Protein 7DCK (pdb70)

Solvent-accessible surface area: 19218 Å² total; per-residue (Å²): 148,168,149,165,152,127,114,140,14,2,76,69,1,91,0,8,0,1,1,0,34,66,48,90,80,171,65,30,102,54,19,39,0,0,0,0,6,0,64,19,72,56,5,20,0,1,0,0,0,0,20,14,0,46,23,0,20,88,3,4,113,98,32,140,20,51,9,121,146,3,90,0,0,0,0,0,0,38,60,54,7,0,23,18,0,12,13,0,0,5,95,67,12,40,107,0,89,0,17,0,0,43,42,4,35,126,46,22,14,185,20,7,68,92,47,21,100,20,23,52,42,0,76,111,77,62,69,96,18,23,22,3,0,26,0,0,0,13,20,49,158,70,4,1,0,1,0,0,0,4,0,104,104,6,0,0,0,0,0,0,7,1,42,24,18,1,35,106,1,0,29,61,0,39,111,42,35,152,71,76,0,54,2,0,0,0,0,2,81,13,68,190,48,98,69,67,129,0,46,108,10,6,85,46,0,51,151,53,34,3,64,26,0,0,6,1,2,2,0,7,101,92,1,40,68,47,0,90,100,67,6,30,130,98,5,45,107,8,0,0,4,46,66,7,96,10,236,86,170,20,1,103,83,2,88,0,4,0,0,2,0,28,70,59,92,74,174,66,34,89,70,9,39,0,0,0,0,2,0,37,21,80,68,3,8,0,0,0,0,0,0,20,11,0,45,18,0,22,86,1,4,123,105,30,136,23,84,14,132,103,3,90,1,0,0,0,0,0,41,63,52,8,0,21,19,0,13,11,0,0,1,90,49,7,43,90,0,89,0,18,0,0,66,40,5,36,170,58,23,21,182,20,6,68,96,63,21,102,19,22,52,55,1,71,118,69,56,84,86,20,22,60,6,0,38,0,0,0,20,22,48,161,75,5,2,0,1,0,0,0,1,2,126,110,2,0,0,0,0,0,0,6,2,43,26,17,2,26,108,1,0,31,66,0,40,121,45,23,159,34,68,0,53,1,0,0,0,0,3,61,13,57,153,65,98,75,63,93,0,47,95,2,5,92,54,0,47,146,54,35,2,64,25,0,0,5,2,1,1,0,7,107,82,0,24,57,32,0,82,101,81,8,38,145,102,12,40,96,11,0,1,4,43,59,8,91,16

Radius of gyration: 24.33 Å; Cα contacts (8 Å, |Δi|>4): 1211; chains: 2; bounding box: 84×58×58 Å

Sequence (487 aa):
SHHHHHHMASNTVKITISFDNYAYLEGFQTLWGFSCFVETDETTFLFDTGSNGRVLLQNMQQLDIDLKKAEALILSHPHWDHIGGVDSVLEVHPQMHLFVPNSLSKHLIRDLNAQTLGVTVINESPQQLLPSVYSTGVMGDIGEQSIVIDTEKGLVVITGCAHPGIEHIAARSIEMLQKPIYLLMGGFHLMYENTARISEVIETLDELGIQNVCPTHCSGDLAISMFKSHFGDRCLQGGIGRVITIHHMASNTVKITISFDNYAYLEGFQTLWGFSCFVETDETTFLFDTGSNGRVLLQNMQQLDIDLKKAEALILSHPHWDHIGGVDSVLEVHPQMHLFVPNSLSKHLIRDLNAQTLGVTVINESPQQLLPSVYSTGVMGDIGEQSIVIDTEKGLVVITGCAHPGIEHIAARSIEMLQKPIYLLMGGFHLMYENTARISEVIETLDELGIQNVCPTHCSGDLAISMFKSHFGDRCLQGGIGRVITI

B-factor: mean 49.2, std 10.12, range [28.45, 100.7]

Organism: NCBI:txid2496635

Nearest PDB structures (foldseek):
  7dck-assembly1_B  TM=1.004E+00  e=1.342E-54  Epsilonproteobacteria bacterium (ex Lamellibrachia satsuma)
  2p4z-assembly2_B  TM=8.722E-01  e=4.394E-19  Caldanaerobacter subterraneus subsp. tengcongensis MB4
  3h3e-assembly1_A  TM=8.288E-01  e=1.722E-18  Thermotoga maritima
  1wup-assembly3_C  TM=5.667E-01  e=2.179E-05  Serratia marcescens
  5b3r-assembly2_B  TM=5.099E-01  e=1.294E-04  Pseudomonas aeruginosa

Foldseek 3Di:
DDDDDFDQAFAKKKKAWQAAQFAPDPDADHDFATKIWMDTPFFTEIEFQFQAQVSSVVSCVVLVHDLQRHAAYEYFADDNGGNNNVVVSLVVHQAHEYEYEPLDDPVVQVVNQVRHPHYDYFAQPKAADDRQKIWLTFDDPRTGIWIWGGHPQWIAIEGTACRNAQLVSLVSNCVVPVTQAAEYEYHGQCAPPDPVVLVVSLVSNVVSPHQAYEHGRNNHPVSLVVNCVVNPVSYDYDHHRDMDMD/DDLAFDKKKKAWQAAQFAPDPDADHDFATKIWIDTPFFTAIEFQFLAQVSSVVSCVVLVNDLQRHAEYEYWADDNGGCNNVVVSCVVHQAHEYEYEPLDDPVVQVVNQVRYPHYDYFAQDKDADTRQKIWLTFDDPRTTIWIWGGHPQWIAIEGTQCVRAQLVSLVSNCVVPVTAAAEYEYHGQCAPPDPVVLVVSVVSCVVSPHQAYEHGRNNHPNSLVVSCVVNPVSYDHDHHGDMDMD

Structure (mmCIF, N/CA/C/O backbone):
data_7DCK
#
_entry.id   7DCK
#
_cell.length_a   164.288
_cell.length_b   164.288
_cell.length_c   55.645
_cell.angle_alpha   90.000
_cell.angle_beta   90.000
_cell.angle_gamma   120.000
#
_symmetry.space_group_name_H-M   'P 61'
#
loop_
_entity.id
_entity.type
_entity.pdbx_description
1 polymer 'Lactamase_B domain-containing protein'
2 non-polymer 'MANGANESE (II) ION'
3 water water
#
loop_
_atom_site.group_PDB
_atom_site.id
_atom_site.type_symbol
_atom_site.label_atom_id
_atom_site.label_alt_id
_atom_site.label_comp_id
_atom_site.label_asym_id
_atom_site.label_entity_id
_atom_site.label_seq_id
_atom_site.pdbx_PDB_ins_code
_atom_site.Cartn_x
_atom_site.Cartn_y
_atom_site.Cartn_z
_atom_site.occupancy
_atom_site.B_iso_or_equiv
_atom_site.auth_seq_id
_atom_site.auth_comp_id
_atom_site.auth_asym_id
_atom_site.auth_atom_id
_atom_site.pdbx_PDB_model_num
ATOM 1 N N . SER A 1 3 ? -24.06697 -82.27358 29.21889 1.000 57.35320 3 SER A N 1
ATOM 2 C CA . SER A 1 3 ? -23.95238 -82.91784 27.91321 1.000 65.85463 3 SER A CA 1
ATOM 3 C C . SER A 1 3 ? -23.33458 -81.99310 26.85474 1.000 68.14682 3 SER A C 1
ATOM 4 O O . SER A 1 3 ? -23.30144 -82.33390 25.67151 1.000 69.44906 3 SER A O 1
ATOM 7 N N . HIS A 1 4 ? -22.84267 -80.83149 27.28407 1.000 64.62455 4 HIS A N 1
ATOM 8 C CA . HIS A 1 4 ? -22.24999 -79.87630 26.35610 1.000 59.39419 4 HIS A CA 1
ATOM 9 C C . HIS A 1 4 ? -20.85002 -80.31333 25.93968 1.000 55.74003 4 HIS A C 1
ATOM 10 O O . HIS A 1 4 ? -20.06792 -80.80943 26.75407 1.000 64.13063 4 HIS A O 1
ATOM 17 N N . HIS A 1 5 ? -20.52655 -80.10373 24.66749 1.000 50.27390 5 HIS A N 1
ATOM 18 C CA . HIS A 1 5 ? -19.19982 -80.40699 24.15318 1.000 51.10496 5 HIS A CA 1
ATOM 19 C C . HIS A 1 5 ? -18.28048 -79.19568 24.26396 1.000 55.25030 5 HIS A C 1
ATOM 20 O O . HIS A 1 5 ? -18.72627 -78.04398 24.25514 1.000 54.92102 5 HIS A O 1
ATOM 27 N N . HIS A 1 6 ? -16.98100 -79.47280 24.36615 1.000 51.89991 6 HIS A N 1
ATOM 28 C CA . HIS A 1 6 ? -15.95685 -78.43900 24.43180 1.000 50.28000 6 HIS A CA 1
ATOM 29 C C . HIS A 1 6 ? -14.78032 -78.85631 23.56160 1.000 50.62759 6 HIS A C 1
ATOM 30 O O . HIS A 1 6 ? -14.35723 -80.01571 23.59705 1.000 50.45734 6 HIS A O 1
ATOM 37 N N . HIS A 1 7 ? -14.26563 -77.91664 22.77260 1.000 50.12388 7 HIS A N 1
ATOM 38 C CA . HIS A 1 7 ? -13.14920 -78.18267 21.87849 1.000 47.53274 7 HIS A CA 1
ATOM 39 C C . HIS A 1 7 ? -12.14985 -77.04243 21.96555 1.000 44.82199 7 HIS A C 1
ATOM 40 O O . HIS A 1 7 ? -12.53859 -75.87400 22.04315 1.000 41.85095 7 HIS A O 1
ATOM 47 N N . HIS A 1 8 ? -10.86480 -77.38712 21.93982 1.000 47.91536 8 HIS A N 1
ATOM 48 C CA . HIS A 1 8 ? -9.82838 -76.37064 21.83974 1.000 49.36740 8 HIS A CA 1
ATOM 49 C C . HIS A 1 8 ? -9.90323 -75.66349 20.48985 1.000 46.54527 8 HIS A C 1
ATOM 50 O O . HIS A 1 8 ? -10.37637 -76.21914 19.49292 1.000 42.97401 8 HIS A O 1
ATOM 57 N N . HIS A 1 9 ? -9.42914 -74.42213 20.46352 1.000 40.91117 9 HIS A N 1
ATOM 58 C CA . HIS A 1 9 ? -9.28706 -73.71659 19.20080 1.000 44.01711 9 HIS A CA 1
ATOM 59 C C . HIS A 1 9 ? -8.10836 -74.27843 18.41387 1.000 48.46190 9 HIS A C 1
ATOM 60 O O . HIS A 1 9 ? -7.13152 -74.77502 18.98297 1.000 48.54981 9 HIS A O 1
ATOM 67 N N . MET A 1 10 ? -8.21107 -74.20682 17.08624 1.000 41.98102 10 MET A N 1
ATOM 68 C CA . MET A 1 10 ? -7.07461 -74.57348 16.24958 1.000 44.81484 10 MET A CA 1
ATOM 69 C C . MET A 1 10 ? -5.95761 -73.54468 16.38212 1.000 46.84849 10 MET A C 1
ATOM 70 O O . MET A 1 10 ? -4.80556 -73.89124 16.67269 1.000 48.11601 10 MET A O 1
ATOM 75 N N . ALA A 1 11 ? -6.28580 -72.27294 16.18632 1.000 42.44927 11 ALA A N 1
ATOM 76 C CA . ALA A 1 11 ? -5.34283 -71.17744 16.33060 1.000 49.21789 11 ALA A CA 1
ATOM 77 C C . ALA A 1 11 ? -5.68669 -70.35257 17.56517 1.000 50.34950 11 ALA A C 1
ATOM 78 O O . ALA A 1 11 ? -6.85357 -70.23663 17.95314 1.000 52.12912 11 ALA A O 1
ATOM 80 N N . SER A 1 12 ? -4.65348 -69.79129 18.18678 1.000 48.72635 12 SER A N 1
ATOM 81 C CA . SER A 1 12 ? -4.82096 -68.87455 19.30432 1.000 49.00822 12 SER A CA 1
ATOM 82 C C . SER A 1 12 ? -4.96624 -67.45471 18.76857 1.000 49.31699 12 SER A C 1
ATOM 83 O O . SER A 1 12 ? -4.20847 -67.03556 17.88702 1.000 46.74318 12 SER A O 1
ATOM 86 N N . ASN A 1 13 ? -5.94586 -66.71696 19.29554 1.000 51.76689 13 ASN A N 1
ATOM 87 C CA . ASN A 1 13 ? -6.17199 -65.36489 18.79579 1.000 55.29726 13 ASN A CA 1
ATOM 88 C C . ASN A 1 13 ? -5.09435 -64.40643 19.28655 1.000 58.42476 13 ASN A C 1
ATOM 89 O O . ASN A 1 13 ? -4.63454 -63.54417 18.52880 1.000 60.98605 13 ASN A O 1
ATOM 94 N N . THR A 1 14 ? -4.67963 -64.53302 20.54606 1.000 53.99862 14 THR A N 1
ATOM 95 C CA . THR A 1 14 ? -3.60221 -63.71378 21.08341 1.000 63.37024 14 THR A CA 1
ATOM 96 C C . THR A 1 14 ? -2.52977 -64.59837 21.70296 1.000 58.06745 14 THR A C 1
ATOM 97 O O . THR A 1 14 ? -2.83182 -65.56232 22.41311 1.000 54.09549 14 THR A O 1
ATOM 101 N N . VAL A 1 15 ? -1.27526 -64.25794 21.42315 1.000 55.53014 15 VAL A N 1
ATOM 102 C CA . VAL A 1 15 ? -0.11334 -64.92905 21.98761 1.000 49.72814 15 VAL A CA 1
ATOM 103 C C . VAL A 1 15 ? 0.79136 -63.86139 22.58513 1.000 50.80503 15 VAL A C 1
ATOM 104 O O . VAL A 1 15 ? 1.07268 -62.84805 21.93535 1.000 49.94139 15 VAL A O 1
ATOM 108 N N . LYS A 1 16 ? 1.23965 -64.07983 23.81780 1.000 47.03678 16 LYS A N 1
ATOM 109 C CA . LYS A 1 16 ? 2.15875 -63.16618 24.48422 1.000 48.45177 16 LYS A CA 1
ATOM 110 C C . LYS A 1 16 ? 3.42673 -63.92905 24.83879 1.000 47.50616 16 LYS A C 1
ATOM 111 O O . LYS A 1 16 ? 3.36988 -64.93671 25.55277 1.000 44.52005 16 LYS A O 1
ATOM 117 N N . ILE A 1 17 ? 4.56185 -63.44910 24.33454 1.000 45.44812 17 ILE A N 1
ATOM 118 C CA . ILE A 1 17 ? 5.86167 -64.08830 24.51548 1.000 46.81052 17 ILE A CA 1
ATOM 119 C C . ILE A 1 17 ? 6.75558 -63.13362 25.29496 1.000 46.32357 17 ILE A C 1
ATOM 120 O O . ILE A 1 17 ? 6.97221 -61.99116 24.86946 1.000 43.48874 17 ILE A O 1
ATOM 125 N N . THR A 1 18 ? 7.28418 -63.60141 26.42428 1.000 42.76683 18 THR A N 1
ATOM 126 C CA . THR A 1 18 ? 8.17523 -62.80681 27.26265 1.000 44.00969 18 THR A CA 1
ATOM 127 C C . THR A 1 18 ? 9.53937 -63.47962 27.31076 1.000 44.45206 18 THR A C 1
ATOM 128 O O . THR A 1 18 ? 9.65000 -64.63065 27.74916 1.000 41.03551 18 THR A O 1
ATOM 132 N N . ILE A 1 19 ? 10.57012 -62.76544 26.86399 1.000 37.58105 19 ILE A N 1
ATOM 133 C CA . ILE A 1 19 ? 11.93624 -63.27609 26.92293 1.000 42.23463 19 ILE A CA 1
ATOM 134 C C . ILE A 1 19 ? 12.45305 -63.10879 28.34704 1.000 42.17097 19 ILE A C 1
ATOM 135 O O . ILE A 1 19 ? 12.61930 -61.98448 28.82992 1.000 45.92728 19 ILE A O 1
ATOM 140 N N . SER A 1 20 ? 12.71420 -64.22736 29.02047 1.000 42.65552 20 SER A N 1
ATOM 141 C CA . SER A 1 20 ? 13.05508 -64.22327 30.43676 1.000 45.56735 20 SER A CA 1
ATOM 142 C C . SER A 1 20 ? 14.50111 -64.60705 30.71288 1.000 45.02079 20 SER A C 1
ATOM 143 O O . SER A 1 20 ? 14.92539 -64.57225 31.87170 1.000 50.65322 20 SER A O 1
ATOM 146 N N . PHE A 1 21 ? 15.26347 -64.97647 29.68878 1.000 43.24205 21 PHE A N 1
ATOM 147 C CA . PHE A 1 21 ? 16.67612 -65.30900 29.85159 1.000 40.40556 21 PHE A CA 1
ATOM 148 C C . PHE A 1 21 ? 17.32795 -65.13151 28.49202 1.000 43.84578 21 PHE A C 1
ATOM 149 O O . PHE A 1 21 ? 16.88465 -65.73858 27.51387 1.000 43.85130 21 PHE A O 1
ATOM 157 N N . ASP A 1 22 ? 18.36005 -64.29706 28.42449 1.000 42.48202 22 ASP A N 1
ATOM 158 C CA . ASP A 1 22 ? 18.99176 -63.96505 27.15623 1.000 44.04080 22 ASP A CA 1
ATOM 159 C C . ASP A 1 22 ? 20.34610 -63.34024 27.45655 1.000 44.01017 22 ASP A C 1
ATOM 160 O O . ASP A 1 22 ? 20.58753 -62.85562 28.56407 1.000 46.30458 22 ASP A O 1
ATOM 165 N N . ASN A 1 23 ? 21.24008 -63.37486 26.47200 1.000 45.72771 23 ASN A N 1
ATOM 166 C CA . ASN A 1 23 ? 22.50125 -62.65786 26.61209 1.000 48.70902 23 ASN A CA 1
ATOM 167 C C . ASN A 1 23 ? 22.40428 -61.21385 26.13372 1.000 51.97773 23 ASN A C 1
ATOM 168 O O . ASN A 1 23 ? 23.40491 -60.49028 26.17137 1.000 56.23900 23 ASN A O 1
ATOM 173 N N . TYR A 1 24 ? 21.22822 -60.78262 25.69220 1.000 48.17405 24 TYR A N 1
ATOM 174 C CA . TYR A 1 24 ? 20.91821 -59.37632 25.50001 1.000 54.12452 24 TYR A CA 1
ATOM 175 C C . TYR A 1 24 ? 19.87268 -58.95680 26.52301 1.000 51.69052 24 TYR A C 1
ATOM 176 O O . TYR A 1 24 ? 19.05823 -59.76989 26.97242 1.000 46.93710 24 TYR A O 1
ATOM 185 N N . ALA A 1 25 ? 19.90886 -57.68285 26.89477 1.000 45.67355 25 ALA A N 1
ATOM 186 C CA . ALA A 1 25 ? 18.93142 -57.10341 27.80304 1.000 49.17890 25 ALA A CA 1
ATOM 187 C C . ALA A 1 25 ? 18.09729 -56.08169 27.04643 1.000 51.37041 25 ALA A C 1
ATOM 188 O O . ALA A 1 25 ? 18.64231 -55.22426 26.34291 1.000 58.59844 25 ALA A O 1
ATOM 190 N N . TYR A 1 26 ? 16.77878 -56.19264 27.17180 1.000 53.58083 26 TYR A N 1
ATOM 191 C CA . TYR A 1 26 ? 15.86471 -55.19837 26.63095 1.000 54.58202 26 TYR A CA 1
ATOM 192 C C . TYR A 1 26 ? 15.47894 -54.15010 27.66246 1.000 56.38892 26 TYR A C 1
ATOM 193 O O . TYR A 1 26 ? 15.33891 -52.97225 27.32149 1.000 58.60216 26 TYR A O 1
ATOM 202 N N . LEU A 1 27 ? 15.31319 -54.55423 28.91770 1.000 54.17070 27 LEU A N 1
ATOM 203 C CA . LEU A 1 27 ? 15.05151 -53.64646 30.02192 1.000 53.90806 27 LEU A CA 1
ATOM 204 C C . LEU A 1 27 ? 16.28752 -53.53878 30.90930 1.000 57.86468 27 LEU A C 1
ATOM 205 O O . LEU A 1 27 ? 17.17137 -54.39966 30.88934 1.000 53.45595 27 LEU A O 1
ATOM 210 N N . GLU A 1 28 ? 16.34410 -52.45922 31.68600 1.000 65.82876 28 GLU A N 1
ATOM 211 C CA . GLU A 1 28 ? 17.46863 -52.23039 32.58320 1.000 57.61880 28 GLU A CA 1
ATOM 212 C C . GLU A 1 28 ? 17.36568 -53.11404 33.82152 1.000 57.18357 28 GLU A C 1
ATOM 213 O O . GLU A 1 28 ? 16.27422 -53.49364 34.25536 1.000 58.98067 28 GLU A O 1
ATOM 219 N N . GLY A 1 29 ? 18.52176 -53.43757 34.39459 1.000 58.31589 29 GLY A N 1
ATOM 220 C CA . GLY A 1 29 ? 18.55932 -54.09817 35.68297 1.000 52.26884 29 GLY A CA 1
ATOM 221 C C . GLY A 1 29 ? 18.37669 -55.59751 35.66570 1.000 57.11505 29 GLY A C 1
ATOM 222 O O . GLY A 1 29 ? 17.82909 -56.15404 36.62546 1.000 56.78705 29 GLY A O 1
ATOM 223 N N . PHE A 1 30 ? 18.81927 -56.27353 34.60752 1.000 59.51521 30 PHE A N 1
ATOM 224 C CA . PHE A 1 30 ? 18.75585 -57.72442 34.50366 1.000 53.99623 30 PHE A CA 1
ATOM 225 C C . PHE A 1 30 ? 20.13245 -58.25147 34.13686 1.000 56.40961 30 PHE A C 1
ATOM 226 O O . PHE A 1 30 ? 20.84612 -57.63967 33.33608 1.000 57.18872 30 PHE A O 1
ATOM 234 N N . GLN A 1 31 ? 20.49954 -59.39322 34.70849 1.000 55.68719 31 GLN A N 1
ATOM 235 C CA . GLN A 1 31 ? 21.80410 -59.98088 34.43129 1.000 53.08782 31 GLN A CA 1
ATOM 236 C C . GLN A 1 31 ? 21.72622 -60.81233 33.15536 1.000 55.17626 31 GLN A C 1
ATOM 237 O O . GLN A 1 31 ? 21.07624 -61.86427 33.12549 1.000 53.34892 31 GLN A O 1
ATOM 243 N N . THR A 1 32 ? 22.39163 -60.34591 32.10226 1.000 49.85489 32 THR A N 1
ATOM 244 C CA . THR A 1 32 ? 22.53348 -61.14626 30.89634 1.000 48.09758 32 THR A CA 1
ATOM 245 C C . THR A 1 32 ? 23.49049 -62.30795 31.13909 1.000 51.31438 32 THR A C 1
ATOM 246 O O . THR A 1 32 ? 24.49523 -62.17368 31.84257 1.000 56.43409 32 THR A O 1
ATOM 250 N N . LEU A 1 33 ? 23.15858 -63.46001 30.56321 1.000 49.61453 33 LEU A N 1
ATOM 251 C CA . LEU A 1 33 ? 24.00825 -64.64066 30.60440 1.000 44.81366 33 LEU A CA 1
ATOM 252 C C . LEU A 1 33 ? 23.76897 -65.42153 29.32217 1.000 47.63369 33 LEU A C 1
ATOM 253 O O . LEU A 1 33 ? 22.73254 -65.26833 28.67118 1.000 47.47269 33 LEU A O 1
ATOM 258 N N . TRP A 1 34 ? 24.73370 -66.26329 28.95896 1.000 46.10245 34 TRP A N 1
ATOM 259 C CA . TRP A 1 34 ? 24.60161 -67.04338 27.73530 1.000 43.74753 34 TRP A CA 1
ATOM 260 C C . TRP A 1 34 ? 23.50946 -68.09599 27.89408 1.000 45.50125 34 TRP A C 1
ATOM 261 O O . TRP A 1 34 ? 23.63092 -69.00744 28.72085 1.000 42.93282 34 TRP A O 1
ATOM 272 N N . GLY A 1 35 ? 22.46062 -67.98082 27.09065 1.000 37.40518 35 GLY A N 1
ATOM 273 C CA . GLY A 1 35 ? 21.35797 -68.91630 27.12938 1.000 41.90051 35 GLY A CA 1
ATOM 274 C C . GLY A 1 35 ? 20.07392 -68.24329 26.68283 1.000 45.00351 35 GLY A C 1
ATOM 275 O O . GLY A 1 35 ? 20.06282 -67.07903 26.28746 1.000 42.82879 35 GLY A O 1
ATOM 276 N N . PHE A 1 36 ? 18.98193 -69.00440 26.76540 1.000 41.30368 36 PHE A N 1
ATOM 277 C CA . PHE A 1 36 ? 17.69512 -68.53020 26.27752 1.000 39.66984 36 PHE A CA 1
ATOM 278 C C . PHE A 1 36 ? 16.54853 -69.14995 27.06533 1.000 39.29260 36 PHE A C 1
ATOM 279 O O . PHE A 1 36 ? 16.61744 -70.31489 27.46447 1.000 39.23148 36 PHE A O 1
ATOM 287 N N . SER A 1 37 ? 15.48854 -68.36840 27.26974 1.000 40.41612 37 SER A N 1
ATOM 288 C CA . SER A 1 37 ? 14.24666 -68.89861 27.81773 1.000 40.61303 37 SER A CA 1
ATOM 289 C C . SER A 1 37 ? 13.10666 -67.95997 27.45712 1.000 42.49433 37 SER A C 1
ATOM 290 O O . SER A 1 37 ? 13.29248 -66.74310 27.36549 1.000 40.55464 37 SER A O 1
ATOM 293 N N . CYS A 1 38 ? 11.92132 -68.54682 27.28056 1.000 42.59465 38 CYS A N 1
ATOM 294 C CA . CYS A 1 38 ? 10.72305 -67.84878 26.83975 1.000 39.10275 38 CYS A CA 1
ATOM 295 C C . CYS A 1 38 ? 9.54120 -68.28826 27.68586 1.000 39.07165 38 CYS A C 1
ATOM 296 O O . CYS A 1 38 ? 9.35505 -69.48457 27.92729 1.000 41.52299 38 CYS A O 1
ATOM 299 N N . PHE A 1 39 ? 8.73878 -67.32318 28.11942 1.000 38.41743 39 PHE A N 1
ATOM 300 C CA . PHE A 1 39 ? 7.46488 -67.58079 28.78180 1.000 42.23463 39 PHE A CA 1
ATOM 301 C C . PHE A 1 39 ? 6.36120 -67.24755 27.78726 1.000 41.90645 39 PHE A C 1
ATOM 302 O O . PHE A 1 39 ? 6.27705 -66.10935 27.31587 1.000 41.41674 39 PHE A O 1
ATOM 310 N N . VAL A 1 40 ? 5.52862 -68.23304 27.45836 1.000 42.16893 40 VAL A N 1
ATOM 311 C CA . VAL A 1 40 ? 4.54388 -68.09985 26.38737 1.000 41.37484 40 VAL A CA 1
ATOM 312 C C . VAL A 1 40 ? 3.14691 -68.27155 26.96945 1.000 46.13662 40 VAL A C 1
ATOM 313 O O . VAL A 1 40 ? 2.84951 -69.29509 27.59964 1.000 42.51113 40 VAL A O 1
ATOM 317 N N . GLU A 1 41 ? 2.28863 -67.27946 26.74069 1.000 46.01106 41 GLU A N 1
ATOM 318 C CA . GLU A 1 41 ? 0.90505 -67.29665 27.19930 1.000 48.16648 41 GLU A CA 1
ATOM 319 C C . GLU A 1 41 ? -0.00912 -67.25214 25.98524 1.000 42.61093 41 GLU A C 1
ATOM 320 O O . GLU A 1 41 ? 0.02597 -66.28542 25.21794 1.000 46.10880 41 GLU A O 1
ATOM 326 N N . THR A 1 42 ? -0.81942 -68.28973 25.81120 1.000 48.85673 42 THR A N 1
ATOM 327 C CA . THR A 1 42 ? -1.82707 -68.33635 24.76066 1.000 50.94425 42 THR A CA 1
ATOM 328 C C . THR A 1 42 ? -3.21495 -68.24661 25.37996 1.000 52.14465 42 THR A C 1
ATOM 329 O O . THR A 1 42 ? -3.37568 -68.14195 26.59911 1.000 49.99504 42 THR A O 1
ATOM 333 N N . ASP A 1 43 ? -4.22650 -68.30070 24.51168 1.000 55.11657 43 ASP A N 1
ATOM 334 C CA . ASP A 1 43 ? -5.60944 -68.33861 24.97267 1.000 53.79830 43 ASP A CA 1
ATOM 335 C C . ASP A 1 43 ? -5.84441 -69.51313 25.91403 1.000 55.04167 43 ASP A C 1
ATOM 336 O O . ASP A 1 43 ? -6.46992 -69.36658 26.97052 1.000 54.70261 43 ASP A O 1
ATOM 341 N N . GLU A 1 44 ? -5.32519 -70.68706 25.55511 1.000 52.95412 44 GLU A N 1
ATOM 342 C CA . GLU A 1 44 ? -5.67784 -71.92012 26.23784 1.000 50.06621 44 GLU A CA 1
ATOM 343 C C . GLU A 1 44 ? -4.54576 -72.54506 27.03919 1.000 47.36717 44 GLU A C 1
ATOM 344 O O . GLU A 1 44 ? -4.80527 -73.48709 27.79473 1.000 55.01855 44 GLU A O 1
ATOM 350 N N . THR A 1 45 ? -3.30882 -72.06950 26.90912 1.000 46.90560 45 THR A N 1
ATOM 351 C CA . THR A 1 45 ? -2.23175 -72.69240 27.66543 1.000 49.41564 45 THR A CA 1
ATOM 352 C C . THR A 1 45 ? -1.11200 -71.69893 27.94000 1.000 46.59164 45 THR A C 1
ATOM 353 O O . THR A 1 45 ? -1.02033 -70.63144 27.32800 1.000 47.66341 45 THR A O 1
ATOM 357 N N . THR A 1 46 ? -0.25571 -72.08350 28.88065 1.000 47.57821 46 THR A N 1
ATOM 358 C CA . THR A 1 46 ? 0.90727 -71.30823 29.28569 1.000 50.67867 46 THR A CA 1
ATOM 359 C C . THR A 1 46 ? 2.05772 -72.27997 29.48812 1.000 46.94158 46 THR A C 1
ATOM 360 O O . THR A 1 46 ? 1.89710 -73.28757 30.18348 1.000 49.49884 46 THR A O 1
ATOM 364 N N . PHE A 1 47 ? 3.20685 -71.99042 28.88107 1.000 44.91445 47 PHE A N 1
ATOM 365 C CA . PHE A 1 47 ? 4.33612 -72.90414 28.97178 1.000 44.00878 47 PHE A CA 1
ATOM 366 C C . PHE A 1 47 ? 5.64644 -72.13169 28.93741 1.000 41.43952 47 PHE A C 1
ATOM 367 O O . PHE A 1 47 ? 5.69999 -70.96685 28.53020 1.000 41.99537 47 PHE A O 1
ATOM 375 N N . LEU A 1 48 ? 6.70535 -72.81180 29.37488 1.000 41.38590 48 LEU A N 1
ATOM 376 C CA . LEU A 1 48 ? 8.07959 -72.34817 29.24620 1.000 38.81132 48 LEU A CA 1
ATOM 377 C C . LEU A 1 48 ? 8.74206 -73.01242 28.04874 1.000 41.18290 48 LEU A C 1
ATOM 378 O O . LEU A 1 48 ? 8.56895 -74.21304 27.81542 1.000 39.82020 48 LEU A O 1
ATOM 383 N N . PHE A 1 49 ? 9.52367 -72.23604 27.31099 1.000 38.50611 49 PHE A N 1
ATOM 384 C CA . PHE A 1 49 ? 10.37314 -72.76208 26.25213 1.000 37.23048 49 PHE A CA 1
ATOM 385 C C . PHE A 1 49 ? 11.82074 -72.56003 26.68742 1.000 37.15913 49 PHE A C 1
ATOM 386 O O . PHE A 1 49 ? 12.32759 -71.43226 26.67264 1.000 39.01697 49 PHE A O 1
ATOM 394 N N . ASP A 1 50 ? 12.47008 -73.65606 27.08668 1.000 34.78837 50 ASP A N 1
ATOM 395 C CA . ASP A 1 50 ? 13.85060 -73.68113 27.56313 1.000 34.74982 50 ASP A CA 1
ATOM 396 C C . ASP A 1 50 ? 14.00399 -72.93263 28.88269 1.000 43.39877 50 ASP A C 1
ATOM 397 O O . ASP A 1 50 ? 13.08151 -72.24252 29.33294 1.000 41.85443 50 ASP A O 1
ATOM 402 N N . THR A 1 51 ? 15.17180 -73.08360 29.52277 1.000 40.23810 51 THR A N 1
ATOM 403 C CA . THR A 1 51 ? 15.35284 -72.60992 30.88957 1.000 37.50328 51 THR A CA 1
ATOM 404 C C . THR A 1 51 ? 16.67068 -71.86893 31.10271 1.000 40.76341 51 THR A C 1
ATOM 405 O O . THR A 1 51 ? 17.07734 -71.67888 32.25672 1.000 39.62180 51 THR A O 1
ATOM 409 N N . GLY A 1 52 ? 17.35044 -71.44992 30.03398 1.000 36.01746 52 GLY A N 1
ATOM 410 C CA . GLY A 1 52 ? 18.61679 -70.76535 30.19751 1.000 35.12662 52 GLY A CA 1
ATOM 411 C C . GLY A 1 52 ? 19.71586 -71.67219 30.73844 1.000 39.32365 52 GLY A C 1
ATOM 412 O O . GLY A 1 52 ? 19.61763 -72.90253 30.75790 1.000 34.65290 52 GLY A O 1
ATOM 413 N N . SER A 1 53 ? 20.78978 -71.02533 31.18841 1.000 42.56750 53 SER A N 1
ATOM 414 C CA . SER A 1 53 ? 21.94031 -71.73464 31.73173 1.000 41.55285 53 SER A CA 1
ATO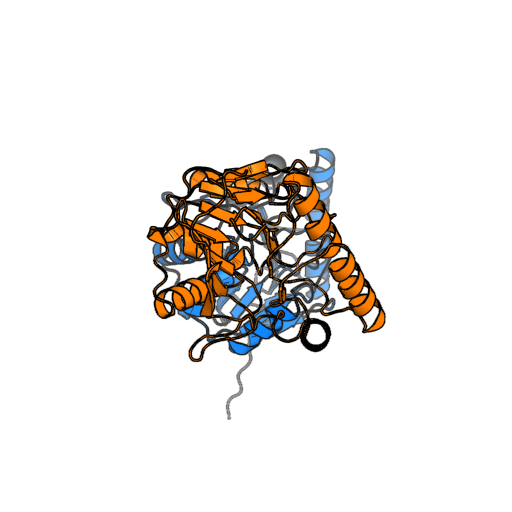M 415 C C . SER A 1 53 ? 22.00439 -71.69265 33.25246 1.000 44.01791 53 SER A C 1
ATOM 416 O O . SER A 1 53 ? 22.76333 -72.46701 33.84896 1.000 42.48609 53 SER A O 1
ATOM 419 N N . ASN A 1 54 ? 21.22076 -70.82525 33.88776 1.000 38.76717 54 ASN A N 1
ATOM 420 C CA . ASN A 1 54 ? 21.30445 -70.58875 35.32519 1.000 40.72351 54 ASN A CA 1
ATOM 421 C C . ASN A 1 54 ? 19.88283 -70.47943 35.86152 1.000 44.76403 54 ASN A C 1
ATOM 422 O O . ASN A 1 54 ? 19.20532 -69.47178 35.62753 1.00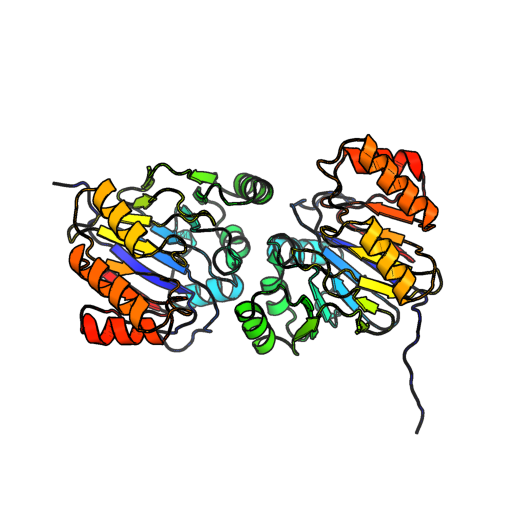0 40.53076 54 ASN A O 1
ATOM 427 N N . GLY A 1 55 ? 19.43408 -71.51206 36.58206 1.000 38.09097 55 GLY A N 1
ATOM 428 C CA . GLY A 1 55 ? 18.06697 -71.52665 37.07800 1.000 38.99201 55 GLY A CA 1
ATOM 429 C C . GLY A 1 55 ? 17.80071 -70.52498 38.18333 1.000 43.01375 55 GLY A C 1
ATOM 430 O O . GLY A 1 55 ? 16.66582 -70.06347 38.34419 1.000 38.27065 55 GLY A O 1
ATOM 431 N N . ARG A 1 56 ? 18.82579 -70.18422 38.96873 1.000 41.40081 56 ARG A N 1
ATOM 432 C CA . ARG A 1 56 ? 18.64671 -69.16137 39.99483 1.000 41.47120 56 ARG A CA 1
ATOM 433 C C . ARG A 1 56 ? 18.40596 -67.79664 39.35969 1.000 39.91229 56 ARG A C 1
ATOM 434 O O . ARG A 1 56 ? 17.47865 -67.07591 39.74585 1.000 43.58465 56 ARG A O 1
ATOM 442 N N . VAL A 1 57 ? 19.22088 -67.43098 38.36746 1.000 39.43230 57 VAL A N 1
ATOM 443 C CA . VAL A 1 57 ? 18.99446 -66.17958 37.64657 1.000 38.70699 57 VAL A CA 1
ATOM 444 C C . VAL A 1 57 ? 17.66114 -66.21897 36.90740 1.000 42.77283 57 VAL A C 1
ATOM 445 O O . VAL A 1 57 ? 16.94636 -65.21076 36.83234 1.000 40.71327 57 VAL A O 1
ATOM 449 N N . LEU A 1 58 ? 17.30407 -67.38190 36.35237 1.000 43.75359 58 LEU A N 1
ATOM 450 C CA . LEU A 1 58 ? 16.03960 -67.50808 35.63119 1.000 44.30359 58 LEU A CA 1
ATOM 451 C C . LEU A 1 58 ? 14.85367 -67.19713 36.53996 1.000 43.83560 58 LEU A C 1
ATOM 452 O O . LEU A 1 58 ? 13.95181 -66.43739 36.16332 1.000 42.03031 58 LEU A O 1
ATOM 457 N N . LEU A 1 59 ? 14.83844 -67.77574 37.74726 1.000 40.81142 59 LEU A N 1
ATOM 458 C CA . LEU A 1 59 ? 13.74539 -67.50395 38.67903 1.000 43.91691 59 LEU A CA 1
ATOM 459 C C . LEU A 1 59 ? 13.72387 -66.03841 39.10296 1.000 48.16374 59 LEU A C 1
ATOM 460 O O . LEU A 1 59 ? 12.64864 -65.43901 39.22933 1.000 45.45544 59 LEU A O 1
ATOM 465 N N . GLN A 1 60 ? 14.90157 -65.44535 39.32917 1.000 47.82475 60 GLN A N 1
ATOM 466 C CA . GLN A 1 60 ? 14.96679 -64.03115 39.68685 1.000 46.14843 60 GLN A CA 1
ATOM 467 C C . GLN A 1 60 ? 14.40978 -63.15693 38.56920 1.000 49.35904 60 GLN A C 1
ATOM 468 O O . GLN A 1 60 ? 13.60159 -62.25426 38.81707 1.000 50.64923 60 GLN A O 1
ATOM 474 N N . ASN A 1 61 ? 14.83391 -63.41258 37.32650 1.000 45.39563 61 ASN A N 1
ATOM 475 C CA . ASN A 1 61 ? 14.29669 -62.67037 36.18874 1.000 45.68158 61 ASN A CA 1
ATOM 476 C C . ASN A 1 61 ? 12.77927 -62.79143 36.10854 1.000 46.90334 61 ASN A C 1
ATOM 477 O O . ASN A 1 61 ? 12.08588 -61.80985 35.81655 1.000 46.35673 61 ASN A O 1
ATOM 482 N N . MET A 1 62 ? 12.24398 -63.98701 36.36541 1.000 43.26892 62 MET A N 1
ATOM 483 C CA . MET A 1 62 ? 10.80401 -64.18412 36.24118 1.000 48.08447 62 MET A CA 1
ATOM 484 C C . MET A 1 62 ? 10.04418 -63.41080 37.31302 1.000 50.40843 62 MET A C 1
ATOM 485 O O . MET A 1 62 ? 8.97108 -62.85994 37.04047 1.000 51.46897 62 MET A O 1
ATOM 490 N N . GLN A 1 63 ? 10.58848 -63.34232 38.53244 1.000 53.61055 63 GLN A N 1
ATOM 491 C CA . GLN A 1 63 ? 9.96699 -62.52383 39.57144 1.000 51.15917 63 GLN A CA 1
ATOM 492 C C . GLN A 1 63 ? 9.94251 -61.05225 39.16927 1.000 51.45084 63 GLN A C 1
ATOM 493 O O . GLN A 1 63 ? 8.88185 -60.41607 39.16738 1.000 56.81366 63 GLN A O 1
ATOM 499 N N . GLN A 1 64 ? 11.10498 -60.49639 38.80814 1.000 47.49801 64 GLN A N 1
ATOM 500 C CA . GLN A 1 64 ? 11.16923 -59.09513 38.40340 1.000 48.44816 64 GLN A CA 1
ATOM 501 C C . GLN A 1 64 ? 10.24752 -58.78206 37.23367 1.000 52.05221 64 GLN A C 1
ATOM 502 O O . GLN A 1 64 ? 9.85057 -57.62442 37.06583 1.000 55.14079 64 GLN A O 1
ATOM 508 N N . LEU A 1 65 ? 9.91392 -59.77371 36.41338 1.000 53.01158 65 LEU A N 1
ATOM 509 C CA . LEU A 1 65 ? 9.05866 -59.56247 35.25434 1.000 50.19078 65 LEU A CA 1
ATOM 510 C C . LEU A 1 65 ? 7.58949 -59.81404 35.54891 1.000 52.20353 65 LEU A C 1
ATOM 511 O O . LEU A 1 65 ? 6.76792 -59.70092 34.63385 1.000 55.87377 65 LEU A O 1
ATOM 516 N N . ASP A 1 66 ? 7.24678 -60.15354 36.79481 1.000 54.18301 66 ASP A N 1
ATOM 517 C CA . ASP A 1 66 ? 5.87499 -60.47926 37.18556 1.000 57.69249 66 ASP A CA 1
ATOM 518 C C . ASP A 1 66 ? 5.34355 -61.65701 36.37749 1.000 58.76273 66 ASP A C 1
ATOM 519 O O . ASP A 1 66 ? 4.17181 -61.70255 35.99695 1.000 60.56902 66 ASP A O 1
ATOM 524 N N . ILE A 1 67 ? 6.22594 -62.60757 36.09916 1.000 56.64903 67 ILE A N 1
ATOM 525 C CA . ILE A 1 67 ? 5.85187 -63.89368 35.53417 1.000 53.99032 67 ILE A CA 1
ATOM 526 C C . ILE A 1 67 ? 5.66783 -64.85921 36.69227 1.000 54.96159 67 ILE A C 1
ATOM 527 O O . ILE A 1 67 ? 6.60902 -65.10012 37.46041 1.000 57.16322 67 ILE A O 1
ATOM 532 N N . ASP A 1 68 ? 4.47056 -65.41979 36.83305 1.000 53.14129 68 ASP A N 1
ATOM 533 C CA . ASP A 1 68 ? 4.26207 -66.46661 37.82625 1.000 61.35638 68 ASP A CA 1
ATOM 534 C C . ASP A 1 68 ? 4.49033 -67.81108 37.15028 1.000 57.21590 68 ASP A C 1
ATOM 535 O O . ASP A 1 68 ? 3.67696 -68.25855 36.33280 1.000 54.91462 68 ASP A O 1
ATOM 540 N N . LEU A 1 69 ? 5.61149 -68.44380 37.49754 1.000 55.77829 69 LEU A N 1
ATOM 541 C CA . LEU A 1 69 ? 5.94919 -69.75891 36.96832 1.000 55.47657 69 LEU A CA 1
ATOM 542 C C . LEU A 1 69 ? 4.83977 -70.77760 37.20114 1.000 53.69277 69 LEU A C 1
ATOM 543 O O . LEU A 1 69 ? 4.62419 -71.66592 36.36764 1.000 49.34003 69 LEU A O 1
ATOM 548 N N . LYS A 1 70 ? 4.11835 -70.66078 38.31841 1.000 56.78379 70 LYS A N 1
ATOM 549 C CA . LYS A 1 70 ? 3.18090 -71.70270 38.71963 1.000 59.15548 70 LYS A CA 1
ATOM 550 C C . LYS A 1 70 ? 1.93078 -71.74994 37.85098 1.000 54.30196 70 LYS A C 1
ATOM 551 O O . LYS A 1 70 ? 1.16051 -72.70980 37.95884 1.000 55.44122 70 LYS A O 1
ATOM 557 N N . LYS A 1 71 ? 1.71724 -70.76320 36.98695 1.000 54.42249 71 LYS A N 1
ATOM 558 C CA . LYS A 1 71 ? 0.63271 -70.82544 36.01848 1.000 54.93285 71 LYS A CA 1
ATOM 559 C C . LYS A 1 71 ? 1.01484 -71.57205 34.74709 1.000 51.93128 71 LYS A C 1
ATOM 560 O O . LYS A 1 71 ? 0.16890 -71.72073 33.86106 1.000 55.23114 71 LYS A O 1
ATOM 566 N N . ALA A 1 72 ? 2.25787 -72.03724 34.63427 1.000 48.60754 72 ALA A N 1
ATOM 567 C CA . ALA A 1 72 ? 2.70624 -72.75740 33.44893 1.000 49.90350 72 ALA A CA 1
ATOM 568 C C . ALA A 1 72 ? 2.27907 -74.21885 33.51908 1.000 50.00370 72 ALA A C 1
ATOM 569 O O . ALA A 1 72 ? 2.49595 -74.89097 34.53294 1.000 49.03810 72 ALA A O 1
ATOM 571 N N . GLU A 1 73 ? 1.67546 -74.70974 32.43527 1.000 45.41033 73 GLU A N 1
ATOM 572 C CA . GLU A 1 73 ? 1.22664 -76.09398 32.36689 1.000 49.82474 73 GLU A CA 1
ATOM 573 C C . GLU A 1 73 ? 2.30124 -77.04345 31.86329 1.000 46.18780 73 GLU A C 1
ATOM 574 O O . GLU A 1 73 ? 2.23161 -78.24424 32.14730 1.000 45.26156 73 GLU A O 1
ATOM 580 N N . ALA A 1 74 ? 3.27695 -76.54559 31.11069 1.000 43.84224 74 ALA A N 1
ATOM 581 C CA . ALA A 1 74 ? 4.22952 -77.42385 30.45624 1.000 43.06773 74 ALA A CA 1
ATOM 582 C C . ALA A 1 74 ? 5.58674 -76.74458 30.37279 1.000 42.59840 74 ALA A C 1
ATOM 583 O O . ALA A 1 74 ? 5.70215 -75.51573 30.43105 1.000 40.15546 74 ALA A O 1
ATOM 585 N N . LEU A 1 75 ? 6.61576 -77.57327 30.23022 1.000 40.23764 75 LEU A N 1
ATOM 586 C CA . LEU A 1 75 ? 7.97733 -77.12113 29.99012 1.000 40.39176 75 LEU A CA 1
ATOM 587 C C . LEU A 1 75 ? 8.48499 -77.80699 28.73145 1.000 34.33711 75 LEU A C 1
ATOM 588 O O . LEU A 1 75 ? 8.43565 -79.03655 28.62613 1.000 38.76475 75 LEU A O 1
ATOM 593 N N . ILE A 1 76 ? 8.95411 -77.01521 27.77501 1.000 34.08173 76 ILE A N 1
ATOM 594 C CA . ILE A 1 76 ? 9.44034 -77.52382 26.49996 1.000 37.45755 76 ILE A CA 1
ATOM 595 C C . ILE A 1 76 ? 10.92514 -77.20630 26.39083 1.000 37.94174 76 ILE A C 1
ATOM 596 O O . ILE A 1 76 ? 11.33572 -76.05644 26.58264 1.000 36.74631 76 ILE A O 1
ATOM 601 N N . LEU A 1 77 ? 11.72451 -78.22907 26.10242 1.000 39.65010 77 LEU A N 1
ATOM 602 C CA . LEU A 1 77 ? 13.16591 -78.10260 25.93992 1.000 36.22550 77 LEU A CA 1
ATOM 603 C C . LEU A 1 77 ? 13.51372 -78.26751 24.46773 1.000 39.52548 77 LEU A C 1
ATOM 604 O O . LEU A 1 77 ? 13.09100 -79.23887 23.83259 1.000 42.26354 77 LEU A O 1
ATOM 609 N N . SER A 1 78 ? 14.29184 -77.32692 23.93040 1.000 37.43334 78 SER A N 1
ATOM 610 C CA . SER A 1 78 ? 14.63144 -77.38541 22.51218 1.000 39.89485 78 SER A CA 1
ATOM 611 C C . SER A 1 78 ? 15.69481 -78.44280 22.23189 1.000 39.68222 78 SER A C 1
ATOM 612 O O . SER A 1 78 ? 15.55804 -79.22664 21.28457 1.000 39.38176 78 SER A O 1
ATOM 615 N N . HIS A 1 79 ? 16.76415 -78.47703 23.03496 1.000 39.52517 79 HIS A N 1
ATOM 616 C CA . HIS A 1 79 ? 17.86359 -79.41366 22.81564 1.000 35.28221 79 HIS A CA 1
ATOM 617 C C . HIS A 1 79 ? 18.72860 -79.50513 24.07430 1.000 37.09423 79 HIS A C 1
ATOM 618 O O . HIS A 1 79 ? 18.53832 -78.70776 25.00209 1.000 36.10527 79 HIS A O 1
ATOM 625 N N . PRO A 1 80 ? 19.67901 -80.47547 24.17095 1.000 39.04585 80 PRO A N 1
ATOM 626 C CA . PRO A 1 80 ? 20.29868 -80.75956 25.47772 1.000 38.61579 80 PRO A CA 1
ATOM 627 C C . PRO A 1 80 ? 21.46795 -79.86741 25.87779 1.000 40.55031 80 PRO A C 1
ATOM 628 O O . PRO A 1 80 ? 22.20395 -80.22683 26.80175 1.000 51.01748 80 PRO A O 1
ATOM 632 N N . HIS A 1 81 ? 21.66238 -78.71911 25.23610 1.000 37.56322 81 HIS A N 1
ATOM 633 C CA . HIS A 1 81 ? 22.83384 -77.90800 25.55025 1.000 41.62407 81 HIS A CA 1
ATOM 634 C C . HIS A 1 81 ? 22.68554 -77.21480 26.90164 1.000 41.01158 81 HIS A C 1
ATOM 635 O O . HIS A 1 81 ? 21.59236 -76.78517 27.28745 1.000 39.39208 81 HIS A O 1
ATOM 642 N N . TRP A 1 82 ? 23.81290 -77.11890 27.61840 1.000 38.18527 82 TRP A N 1
ATOM 643 C CA . TRP A 1 82 ? 23.84118 -76.59843 28.98458 1.000 34.22765 82 TRP A CA 1
ATOM 644 C C . TRP A 1 82 ? 23.10421 -75.27247 29.12845 1.000 35.97379 82 TRP A C 1
ATOM 645 O O . TRP A 1 82 ? 22.48472 -75.01158 30.16521 1.000 34.98600 82 TRP A O 1
ATOM 656 N N . ASP A 1 83 ? 23.16205 -74.41963 28.11437 1.000 38.15906 83 ASP A N 1
ATOM 657 C CA . ASP A 1 83 ? 22.58195 -73.08971 28.21166 1.000 38.60341 83 ASP A CA 1
ATOM 658 C C . ASP A 1 83 ? 21.09655 -73.06233 27.86926 1.000 40.08430 83 ASP A C 1
ATOM 659 O O . ASP A 1 83 ? 20.53486 -71.97660 27.68920 1.000 40.35710 83 ASP A O 1
ATOM 664 N N . HIS A 1 84 ? 20.45302 -74.22712 27.76635 1.000 40.18486 84 HIS A N 1
ATOM 665 C CA . HIS A 1 84 ? 19.00814 -74.30392 27.62071 1.000 40.30187 84 HIS A CA 1
ATOM 666 C C . HIS A 1 84 ? 18.34264 -75.18807 28.65963 1.000 35.76078 84 HIS A C 1
ATOM 667 O O . HIS A 1 84 ? 17.15308 -74.99618 28.93150 1.000 35.95603 84 HIS A O 1
ATOM 674 N N . ILE A 1 85 ? 19.06967 -76.13012 29.25511 1.000 31.20123 85 ILE A N 1
ATOM 675 C CA . ILE A 1 85 ? 18.54895 -76.98496 30.31266 1.000 36.06846 85 ILE A CA 1
ATOM 676 C C . ILE A 1 85 ? 19.15501 -76.63933 31.66692 1.000 38.07839 85 ILE A C 1
ATOM 677 O O . ILE A 1 85 ? 18.89041 -77.33257 32.65573 1.000 37.70770 85 ILE A O 1
ATOM 682 N N . GLY A 1 86 ? 19.95511 -75.57255 31.73994 1.000 33.97087 86 GLY A N 1
ATOM 683 C CA . GLY A 1 86 ? 20.64299 -75.21625 32.96994 1.000 32.88232 86 GLY A CA 1
ATOM 684 C C . GLY A 1 86 ? 19.73112 -74.81008 34.11044 1.000 39.55693 86 GLY A C 1
ATOM 685 O O . GLY A 1 86 ? 20.16492 -74.82368 35.26846 1.000 43.21450 86 GLY A O 1
ATOM 686 N N . GLY A 1 87 ? 18.48563 -74.44839 33.81610 1.000 34.85154 87 GLY A N 1
ATOM 687 C CA . GLY A 1 87 ? 17.53923 -74.04201 34.83207 1.000 36.43780 87 GLY A CA 1
ATOM 688 C C . GLY A 1 87 ? 16.43753 -75.03099 35.14340 1.000 41.09989 87 GLY A C 1
ATOM 689 O O . GLY A 1 87 ? 15.52594 -74.69285 35.90895 1.000 42.31079 87 GLY A O 1
ATOM 690 N N . VAL A 1 88 ? 16.49965 -76.24750 34.59521 1.000 37.06441 88 VAL A N 1
ATOM 691 C CA . VAL A 1 88 ? 15.39304 -77.19134 34.73012 1.000 39.19188 88 VAL A CA 1
ATOM 692 C C . VAL A 1 88 ? 15.16682 -77.55854 36.19170 1.000 41.40735 88 VAL A C 1
ATOM 693 O O . VAL A 1 88 ? 14.02896 -77.55765 36.67574 1.000 41.87715 88 VAL A O 1
ATOM 697 N N . ASP A 1 89 ? 16.24217 -77.87677 36.91896 1.000 36.62444 89 ASP A N 1
ATOM 698 C CA . ASP A 1 89 ? 16.07405 -78.33478 38.29712 1.000 39.81829 89 ASP A CA 1
ATOM 699 C C . ASP A 1 89 ? 15.45971 -77.25000 39.17931 1.000 41.23586 89 ASP A C 1
ATOM 700 O O . ASP A 1 89 ? 14.61191 -77.54288 40.03253 1.000 38.78494 89 ASP A O 1
ATOM 705 N N . SER A 1 90 ? 15.85655 -75.98936 38.97807 1.000 37.03814 90 SER A N 1
ATOM 706 C CA . SER A 1 90 ? 15.27450 -74.90372 39.76351 1.000 36.48122 90 SER A CA 1
ATOM 707 C C . SER A 1 90 ? 13.78999 -74.72460 39.46147 1.000 40.60773 90 SER A C 1
ATOM 708 O O . SER A 1 90 ? 12.99703 -74.44130 40.36734 1.000 45.17186 90 SER A O 1
ATOM 711 N N . VAL A 1 91 ? 13.39360 -74.88317 38.19663 1.000 41.74259 91 VAL A N 1
ATOM 712 C CA . VAL A 1 91 ? 11.99216 -74.69975 37.82920 1.000 38.39050 91 VAL A CA 1
ATOM 713 C C . VAL A 1 91 ? 11.13372 -75.82198 38.40233 1.000 44.61748 91 VAL A C 1
ATOM 714 O O . VAL A 1 91 ? 10.02902 -75.58445 38.90529 1.000 49.50395 91 VAL A O 1
ATOM 718 N N . LEU A 1 92 ? 11.62540 -77.05930 38.34297 1.000 42.92047 92 LEU A N 1
ATOM 719 C CA . LEU A 1 92 ? 10.83429 -78.19451 38.80171 1.000 41.33196 92 LEU A CA 1
ATOM 720 C C . LEU A 1 92 ? 10.74378 -78.25976 40.31876 1.000 43.33703 92 LEU A C 1
ATOM 721 O O . LEU A 1 92 ? 9.79378 -78.84248 40.84939 1.000 42.74335 92 LEU A O 1
ATOM 726 N N . GLU A 1 93 ? 11.70703 -77.67580 41.03319 1.000 45.97630 93 GLU A N 1
ATOM 727 C CA . GLU A 1 93 ? 11.60706 -77.63765 42.48771 1.000 43.40833 93 GLU A CA 1
ATOM 728 C C . GLU A 1 93 ? 10.42971 -76.77702 42.93455 1.000 46.08994 93 GLU A C 1
ATOM 729 O O . GLU A 1 93 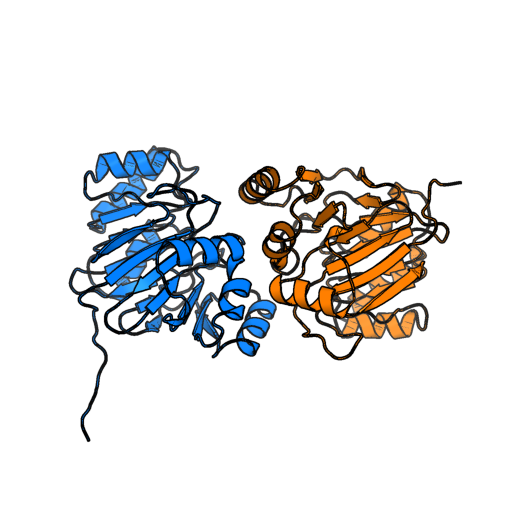? 9.68000 -77.15889 43.83831 1.000 53.29646 93 GLU A O 1
ATOM 735 N N . VAL A 1 94 ? 10.24208 -75.61453 42.30770 1.000 43.97786 94 VAL A N 1
ATOM 736 C CA . VAL A 1 94 ? 9.15237 -74.74044 42.72965 1.000 45.45654 94 VAL A CA 1
ATOM 737 C C . VAL A 1 94 ? 7.83605 -75.11469 42.05295 1.000 48.92497 94 VAL A C 1
ATOM 738 O O . VAL A 1 94 ? 6.76296 -74.88723 42.62273 1.000 53.61045 94 VAL A O 1
ATOM 742 N N . HIS A 1 95 ? 7.87520 -75.69565 40.85366 1.000 46.86506 95 HIS A N 1
ATOM 743 C CA . HIS A 1 95 ? 6.65928 -76.02597 40.10614 1.000 45.43244 95 HIS A CA 1
ATOM 744 C C . HIS A 1 95 ? 6.82404 -77.36437 39.39814 1.000 48.30160 95 HIS A C 1
ATOM 745 O O . HIS A 1 95 ? 6.98925 -77.42505 38.17341 1.000 44.27711 95 HIS A O 1
ATOM 752 N N . PRO A 1 96 ? 6.75810 -78.47435 40.14384 1.000 47.96424 96 PRO A N 1
ATOM 753 C CA . PRO A 1 96 ? 6.89961 -79.79395 39.50516 1.000 46.25927 96 PRO A CA 1
ATOM 754 C C . PRO A 1 96 ? 5.67563 -80.23099 38.71834 1.000 49.97496 96 PRO A C 1
ATOM 755 O O . PRO A 1 96 ? 5.80535 -81.08679 37.83440 1.000 49.09606 96 PRO A O 1
ATOM 759 N N . GLN A 1 97 ? 4.49500 -79.68212 39.00984 1.000 50.34996 97 GLN A N 1
ATOM 760 C CA . GLN A 1 97 ? 3.24447 -80.14395 38.40331 1.000 50.55803 97 GLN A CA 1
ATOM 761 C C . GLN A 1 97 ? 3.12769 -79.58770 36.98309 1.000 49.58095 97 GLN A C 1
ATOM 762 O O . GLN A 1 97 ? 2.28054 -78.75238 36.66034 1.000 53.32033 97 GLN A O 1
ATOM 768 N N . MET A 1 98 ? 4.01718 -80.07704 36.12445 1.000 51.13063 98 MET A N 1
ATOM 769 C CA . MET A 1 98 ? 4.07952 -79.67901 34.72810 1.000 46.47130 98 MET A CA 1
ATOM 770 C C . MET A 1 98 ? 4.30847 -80.91957 33.88396 1.000 48.31906 98 MET A C 1
ATOM 771 O O . MET A 1 98 ? 4.92034 -81.88793 34.34077 1.000 49.75364 98 MET A O 1
ATOM 776 N N . HIS A 1 99 ? 3.81549 -80.88387 32.64920 1.000 45.57764 99 HIS A N 1
ATOM 777 C CA . HIS A 1 99 ? 4.15670 -81.89817 31.66312 1.000 46.72058 99 HIS A CA 1
ATOM 778 C C . HIS A 1 99 ? 5.36293 -81.42985 30.86157 1.000 44.75833 99 HIS A C 1
ATOM 779 O O . HIS A 1 99 ? 5.50770 -80.23885 30.57376 1.000 41.55036 99 HIS A O 1
ATOM 786 N N . LEU A 1 100 ? 6.23712 -82.36674 30.51549 1.000 44.38743 100 LEU A N 1
ATOM 787 C CA . LEU A 1 100 ? 7.47613 -82.04377 29.82402 1.000 44.33954 100 LEU A CA 1
ATOM 788 C C . LEU A 1 100 ? 7.45638 -82.60012 28.40937 1.000 41.04579 100 LEU A C 1
ATOM 789 O O . LEU A 1 100 ? 6.95778 -83.70392 28.17076 1.000 46.01409 100 LEU A O 1
ATOM 794 N N . PHE A 1 101 ? 7.99555 -81.82140 27.47731 1.000 38.33041 101 PHE A N 1
ATOM 795 C CA . PHE A 1 101 ? 8.19252 -82.24035 26.09713 1.000 38.76927 101 PHE A CA 1
ATOM 796 C C . PHE A 1 101 ? 9.66375 -82.04594 25.75754 1.000 37.63117 101 PHE A C 1
ATOM 797 O O . PHE A 1 101 ? 10.15347 -80.91197 25.72416 1.000 39.01349 101 PHE A O 1
ATOM 805 N N . VAL A 1 102 ? 10.36900 -83.14762 25.52715 1.000 37.49393 102 VAL A N 1
ATOM 806 C CA . VAL A 1 102 ? 11.81545 -83.10194 25.32454 1.000 42.27047 102 VAL A CA 1
ATOM 807 C C . VAL A 1 102 ? 12.17719 -83.84325 24.04223 1.000 40.17680 102 VAL A C 1
ATOM 808 O O . VAL A 1 102 ? 11.45733 -84.76503 23.63212 1.000 39.69155 102 VAL A O 1
ATOM 812 N N . PRO A 1 103 ? 13.26291 -83.47335 23.37325 1.000 41.71673 103 PRO A N 1
ATOM 813 C CA . PRO A 1 103 ? 13.70901 -84.23569 22.20556 1.000 38.81451 103 PRO A CA 1
ATOM 814 C C . PRO A 1 103 ? 14.37331 -85.54080 22.62101 1.000 39.55756 103 PRO A C 1
ATOM 815 O O . PRO A 1 103 ? 14.86854 -85.69314 23.73930 1.000 42.44591 103 PRO A O 1
ATOM 819 N N . ASN A 1 104 ? 14.38198 -86.49542 21.68703 1.000 42.20008 104 ASN A N 1
ATOM 820 C CA . ASN A 1 104 ? 14.94866 -87.80243 22.00213 1.000 40.37103 104 ASN A CA 1
ATOM 821 C C . ASN A 1 104 ? 16.47018 -87.78896 22.07782 1.000 39.81190 104 ASN A C 1
ATOM 822 O O . ASN A 1 104 ? 17.06484 -88.82649 22.38648 1.000 40.49627 104 ASN A O 1
ATOM 827 N N . SER A 1 105 ? 17.10821 -86.65180 21.80333 1.000 39.66169 105 SER A N 1
ATOM 828 C CA . SER A 1 105 ? 18.54130 -86.49876 22.00244 1.000 39.32496 105 SER A CA 1
ATOM 829 C C . SER A 1 105 ? 18.91141 -86.31631 23.46821 1.000 42.91401 105 SER A C 1
ATOM 830 O O . SER A 1 105 ? 20.10230 -86.31310 23.79653 1.000 44.91819 105 SER A O 1
ATOM 833 N N . LEU A 1 106 ? 17.92943 -86.15749 24.34901 1.000 41.54697 106 LEU A N 1
ATOM 834 C CA . LEU A 1 106 ? 18.21178 -86.08535 25.77266 1.000 40.04021 106 LEU A CA 1
ATOM 835 C C . LEU A 1 106 ? 18.67147 -87.44105 26.28119 1.000 43.21867 106 LEU A C 1
ATOM 836 O O . LEU A 1 106 ? 18.20090 -88.48792 25.82857 1.000 49.07903 106 LEU A O 1
ATOM 841 N N . SER A 1 107 ? 19.60515 -87.41464 27.22840 1.000 44.14701 107 SER A N 1
ATOM 842 C CA . SER A 1 107 ? 20.03206 -88.64454 27.87783 1.000 38.77844 107 SER A CA 1
ATOM 843 C C . SER A 1 107 ? 18.82665 -89.39463 28.43380 1.000 41.38162 107 SER A C 1
ATOM 844 O O . SER A 1 107 ? 17.93603 -88.80395 29.05213 1.000 41.07768 107 SER A O 1
ATOM 847 N N . LYS A 1 108 ? 18.79172 -90.70784 28.19882 1.000 38.62421 108 LYS A N 1
ATOM 848 C CA . LYS A 1 108 ? 17.72026 -91.51300 28.77602 1.000 43.95386 108 LYS A CA 1
ATOM 849 C C . LYS A 1 108 ? 17.79338 -91.51547 30.29382 1.000 41.69734 108 LYS A C 1
ATOM 850 O O . LYS A 1 108 ? 16.76527 -91.65196 30.96563 1.000 46.31204 108 LYS A O 1
ATOM 856 N N . HIS A 1 109 ? 18.99190 -91.33398 30.84974 1.000 43.26936 109 HIS A N 1
ATOM 857 C CA . HIS A 1 109 ? 19.12399 -91.18178 32.29397 1.000 44.03830 109 HIS A CA 1
ATOM 858 C C . HIS A 1 109 ? 18.44120 -89.90908 32.77625 1.000 43.28486 109 HIS A C 1
ATOM 859 O O . HIS A 1 109 ? 17.79980 -89.90074 33.83463 1.000 41.48353 109 HIS A O 1
ATOM 866 N N . LEU A 1 110 ? 18.57589 -88.81911 32.01425 1.000 39.93898 110 LEU A N 1
ATOM 867 C CA . LEU A 1 110 ? 17.91776 -87.57130 32.38329 1.000 40.21615 110 LEU A CA 1
ATOM 868 C C . LEU A 1 110 ? 16.40672 -87.67239 32.20141 1.000 43.37172 110 LEU A C 1
ATOM 869 O O . LEU A 1 110 ? 15.64114 -87.14742 33.01888 1.000 42.50562 110 LEU A O 1
ATOM 874 N N . ILE A 1 111 ? 15.95910 -88.34259 31.13709 1.000 42.48779 111 ILE A N 1
ATOM 875 C CA . ILE A 1 111 ? 14.52553 -88.52025 30.92267 1.000 44.38756 111 ILE A CA 1
ATOM 876 C C . ILE A 1 111 ? 13.91971 -89.35341 32.04537 1.000 45.48826 111 ILE A C 1
ATOM 877 O O . ILE A 1 111 ? 12.83875 -89.03973 32.55878 1.000 42.94843 111 ILE A O 1
ATOM 882 N N . ARG A 1 112 ? 14.60690 -90.42439 32.44848 1.000 42.92468 112 ARG A N 1
ATOM 883 C CA . ARG A 1 112 ? 14.13748 -91.22517 33.57505 1.000 43.40758 112 ARG A CA 1
ATOM 884 C C . ARG A 1 112 ? 13.96056 -90.36578 34.82456 1.000 48.94158 112 ARG A C 1
ATOM 885 O O . ARG A 1 112 ? 12.94319 -90.46112 35.52218 1.000 51.47716 112 ARG A O 1
ATOM 893 N N . ASP A 1 113 ? 14.93724 -89.49537 35.10392 1.000 47.97285 113 ASP A N 1
ATOM 894 C CA . ASP A 1 113 ? 14.87490 -88.66085 36.29992 1.000 44.70213 113 ASP A CA 1
ATOM 895 C C . ASP A 1 113 ? 13.73736 -87.65240 36.21740 1.000 48.00552 113 ASP A C 1
ATOM 896 O O . ASP A 1 113 ? 13.03319 -87.41957 37.20808 1.000 48.18755 113 ASP A O 1
ATOM 901 N N . LEU A 1 114 ? 13.54263 -87.03888 35.04887 1.000 45.85179 114 LEU A N 1
ATOM 902 C CA . LEU A 1 114 ? 12.48023 -86.04835 34.92258 1.000 47.29197 114 LEU A CA 1
ATOM 903 C C . LEU A 1 114 ? 11.10116 -86.68506 35.04612 1.000 52.24368 114 LEU A C 1
ATOM 904 O O . LEU A 1 114 ? 10.16932 -86.04744 35.55170 1.000 51.18621 114 LEU A O 1
ATOM 909 N N . ASN A 1 115 ? 10.95495 -87.93679 34.60425 1.000 48.85802 115 ASN A N 1
ATOM 910 C CA . ASN A 1 115 ? 9.67621 -88.62764 34.73434 1.000 52.11856 115 ASN A CA 1
ATOM 911 C C . ASN A 1 115 ? 9.27965 -88.77396 36.19647 1.000 55.48693 115 ASN A C 1
ATOM 912 O O . ASN A 1 115 ? 8.12381 -88.53434 36.56564 1.000 53.61840 115 ASN A O 1
ATOM 917 N N . ALA A 1 116 ? 10.23461 -89.15798 37.04812 1.000 57.93934 116 ALA A N 1
ATOM 918 C CA . ALA A 1 116 ? 9.93084 -89.38149 38.45605 1.000 53.65530 116 ALA A CA 1
ATOM 919 C C . ALA A 1 116 ? 9.54736 -88.09868 39.18141 1.000 55.87780 116 ALA A C 1
ATOM 920 O O . ALA A 1 116 ? 8.84875 -88.16447 40.19820 1.000 62.27646 116 ALA A O 1
ATOM 922 N N . GLN A 1 117 ? 9.96981 -86.93607 38.68206 1.000 50.47659 117 GLN A N 1
ATOM 923 C CA . GLN A 1 117 ? 9.75484 -85.67952 39.38910 1.000 54.95137 117 GLN A CA 1
ATOM 924 C C . GLN A 1 117 ? 8.59597 -84.84586 38.85419 1.000 53.06131 117 GLN A C 1
ATOM 925 O O . GLN A 1 117 ? 8.20585 -83.87848 39.51575 1.000 54.53472 117 GLN A O 1
ATOM 931 N N . THR A 1 118 ? 8.04604 -85.16696 37.68849 1.000 49.66971 118 THR A N 1
ATOM 932 C CA . THR A 1 118 ? 7.03340 -84.31746 37.06967 1.000 52.74497 118 THR A CA 1
ATOM 933 C C . THR A 1 118 ? 5.76235 -85.11406 36.79481 1.000 50.69454 118 THR A C 1
ATOM 934 O O . THR A 1 118 ? 5.65713 -86.29862 37.11916 1.000 52.52777 118 THR A O 1
ATOM 938 N N . LEU A 1 119 ? 4.79003 -84.43520 36.17832 1.000 48.02284 119 LEU A N 1
ATOM 939 C CA . LEU A 1 119 ? 3.58193 -85.09120 35.69213 1.000 50.08890 119 LEU A CA 1
ATOM 940 C C . LEU A 1 119 ? 3.85076 -86.03820 34.52840 1.000 53.44373 119 LEU A C 1
ATOM 941 O O . LEU A 1 119 ? 2.92637 -86.73629 34.09788 1.000 55.39880 119 LEU A O 1
ATOM 946 N N . GLY A 1 120 ? 5.07013 -86.07437 34.00170 1.000 53.89544 120 GLY A N 1
ATOM 947 C CA . GLY A 1 120 ? 5.41561 -87.00631 32.94085 1.000 50.31536 120 GLY A CA 1
ATOM 948 C C . GLY A 1 120 ? 6.12106 -86.33653 31.77823 1.000 51.22005 120 GLY A C 1
ATOM 949 O O . GLY A 1 120 ? 5.92417 -85.15153 31.49596 1.000 46.20419 120 GLY A O 1
ATOM 950 N N . VAL A 1 121 ? 6.95240 -87.11165 31.08625 1.000 49.95770 121 VAL A N 1
ATOM 951 C CA . VAL A 1 121 ? 7.76593 -86.62155 29.98107 1.000 44.27787 121 VAL A CA 1
ATOM 952 C C . VAL A 1 121 ? 7.27286 -87.25918 28.69171 1.000 47.95730 121 VAL A C 1
ATOM 953 O O . VAL A 1 121 ? 7.13835 -88.48660 28.60843 1.000 51.40725 121 VAL A O 1
ATOM 957 N N . THR A 1 122 ? 6.99910 -86.42431 27.69464 1.000 42.03300 122 THR A N 1
ATOM 958 C CA . THR A 1 122 ? 6.73133 -86.86603 26.33365 1.000 41.24170 122 THR A CA 1
ATOM 959 C C . THR A 1 122 ? 7.99945 -86.66812 25.51444 1.000 43.45336 122 THR A C 1
ATOM 960 O O . THR A 1 122 ? 8.51771 -85.54796 25.43193 1.000 42.03367 122 THR A O 1
ATOM 964 N N . VAL A 1 123 ? 8.49509 -87.74461 24.91368 1.000 39.74877 123 VAL A N 1
ATOM 965 C CA . VAL A 1 123 ? 9.75405 -87.72168 24.17893 1.000 42.17994 123 VAL A CA 1
ATOM 966 C C . VAL A 1 123 ? 9.43435 -87.58970 22.69480 1.000 43.57936 123 VAL A C 1
ATOM 967 O O . VAL A 1 123 ? 8.84809 -88.49427 22.09021 1.000 45.87879 123 VAL A O 1
ATOM 971 N N . ILE A 1 124 ? 9.82949 -86.45928 22.11108 1.000 37.83572 124 ILE A N 1
ATOM 972 C CA . ILE A 1 124 ? 9.58280 -86.16534 20.70434 1.000 39.86339 124 ILE A CA 1
ATOM 973 C C . ILE A 1 124 ? 10.63719 -86.84952 19.84866 1.000 44.17369 124 ILE A C 1
ATOM 974 O O . ILE A 1 124 ? 11.82904 -86.84072 20.17888 1.000 44.55865 124 ILE A O 1
ATOM 979 N N . ASN A 1 125 ? 10.20540 -87.43609 18.73394 1.000 39.96776 125 ASN A N 1
ATOM 980 C CA . ASN A 1 125 ? 11.09193 -88.07739 17.78316 1.000 42.74099 125 ASN A CA 1
ATOM 981 C C . ASN A 1 125 ? 11.16855 -87.22164 16.51663 1.000 44.25426 125 ASN A C 1
ATOM 982 O O . ASN A 1 125 ? 10.97018 -85.99593 16.58369 1.000 41.42820 125 ASN A O 1
ATOM 987 N N . GLU A 1 126 ? 11.44578 -87.85507 15.37625 1.000 43.58494 126 GLU A N 1
ATOM 988 C CA . GLU A 1 126 ? 11.66747 -87.11031 14.14355 1.000 48.08266 126 GLU A CA 1
ATOM 989 C C . GLU A 1 126 ? 10.37628 -86.55998 13.55021 1.000 44.94975 126 GLU A C 1
ATOM 990 O O . GLU A 1 126 ? 10.42272 -85.57304 12.80832 1.000 43.37701 126 GLU A O 1
ATOM 996 N N . SER A 1 127 ? 9.23577 -87.15499 13.86837 1.000 41.05392 127 SER A N 1
ATOM 997 C CA . SER A 1 127 ? 7.98733 -86.70141 13.27379 1.000 44.52792 127 SER A CA 1
ATOM 998 C C . SER A 1 127 ? 7.49851 -85.43238 13.96767 1.000 48.68412 127 SER A C 1
ATOM 999 O O . SER A 1 127 ? 7.57365 -85.32783 15.19784 1.000 41.24056 127 SER A O 1
ATOM 1002 N N . PRO A 1 128 ? 6.98697 -84.45637 13.20433 1.000 43.59121 128 PRO A N 1
ATOM 1003 C CA . PRO A 1 128 ? 6.25599 -83.35006 13.83087 1.000 38.49174 128 PRO A CA 1
ATOM 1004 C C . PRO A 1 128 ? 5.12539 -83.87732 14.69930 1.000 45.60563 128 PRO A C 1
ATOM 1005 O O . PRO A 1 128 ? 4.67419 -85.01885 14.53543 1.000 41.68889 128 PRO A O 1
ATOM 1009 N N . GLN A 1 129 ? 4.65821 -83.05402 15.63035 1.000 43.14209 129 GLN A N 1
ATOM 1010 C CA . GLN A 1 129 ? 3.78295 -83.55945 16.67291 1.000 39.28932 129 GLN A CA 1
ATOM 1011 C C . GLN A 1 129 ? 3.14322 -82.38045 17.38127 1.000 42.36979 129 GLN A C 1
ATOM 1012 O O . GLN A 1 129 ? 3.82015 -81.39520 17.68381 1.000 45.78352 129 GLN A O 1
ATOM 1018 N N . GLN A 1 130 ? 1.84094 -82.47670 17.62266 1.000 44.12059 130 GLN A N 1
ATOM 1019 C CA . GLN A 1 130 ? 1.16758 -81.49435 18.45304 1.000 43.50593 130 GLN A CA 1
ATOM 1020 C C . GLN A 1 130 ? 1.47711 -81.78688 19.91491 1.000 40.12768 130 GLN A C 1
ATOM 1021 O O . GLN A 1 130 ? 1.56182 -82.94815 20.32597 1.000 44.62092 130 GLN A O 1
ATOM 1027 N N . LEU A 1 131 ? 1.67704 -80.72796 20.68983 1.000 38.16229 131 LEU A N 1
ATOM 1028 C CA . LEU A 1 131 ? 1.97749 -80.83015 22.11076 1.000 39.13227 131 LEU A CA 1
ATOM 1029 C C . LEU A 1 131 ? 0.88215 -80.25012 22.98175 1.000 43.77740 131 LEU A C 1
ATOM 1030 O O . LEU A 1 131 ? 0.55216 -80.82094 24.02619 1.000 40.42821 131 LEU A O 1
ATOM 1035 N N . LEU A 1 132 ? 0.32651 -79.11864 22.57709 1.000 38.59154 132 LEU A N 1
ATOM 1036 C CA . LEU A 1 132 ? -0.65281 -78.38846 23.36440 1.000 40.69692 132 LEU A CA 1
ATOM 1037 C C . LEU A 1 132 ? -1.65170 -77.79615 22.38875 1.000 42.35161 132 LEU A C 1
ATOM 1038 O O . LEU A 1 132 ? -1.46939 -77.89619 21.16816 1.000 40.07485 132 LEU A O 1
ATOM 1043 N N . PRO A 1 133 ? -2.74939 -77.20361 22.88829 1.000 43.65989 133 PRO A N 1
ATOM 1044 C CA . PRO A 1 133 ? -3.62723 -76.44094 21.99083 1.000 40.27866 133 PRO A CA 1
ATOM 1045 C C . PRO A 1 133 ? -2.86508 -75.37575 21.21069 1.000 40.50704 133 PRO A C 1
ATOM 1046 O O . PRO A 1 133 ? -2.22364 -74.49812 21.80086 1.000 41.69935 133 PRO A O 1
ATOM 1050 N N . SER A 1 134 ? -2.91256 -75.47342 19.87956 1.000 37.81181 134 SER A N 1
ATOM 1051 C CA . SER A 1 134 ? -2.28096 -74.56106 18.92645 1.000 44.79619 134 SER A CA 1
ATOM 1052 C C . SER A 1 134 ? -0.75668 -74.58344 18.97390 1.000 44.08671 134 SER A C 1
ATOM 1053 O O . SER A 1 134 ? -0.11703 -73.68877 18.40063 1.000 42.00509 134 SER A O 1
ATOM 1056 N N . VAL A 1 135 ? -0.14512 -75.57240 19.62159 1.000 40.56785 135 VAL A N 1
ATOM 1057 C CA . VAL A 1 135 ? 1.29951 -75.58066 19.82773 1.000 39.92836 135 VAL A CA 1
ATOM 1058 C C . VAL A 1 135 ? 1.85165 -76.90840 19.33512 1.000 38.45888 135 VAL A C 1
ATOM 1059 O O . VAL A 1 135 ? 1.46113 -77.97032 19.83425 1.000 45.23434 135 VAL A O 1
ATOM 1063 N N . TYR A 1 136 ? 2.77116 -76.84633 18.37558 1.000 37.29795 136 TYR A N 1
ATOM 1064 C CA . TYR A 1 136 ? 3.32290 -78.02358 17.72708 1.000 38.88397 136 TYR A CA 1
ATOM 1065 C C . TYR A 1 136 ? 4.83928 -78.00748 17.83925 1.000 40.90299 136 TYR A C 1
ATOM 1066 O O . TYR A 1 136 ? 5.45896 -76.94599 17.95251 1.000 41.10359 136 TYR A O 1
ATOM 1075 N N . SER A 1 137 ? 5.43072 -79.19576 17.79134 1.000 35.97131 137 SER A N 1
ATOM 1076 C CA . SER A 1 137 ? 6.86999 -79.35137 17.64758 1.000 36.78019 137 SER A CA 1
ATOM 1077 C C . SER A 1 137 ? 7.20813 -79.76967 16.22256 1.000 43.21789 137 SER A C 1
ATOM 1078 O O . SER A 1 137 ? 6.51115 -80.59572 15.62245 1.000 41.02224 137 SER A O 1
ATOM 1081 N N . THR A 1 138 ? 8.29397 -79.19904 15.69172 1.000 41.38910 138 THR A N 1
ATOM 1082 C CA . THR A 1 138 ? 8.81269 -79.60831 14.39098 1.000 38.36840 138 THR A CA 1
ATOM 1083 C C . THR A 1 138 ? 9.20208 -81.07952 14.35722 1.000 42.11729 138 THR A C 1
ATOM 1084 O O . THR A 1 138 ? 9.37233 -81.64147 13.27054 1.000 42.78301 138 THR A O 1
ATOM 1088 N N . GLY A 1 139 ? 9.36727 -81.70727 15.51129 1.000 39.58524 139 GLY A N 1
ATOM 1089 C CA . GLY A 1 139 ? 10.11235 -82.93921 15.58704 1.000 38.20599 139 GLY A CA 1
ATOM 1090 C C . GLY A 1 139 ? 11.60365 -82.67525 15.70526 1.000 40.70550 139 GLY A C 1
ATOM 1091 O O . GLY A 1 139 ? 12.10181 -81.57853 15.45107 1.000 37.50661 139 GLY A O 1
ATOM 1092 N N . VAL A 1 140 ? 12.32288 -83.71574 16.10988 1.000 41.32905 140 VAL A N 1
ATOM 1093 C CA . VAL A 1 140 ? 13.76353 -83.62522 16.30896 1.000 43.04002 140 VAL A CA 1
ATOM 1094 C C . VAL A 1 140 ? 14.44647 -83.48561 14.95298 1.000 42.68008 140 VAL A C 1
ATOM 1095 O O . VAL A 1 140 ? 14.25070 -84.31282 14.05623 1.000 45.39327 140 VAL A O 1
ATOM 1099 N N . MET A 1 141 ? 15.25475 -82.43887 14.79709 1.000 41.59358 141 MET A N 1
ATOM 1100 C CA . MET A 1 141 ? 15.96910 -82.18431 13.55466 1.000 41.63255 141 MET A CA 1
ATOM 1101 C C . MET A 1 141 ? 17.46074 -82.00733 13.82649 1.000 49.25778 141 MET A C 1
ATOM 1102 O O . MET A 1 141 ? 17.87797 -81.63172 14.92648 1.000 48.01358 141 MET A O 1
ATOM 1107 N N . GLY A 1 142 ? 18.26378 -82.26584 12.79499 1.000 47.90932 142 GLY A N 1
ATOM 1108 C CA . GLY A 1 142 ? 19.68898 -82.01677 12.84840 1.000 43.58116 142 GLY A CA 1
ATOM 1109 C C . GLY A 1 142 ? 20.46204 -83.13196 13.52913 1.000 40.91143 142 GLY A C 1
ATOM 1110 O O . GLY A 1 142 ? 19.90720 -84.08716 14.07156 1.000 45.12895 142 GLY A O 1
ATOM 1111 N N . ASP A 1 143 ? 21.79030 -82.99433 13.49541 1.000 50.63216 143 ASP A N 1
ATOM 1112 C CA . ASP A 1 143 ? 22.65805 -83.97849 14.13707 1.000 48.13091 143 ASP A CA 1
ATOM 1113 C C . ASP A 1 143 ? 22.56351 -83.89911 15.65561 1.000 52.42984 143 ASP A C 1
ATOM 1114 O O . ASP A 1 143 ? 22.56060 -84.93264 16.33610 1.000 49.26130 143 ASP A O 1
ATOM 1119 N N . ILE A 1 144 ? 22.49281 -82.68342 16.20777 1.000 47.13854 144 ILE A N 1
ATOM 1120 C CA . ILE A 1 144 ? 22.40425 -82.54897 17.65899 1.000 44.11665 144 ILE A CA 1
ATOM 1121 C C . ILE A 1 144 ? 21.03293 -82.99642 18.15861 1.000 44.77197 144 ILE A C 1
ATOM 1122 O O . ILE A 1 144 ? 20.89168 -83.42699 19.31047 1.000 46.05252 144 ILE A O 1
ATOM 1127 N N . GLY A 1 145 ? 20.01242 -82.93326 17.30883 1.000 43.35797 145 GLY A N 1
ATOM 1128 C CA . GLY A 1 145 ? 18.67836 -83.32806 17.71470 1.000 39.63950 145 GLY A CA 1
ATOM 1129 C C . GLY A 1 145 ? 17.91818 -82.21595 18.40771 1.000 41.55988 145 GLY A C 1
ATOM 1130 O O . GLY A 1 145 ? 17.69706 -82.26721 19.62122 1.000 43.47100 145 GLY A O 1
ATOM 1131 N N . GLU A 1 146 ? 17.51332 -81.20218 17.64868 1.000 37.19470 146 GLU A N 1
ATOM 1132 C CA . GLU A 1 146 ? 16.86136 -80.02100 18.19671 1.000 45.91390 146 GLU A CA 1
ATOM 1133 C C . GLU A 1 146 ? 15.44817 -79.90295 17.64339 1.000 42.37855 146 GLU A C 1
ATOM 1134 O O . GLU A 1 146 ? 15.23261 -80.04800 16.43488 1.000 42.27724 146 GLU A O 1
ATOM 1140 N N . GLN A 1 147 ? 14.49366 -79.64422 18.53087 1.000 38.21424 147 GLN A N 1
ATOM 1141 C CA . GLN A 1 147 ? 13.11235 -79.38115 18.15991 1.000 38.26858 147 GLN A CA 1
ATOM 1142 C C . GLN A 1 147 ? 12.81646 -77.89696 18.33294 1.000 40.13924 147 GLN A C 1
ATOM 1143 O O . GLN A 1 147 ? 13.34810 -77.24890 19.24026 1.000 39.35679 147 GLN A O 1
ATOM 1149 N N . SER A 1 148 ? 11.98608 -77.35936 17.44503 1.000 42.43844 148 SER A N 1
ATOM 1150 C CA . SER A 1 148 ? 11.47635 -76.00124 17.55137 1.000 39.52794 148 SER A CA 1
ATOM 1151 C C . SER A 1 148 ? 9.95731 -76.05786 17.63250 1.000 39.89876 148 SER A C 1
ATOM 1152 O O . SER A 1 148 ? 9.33134 -77.02494 17.18964 1.000 39.72690 148 SER A O 1
ATOM 1155 N N . ILE A 1 149 ? 9.35335 -75.02603 18.21553 1.000 39.49486 149 ILE A N 1
ATOM 1156 C CA . ILE A 1 149 ? 7.91039 -75.01054 18.42310 1.000 37.75560 149 ILE A CA 1
ATOM 1157 C C . ILE A 1 149 ? 7.25951 -74.08785 17.40361 1.000 40.42046 149 ILE A C 1
ATOM 1158 O O . ILE A 1 149 ? 7.80791 -73.03814 17.04158 1.000 37.28943 149 ILE A O 1
ATOM 1163 N N . VAL A 1 150 ? 6.08969 -74.50298 16.93035 1.000 40.47926 150 VAL A N 1
ATOM 1164 C CA . VAL A 1 150 ? 5.30584 -73.77207 15.94803 1.000 35.80167 150 VAL A CA 1
ATOM 1165 C C . VAL A 1 150 ? 3.96541 -73.47095 16.59864 1.000 41.34041 150 VAL A C 1
ATOM 1166 O O . VAL A 1 150 ? 3.20202 -74.39350 16.91716 1.000 40.61622 150 VAL A O 1
ATOM 1170 N N . ILE A 1 151 ? 3.68370 -72.19256 16.82198 1.000 38.01113 151 ILE A N 1
ATOM 1171 C CA . ILE A 1 151 ? 2.42394 -71.76953 17.41451 1.000 38.09125 151 ILE A CA 1
ATOM 1172 C C . ILE A 1 151 ? 1.48991 -71.33149 16.29659 1.000 40.27096 151 ILE A C 1
ATOM 1173 O O . ILE A 1 151 ? 1.83656 -70.46489 15.48340 1.000 39.95387 151 ILE A O 1
ATOM 1178 N N . ASP A 1 152 ? 0.30852 -71.93717 16.25542 1.000 45.20963 152 ASP A N 1
ATOM 1179 C CA . ASP A 1 152 ? -0.71248 -71.62967 15.25999 1.000 41.83291 152 ASP A CA 1
ATOM 1180 C C . ASP A 1 152 ? -1.55454 -70.46694 15.77858 1.000 43.72204 152 ASP A C 1
ATOM 1181 O O . ASP A 1 152 ? -2.26286 -70.60434 16.78203 1.000 42.05690 152 ASP A O 1
ATOM 1186 N N . THR A 1 153 ? -1.45695 -69.31434 15.12108 1.000 41.05756 153 THR A N 1
ATOM 1187 C CA . THR A 1 153 ? -2.20811 -68.13267 15.52375 1.000 45.57989 153 THR A CA 1
ATOM 1188 C C . THR A 1 153 ? -3.08810 -67.64331 14.37818 1.000 43.98183 153 THR A C 1
ATOM 1189 O O . THR A 1 153 ? -2.96969 -68.07923 13.22858 1.000 44.20659 153 THR A O 1
ATOM 1193 N N . GLU A 1 154 ? -3.98007 -66.71036 14.71279 1.000 45.47924 154 GLU A N 1
ATOM 1194 C CA . GLU A 1 154 ? -4.87543 -66.13618 13.71743 1.000 50.20201 154 GLU A CA 1
ATOM 1195 C C . GLU A 1 154 ? -4.16904 -65.14666 12.79802 1.000 46.61119 154 GLU A C 1
ATOM 1196 O O . GLU A 1 154 ? -4.77530 -64.69470 11.82116 1.000 51.02589 154 GLU A O 1
ATOM 1202 N N . LYS A 1 155 ? -2.90965 -64.81105 13.07724 1.000 44.98907 155 LYS A N 1
ATOM 1203 C CA . LYS A 1 155 ? -2.09504 -63.98440 12.19534 1.000 43.86662 155 LYS A CA 1
ATOM 1204 C C . LYS A 1 155 ? -1.07796 -64.79475 11.40378 1.000 43.37124 155 LYS A C 1
ATOM 1205 O O . LYS A 1 155 ? -0.26842 -64.21163 10.67619 1.000 45.25985 155 LYS A O 1
ATOM 1211 N N . GLY A 1 156 ? -1.08886 -66.10981 11.53692 1.000 43.36008 156 GLY A N 1
ATOM 1212 C CA . GLY A 1 156 ? -0.07854 -66.96216 10.94664 1.000 38.90433 156 GLY A CA 1
ATOM 1213 C C . GLY A 1 156 ? 0.74115 -67.65840 12.01810 1.000 44.00312 156 GLY A C 1
ATOM 1214 O O . GLY A 1 156 ? 0.43801 -67.60456 13.21367 1.000 43.53623 156 GLY A O 1
ATOM 1215 N N . LEU A 1 157 ? 1.80950 -68.31262 11.56881 1.000 43.82870 157 LEU A N 1
ATOM 1216 C CA . LEU A 1 157 ? 2.63288 -69.11659 12.46154 1.000 40.03601 157 LEU A CA 1
ATOM 1217 C C . LEU A 1 157 ? 3.64161 -68.25936 13.21261 1.000 41.53374 157 LEU A C 1
ATOM 1218 O O . LEU A 1 157 ? 4.20102 -67.29996 12.67121 1.000 41.72926 157 LEU A O 1
ATOM 1223 N N . VAL A 1 158 ? 3.86566 -68.61422 14.47207 1.000 41.13132 158 VAL A N 1
ATOM 1224 C CA . VAL A 1 158 ? 4.93229 -68.04777 15.28256 1.000 40.73649 158 VAL A CA 1
ATOM 1225 C C . VAL A 1 158 ? 5.87117 -69.20055 15.59576 1.000 39.47118 158 VAL A C 1
ATOM 1226 O O . VAL A 1 158 ? 5.47938 -70.16108 16.27088 1.000 40.58433 158 VAL A O 1
ATOM 1230 N N . VAL A 1 159 ? 7.09651 -69.12286 15.08649 1.000 33.99799 159 VAL A N 1
ATOM 1231 C CA . VAL A 1 159 ? 8.08902 -70.18254 15.22517 1.000 34.45747 159 VAL A CA 1
ATOM 1232 C C . VAL A 1 159 ? 9.16623 -69.70147 16.18911 1.000 39.26506 159 VAL A C 1
ATOM 1233 O O . VAL A 1 159 ? 9.79489 -68.65864 15.96096 1.000 37.34243 159 VAL A O 1
ATOM 1237 N N . ILE A 1 160 ? 9.37123 -70.45574 17.26866 1.000 35.19757 160 ILE A N 1
ATOM 1238 C CA . ILE A 1 160 ? 10.36126 -70.13826 18.29220 1.000 36.54278 160 ILE A CA 1
ATOM 1239 C C . ILE A 1 160 ? 11.43911 -71.21065 18.26307 1.000 40.18099 160 ILE A C 1
ATOM 1240 O O . ILE A 1 160 ? 11.13160 -72.40905 18.24235 1.000 38.76305 160 ILE A O 1
ATOM 1245 N N . THR A 1 161 ? 12.69701 -70.78289 18.27671 1.000 38.69111 161 THR A N 1
ATOM 1246 C CA . THR A 1 161 ? 13.81810 -71.70089 18.17631 1.000 40.22137 161 THR A CA 1
ATOM 1247 C C . THR A 1 161 ? 14.85041 -71.38611 19.25069 1.000 35.63401 161 THR A C 1
ATOM 1248 O O . THR A 1 161 ? 15.07746 -70.22075 19.59103 1.000 40.84581 161 THR A O 1
ATOM 1252 N N . GLY A 1 162 ? 15.45474 -72.43826 19.79621 1.000 36.72204 162 GLY A N 1
ATOM 1253 C CA . GLY A 1 162 ? 16.49657 -72.30017 20.79637 1.000 44.48329 162 GLY A CA 1
ATOM 1254 C C . GLY A 1 162 ? 17.79973 -71.76062 20.23118 1.000 42.23067 162 GLY A C 1
ATOM 1255 O O . GLY A 1 162 ? 18.10634 -70.58028 20.40151 1.000 43.12785 162 GLY A O 1
ATOM 1256 N N . CYS A 1 163 ? 18.59703 -72.61205 19.57895 1.000 46.48510 163 CYS A N 1
ATOM 1257 C CA . CYS A 1 163 ? 19.80329 -72.17166 18.88269 1.000 52.96254 163 CYS A CA 1
ATOM 1258 C C . CYS A 1 163 ? 19.75679 -72.46999 17.38676 1.000 51.59480 163 CYS A C 1
ATOM 1259 O O . CYS A 1 163 ? 20.57812 -71.91399 16.66040 1.000 51.37666 163 CYS A O 1
ATOM 1262 N N . ALA A 1 164 ? 18.77838 -73.25439 16.89706 1.000 48.05491 164 ALA A N 1
ATOM 1263 C CA . ALA A 1 164 ? 18.55606 -73.44993 15.45761 1.000 45.88390 164 ALA A CA 1
ATOM 1264 C C . ALA A 1 164 ? 19.76001 -74.11073 14.79298 1.000 49.92956 164 ALA A C 1
ATOM 1265 O O . ALA A 1 164 ? 20.13132 -73.76794 13.66885 1.000 45.13078 164 ALA A O 1
ATOM 1267 N N . HIS A 1 165 ? 20.35656 -75.08201 15.48311 1.000 49.26289 165 HIS A N 1
ATOM 1268 C CA . HIS A 1 165 ? 21.44148 -75.86700 14.89854 1.000 46.03349 165 HIS A CA 1
ATOM 1269 C C . HIS A 1 165 ? 21.10108 -76.48385 13.54354 1.000 47.85499 165 HIS A C 1
ATOM 1270 O O . HIS A 1 165 ? 21.96771 -76.45196 12.65268 1.000 49.32898 165 HIS A O 1
ATOM 1277 N N . PRO A 1 166 ? 19.90950 -77.05161 13.31178 1.000 51.43985 166 PRO A N 1
ATOM 1278 C CA . PRO A 1 166 ? 19.61629 -77.61570 11.98005 1.000 50.27664 166 PRO A CA 1
ATOM 1279 C C . PRO A 1 166 ? 19.61784 -76.59490 10.85089 1.000 45.67323 166 PRO A C 1
ATOM 1280 O O . PRO A 1 166 ? 19.56690 -76.99857 9.68486 1.000 51.27031 166 PRO A O 1
ATOM 1284 N N . GLY A 1 167 ? 19.67809 -75.30129 11.14734 1.000 48.36004 167 GLY A N 1
ATOM 1285 C CA . GLY A 1 167 ? 19.57025 -74.28812 10.11684 1.0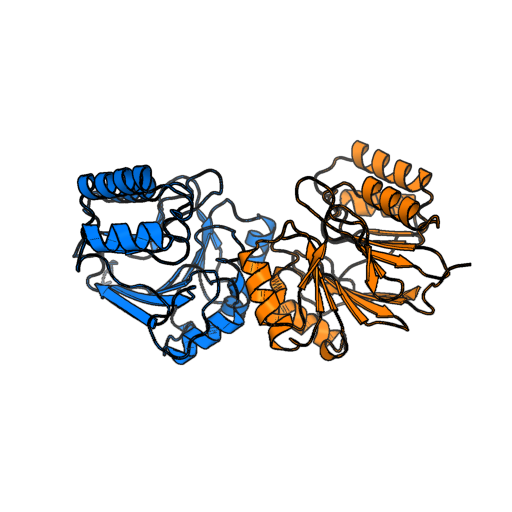00 44.14595 167 GLY A CA 1
ATOM 1286 C C . GLY A 1 167 ? 18.22581 -73.59617 10.17835 1.000 47.97399 167 GLY A C 1
ATOM 1287 O O . GLY A 1 167 ? 17.18432 -74.25300 10.06600 1.000 46.77211 167 GLY A O 1
ATOM 1288 N N . ILE A 1 168 ? 18.23261 -72.27193 10.36275 1.000 41.89217 168 ILE A N 1
ATOM 1289 C CA . ILE A 1 168 ? 16.98129 -71.54350 10.54871 1.000 41.72911 168 ILE A CA 1
ATOM 1290 C C . ILE A 1 168 ? 16.09638 -71.63926 9.30957 1.000 50.31852 168 ILE A C 1
ATOM 1291 O O . ILE A 1 168 ? 14.86480 -71.68815 9.42254 1.000 45.19297 168 ILE A O 1
ATOM 1296 N N . GLU A 1 169 ? 16.69518 -71.68725 8.11365 1.000 50.92354 169 GLU A N 1
ATOM 1297 C CA . GLU A 1 169 ? 15.88982 -71.76303 6.89737 1.000 48.03858 169 GLU A CA 1
ATOM 1298 C C . GLU A 1 169 ? 15.20994 -73.12162 6.75267 1.000 48.14148 169 GLU A C 1
ATOM 1299 O O . GLU A 1 169 ? 14.11047 -73.20514 6.19467 1.000 49.01097 169 GLU A O 1
ATOM 1305 N N . HIS A 1 170 ? 15.82482 -74.18823 7.26616 1.000 46.76491 170 HIS A N 1
ATOM 1306 C CA . HIS A 1 170 ? 15.16426 -75.48810 7.24455 1.000 45.88369 170 HIS A CA 1
ATOM 1307 C C . HIS A 1 170 ? 14.05820 -75.56242 8.28770 1.000 46.28215 170 HIS A C 1
ATOM 1308 O O . HIS A 1 170 ? 13.02526 -76.19868 8.05671 1.000 42.66529 170 HIS A O 1
ATOM 1315 N N . ILE A 1 171 ? 14.25498 -74.92395 9.44209 1.000 45.40253 171 ILE A N 1
ATOM 1316 C CA . ILE A 1 171 ? 13.20978 -74.90122 10.46079 1.000 43.59188 171 ILE A CA 1
ATOM 1317 C C . ILE A 1 171 ? 12.02389 -74.06411 9.99019 1.000 45.76501 171 ILE A C 1
ATOM 1318 O O . ILE A 1 171 ? 10.86219 -74.41870 10.22492 1.000 41.84902 171 ILE A O 1
ATOM 1323 N N . ALA A 1 172 ? 12.29119 -72.95380 9.30190 1.000 42.17727 172 ALA A N 1
ATOM 1324 C CA . ALA A 1 172 ? 11.20392 -72.18306 8.71166 1.000 45.21220 172 ALA A CA 1
ATOM 1325 C C . ALA A 1 172 ? 10.40824 -73.03478 7.72878 1.000 50.04455 172 ALA A C 1
ATOM 1326 O O . ALA A 1 172 ? 9.17727 -73.12029 7.81788 1.000 49.48094 172 ALA A O 1
ATOM 1328 N N . ALA A 1 173 ? 11.10496 -73.69184 6.79407 1.000 47.43958 173 ALA A N 1
ATOM 1329 C CA . ALA A 1 173 ? 10.43028 -74.49846 5.78051 1.000 45.16476 173 ALA A CA 1
ATOM 1330 C C . ALA A 1 173 ? 9.62519 -75.63121 6.41038 1.000 48.00831 173 ALA A C 1
ATOM 1331 O O . ALA A 1 173 ? 8.47576 -75.87218 6.02453 1.000 48.51653 173 ALA A O 1
ATOM 1333 N N . ARG A 1 174 ? 10.20987 -76.33333 7.38514 1.000 45.53375 174 ARG A N 1
ATOM 1334 C CA . ARG A 1 174 ? 9.50012 -77.41402 8.06464 1.000 46.51944 174 ARG A CA 1
ATOM 1335 C C . ARG A 1 174 ? 8.19790 -76.91651 8.68421 1.000 46.15994 174 ARG A C 1
ATOM 1336 O O . ARG A 1 174 ? 7.14823 -77.55637 8.55594 1.000 46.41975 174 ARG A O 1
ATOM 1344 N N . SER A 1 175 ? 8.24976 -75.76711 9.36032 1.000 43.78453 175 SER A N 1
ATOM 1345 C CA . SER A 1 175 ? 7.05139 -75.23065 9.99764 1.000 48.91233 175 SER A CA 1
ATOM 1346 C C . SER A 1 175 ? 5.95809 -74.95264 8.97670 1.000 47.49877 175 SER A C 1
ATOM 1347 O O . SER A 1 175 ? 4.78454 -75.26204 9.21389 1.000 38.31100 175 SER A O 1
ATOM 1350 N N . ILE A 1 176 ? 6.32671 -74.37114 7.83275 1.000 45.84606 176 ILE A N 1
ATOM 1351 C CA . ILE A 1 176 ? 5.33876 -74.03740 6.81328 1.000 46.30659 176 ILE A CA 1
ATOM 1352 C C . ILE A 1 176 ? 4.74952 -75.30312 6.19721 1.000 49.74014 176 ILE A C 1
ATOM 1353 O O . ILE A 1 176 ? 3.53764 -75.38383 5.96638 1.000 45.51700 176 ILE A O 1
ATOM 1358 N N . GLU A 1 177 ? 5.58871 -76.31119 5.92508 1.000 49.87505 177 GLU A N 1
ATOM 1359 C CA . GLU A 1 177 ? 5.07063 -77.60486 5.48395 1.000 48.50734 177 GLU A CA 1
ATOM 1360 C C . GLU A 1 177 ? 4.07299 -78.17143 6.48684 1.000 49.29212 177 GLU A C 1
ATOM 1361 O O . GLU A 1 177 ? 3.04061 -78.72911 6.10080 1.000 53.84752 177 GLU A O 1
ATOM 1367 N N . MET A 1 178 ? 4.36793 -78.03539 7.78187 1.000 48.46397 178 MET A N 1
ATOM 1368 C CA . MET A 1 178 ? 3.56133 -78.68378 8.81374 1.000 47.60137 178 MET A CA 1
ATOM 1369 C C . MET A 1 178 ? 2.11154 -78.21527 8.78198 1.000 45.91182 178 MET A C 1
ATOM 1370 O O . MET A 1 178 ? 1.18573 -79.02926 8.87238 1.000 47.12456 178 MET A O 1
ATOM 1375 N N . LEU A 1 179 ? 1.89160 -76.90187 8.67466 1.000 43.64126 179 LEU A N 1
ATOM 1376 C CA . LEU A 1 179 ? 0.57259 -76.33394 8.91727 1.000 44.85011 179 LEU A CA 1
ATOM 1377 C C . LEU A 1 179 ? 0.01852 -75.49404 7.77166 1.000 49.08387 179 LEU A C 1
ATOM 1378 O O . LEU A 1 179 ? -1.10338 -74.98687 7.89256 1.000 49.35370 179 LEU A O 1
ATOM 1383 N N . GLN A 1 180 ? 0.75929 -75.33598 6.67373 1.000 48.17777 180 GLN A N 1
ATOM 1384 C CA . GLN A 1 180 ? 0.27838 -74.65545 5.46746 1.000 43.25956 180 GLN A CA 1
ATOM 1385 C C . GLN A 1 180 ? -0.26363 -73.26342 5.78282 1.000 50.81388 180 GLN A C 1
ATOM 1386 O O . GLN A 1 180 ? -1.36635 -72.88662 5.37882 1.000 52.39136 180 GLN A O 1
ATOM 1392 N N . LYS A 1 181 ? 0.53153 -72.49750 6.52125 1.000 48.30465 181 LYS A N 1
ATOM 1393 C CA . LYS A 1 181 ? 0.25396 -71.10992 6.84855 1.000 41.95174 181 LYS A CA 1
ATOM 1394 C C . LYS A 1 181 ? 1.55050 -70.32643 6.73230 1.000 47.81621 181 LYS A C 1
ATOM 1395 O O . LYS A 1 181 ? 2.62896 -70.87401 6.98932 1.000 47.53411 181 LYS A O 1
ATOM 1401 N N . PRO A 1 182 ? 1.48323 -69.05336 6.35204 1.000 48.93792 182 PRO A N 1
ATOM 1402 C CA . PRO A 1 182 ? 2.69466 -68.22814 6.35593 1.000 44.95232 182 PRO A CA 1
ATOM 1403 C C . PRO A 1 182 ? 3.18266 -68.01189 7.77997 1.000 45.93345 182 PRO A C 1
ATOM 1404 O O . PRO A 1 182 ? 2.43496 -68.15550 8.75147 1.000 43.79299 182 PRO A O 1
ATOM 1408 N N . ILE A 1 183 ? 4.46319 -67.66885 7.89932 1.000 42.91909 183 ILE A N 1
ATOM 1409 C CA . ILE A 1 183 ? 5.08735 -67.44471 9.19703 1.000 38.15546 183 ILE A CA 1
ATOM 1410 C C . ILE A 1 183 ? 4.97609 -65.96576 9.52478 1.000 39.28480 183 ILE A C 1
ATOM 1411 O O . ILE A 1 183 ? 5.53446 -65.11879 8.81757 1.000 46.16028 183 ILE A O 1
ATOM 1416 N N . TYR A 1 184 ? 4.25587 -65.65790 10.60294 1.000 43.44431 184 TYR A N 1
ATOM 1417 C CA . TYR A 1 184 ? 4.11704 -64.27631 11.04441 1.000 44.88796 184 TYR A CA 1
ATOM 1418 C C . TYR A 1 184 ? 5.36373 -63.79532 11.77602 1.000 41.16444 184 TYR A C 1
ATOM 1419 O O . TYR A 1 184 ? 5.82132 -62.66797 11.55649 1.000 41.54219 184 TYR A O 1
ATOM 1428 N N . LEU A 1 185 ? 5.92275 -64.63318 12.64483 1.000 41.93674 185 LEU A N 1
ATOM 1429 C CA . LEU A 1 185 ? 7.07150 -64.26043 13.45743 1.000 44.21798 185 LEU A CA 1
ATOM 1430 C C . LEU A 1 185 ? 8.00383 -65.45338 13.60566 1.000 46.97430 185 LEU A C 1
ATOM 1431 O O . LEU A 1 185 ? 7.56311 -66.55455 13.94994 1.000 45.26602 185 LEU A O 1
ATOM 1436 N N . LEU A 1 186 ? 9.28774 -65.22549 13.34346 1.000 40.54388 186 LEU A N 1
ATOM 1437 C CA . LEU A 1 186 ? 10.33955 -66.21508 13.52892 1.000 41.31288 186 LEU A CA 1
ATOM 1438 C C . LEU A 1 186 ? 11.33534 -65.62876 14.52037 1.000 42.32298 186 LEU A C 1
ATOM 1439 O O . LEU A 1 186 ? 11.93365 -64.58316 14.25003 1.000 44.61516 186 LEU A O 1
ATOM 1444 N N . MET A 1 187 ? 11.49778 -66.27648 15.67380 1.000 42.64852 187 MET A N 1
ATOM 1445 C CA . MET A 1 187 ? 12.27384 -65.68065 16.75469 1.000 38.70208 187 MET A CA 1
ATOM 1446 C C . MET A 1 187 ? 13.09682 -66.73710 17.47804 1.000 42.38470 187 MET A C 1
ATOM 1447 O O . MET A 1 187 ? 12.81722 -67.93704 17.40555 1.000 38.74523 187 MET A O 1
ATOM 1452 N N . GLY A 1 188 ? 14.11297 -66.25895 18.19795 1.000 40.86982 188 GLY A N 1
ATOM 1453 C CA . GLY A 1 188 ? 15.00891 -67.10691 18.95836 1.000 39.13655 188 GLY A CA 1
ATOM 1454 C C . GLY A 1 188 ? 16.44327 -67.00205 18.48205 1.000 40.13596 188 GLY A C 1
ATOM 1455 O O . GLY A 1 188 ? 16.80560 -66.04166 17.79669 1.000 39.57307 188 GLY A O 1
ATOM 1456 N N . GLY A 1 189 ? 17.27258 -67.97925 18.83648 1.000 36.93327 189 GLY A N 1
ATOM 1457 C CA . GLY A 1 189 ? 18.64497 -67.99147 18.37318 1.000 43.49424 189 GLY A CA 1
ATOM 1458 C C . GLY A 1 189 ? 18.78061 -68.66991 17.02768 1.000 43.08869 189 GLY A C 1
ATOM 1459 O O . GLY A 1 189 ? 18.35252 -69.81659 16.86903 1.000 45.78457 189 GLY A O 1
ATOM 1460 N N . PHE A 1 190 ? 19.37674 -67.98093 16.05505 1.000 45.06742 190 PHE A N 1
ATOM 1461 C CA . PHE A 1 190 ? 19.48417 -68.49200 14.69327 1.000 43.86794 190 PHE A CA 1
ATOM 1462 C C . PHE A 1 190 ? 20.82905 -69.15873 14.39677 1.000 48.55152 190 PHE A C 1
ATOM 1463 O O . PHE A 1 190 ? 21.01001 -69.67356 13.28779 1.000 49.82066 190 PHE A O 1
ATOM 1471 N N . HIS A 1 191 ? 21.76966 -69.15678 15.34588 1.000 48.65926 191 HIS A N 1
ATOM 1472 C CA . HIS A 1 191 ? 23.08645 -69.79436 15.18701 1.000 52.72692 191 HIS A CA 1
ATOM 1473 C C . HIS A 1 191 ? 23.79913 -69.33583 13.91599 1.000 50.62858 191 HIS A C 1
ATOM 1474 O O . HIS A 1 191 ? 24.31149 -70.13992 13.13431 1.000 49.99620 191 HIS A O 1
ATOM 1481 N N . LEU A 1 192 ? 23.83985 -68.02179 13.71371 1.000 46.17942 192 LEU A N 1
ATOM 1482 C CA . LEU A 1 192 ? 24.51442 -67.44078 12.56132 1.000 46.75982 192 LEU A CA 1
ATOM 1483 C C . LEU A 1 192 ? 25.80399 -66.72429 12.95510 1.000 50.70560 192 LEU A C 1
ATOM 1484 O O . LEU A 1 192 ? 26.29301 -65.86995 12.20811 1.000 48.57368 192 LEU A O 1
ATOM 1489 N N . MET A 1 193 ? 26.38776 -67.09852 14.09611 1.000 44.45809 193 MET A N 1
ATOM 1490 C CA . MET A 1 193 ? 27.40914 -66.27055 14.72665 1.000 47.34161 193 MET A CA 1
ATOM 1491 C C . MET A 1 193 ? 28.68857 -66.20586 13.89747 1.000 54.23546 193 MET A C 1
ATOM 1492 O O . MET A 1 193 ? 29.28978 -65.13280 13.75866 1.000 51.30495 193 MET A O 1
ATOM 1497 N N . TYR A 1 194 ? 29.12379 -67.33337 13.33970 1.000 43.39007 194 TYR A N 1
ATOM 1498 C CA . TYR A 1 194 ? 30.39927 -67.40422 12.64036 1.000 47.40727 194 TYR A CA 1
ATOM 1499 C C . TYR A 1 194 ? 30.22123 -67.62730 11.14247 1.000 52.81923 194 TYR A C 1
ATOM 1500 O O . TYR A 1 194 ? 31.08879 -68.20812 10.48572 1.000 54.37799 194 TYR A O 1
ATOM 1509 N N . GLU A 1 195 ? 29.09988 -67.16409 10.59586 1.000 47.32572 195 GLU A N 1
ATOM 1510 C CA . GLU A 1 195 ? 28.86385 -67.17249 9.15978 1.000 48.82083 195 GLU A CA 1
ATOM 1511 C C . GLU A 1 195 ? 29.29016 -65.83867 8.57064 1.000 47.75731 195 GLU A C 1
ATOM 1512 O O . GLU A 1 195 ? 29.05462 -64.78569 9.16798 1.000 48.54953 195 GLU A O 1
ATOM 1518 N N . ASN A 1 196 ? 29.91169 -65.88314 7.39475 1.000 45.99127 196 ASN A N 1
ATOM 1519 C CA . ASN A 1 196 ? 30.27185 -64.63996 6.73449 1.000 48.86546 196 ASN A CA 1
ATOM 1520 C C . ASN A 1 196 ? 29.03032 -63.97394 6.13750 1.000 50.21250 196 ASN A C 1
ATOM 1521 O O . ASN A 1 196 ? 27.96559 -64.58284 5.99602 1.000 50.06236 196 ASN A O 1
ATOM 1526 N N . THR A 1 197 ? 29.18440 -62.69504 5.78304 1.000 48.25996 197 THR A N 1
ATOM 1527 C CA . THR A 1 197 ? 28.05250 -61.91223 5.29683 1.000 50.15638 197 THR A CA 1
ATOM 1528 C C . THR A 1 197 ? 27.43284 -62.51664 4.04415 1.000 53.72907 197 THR A C 1
ATOM 1529 O O . THR A 1 197 ? 26.24948 -62.28932 3.76824 1.000 55.00949 197 THR A O 1
ATOM 1533 N N . ALA A 1 198 ? 28.20860 -63.28041 3.27413 1.000 50.49811 198 ALA A N 1
ATOM 1534 C CA . ALA A 1 198 ? 27.67923 -63.85533 2.04488 1.000 51.31016 198 ALA A CA 1
ATOM 1535 C C . ALA A 1 198 ? 26.60259 -64.88839 2.34492 1.000 55.28625 198 ALA A C 1
ATOM 1536 O O . ALA A 1 198 ? 25.54092 -64.88777 1.70959 1.000 59.37114 198 ALA A O 1
ATOM 1538 N N . ARG A 1 199 ? 26.84735 -65.77976 3.31526 1.000 52.54486 199 ARG A N 1
ATOM 1539 C CA . ARG A 1 199 ? 25.83270 -66.79339 3.57660 1.000 57.09730 199 ARG A CA 1
ATOM 1540 C C . ARG A 1 199 ? 24.69987 -66.27245 4.45354 1.000 55.01460 199 ARG A C 1
ATOM 1541 O O . ARG A 1 199 ? 23.56101 -66.73145 4.31505 1.000 58.66816 199 ARG A O 1
ATOM 1549 N N . ILE A 1 200 ? 24.96252 -65.30901 5.33559 1.000 50.97159 200 ILE A N 1
ATOM 1550 C CA . ILE A 1 200 ? 23.85655 -64.66933 6.04022 1.000 52.97632 200 ILE A CA 1
ATOM 1551 C C . ILE A 1 200 ? 22.88249 -64.06303 5.03473 1.000 57.29430 200 ILE A C 1
ATOM 1552 O O . ILE A 1 200 ? 21.66061 -64.09484 5.22888 1.000 54.16622 200 ILE A O 1
ATOM 1557 N N . SER A 1 201 ? 23.40896 -63.54886 3.91842 1.000 57.16465 201 SER A N 1
ATOM 1558 C CA . SER A 1 201 ? 22.56178 -62.94196 2.89756 1.000 55.63559 201 SER A CA 1
ATOM 1559 C C . SER A 1 201 ? 21.70683 -63.98006 2.17884 1.000 55.51881 201 SER A C 1
ATOM 1560 O O . SER A 1 201 ? 20.53426 -63.71986 1.88593 1.000 56.59394 201 SER A O 1
ATOM 1563 N N . GLU A 1 202 ? 22.26320 -65.15819 1.87572 1.000 52.05360 202 GLU A N 1
ATOM 1564 C CA . GLU A 1 202 ? 21.43361 -66.16968 1.22932 1.000 51.72465 202 GLU A CA 1
ATOM 1565 C C . GLU A 1 202 ? 20.43307 -66.77099 2.20829 1.000 58.11883 202 GLU A C 1
ATOM 1566 O O . GLU A 1 202 ? 19.33685 -67.17139 1.79943 1.000 54.89633 202 GLU A O 1
ATOM 1572 N N . VAL A 1 203 ? 20.77814 -66.83410 3.49675 1.000 53.21548 203 VAL A N 1
ATOM 1573 C CA . VAL A 1 203 ? 19.78760 -67.20496 4.50401 1.000 51.56390 203 VAL A CA 1
ATOM 1574 C C . VAL A 1 203 ? 18.65229 -66.18868 4.51682 1.000 56.58994 203 VAL A C 1
ATOM 1575 O O . VAL A 1 203 ? 17.46699 -66.54958 4.52368 1.000 53.67658 203 VAL A O 1
ATOM 1579 N N . ILE A 1 204 ? 19.00452 -64.89862 4.49730 1.000 54.59077 204 ILE A N 1
ATOM 1580 C CA . ILE A 1 204 ? 18.00375 -63.83850 4.58638 1.000 53.49218 204 ILE A CA 1
ATOM 1581 C C . ILE A 1 204 ? 17.03896 -63.90588 3.41120 1.000 55.31042 204 ILE A C 1
ATOM 1582 O O . ILE A 1 204 ? 15.81999 -63.77723 3.58195 1.000 55.32649 204 ILE A O 1
ATOM 1587 N N . GLU A 1 205 ? 17.55864 -64.11433 2.20226 1.000 54.74199 205 GLU A N 1
ATOM 1588 C CA . GLU A 1 205 ? 16.67179 -64.12149 1.04537 1.000 60.14954 205 GLU A CA 1
ATOM 1589 C C . GLU A 1 205 ? 15.94895 -65.45627 0.87718 1.000 60.13646 205 GLU A C 1
ATOM 1590 O O . GLU A 1 205 ? 14.88720 -65.49785 0.24571 1.000 63.77231 205 GLU A O 1
ATOM 1596 N N . THR A 1 206 ? 16.48090 -66.54772 1.43778 1.000 52.78406 206 THR A N 1
ATOM 1597 C CA . THR A 1 206 ? 15.67046 -67.75448 1.58352 1.000 50.23776 206 THR A CA 1
ATOM 1598 C C . THR A 1 206 ? 14.46862 -67.49713 2.48587 1.000 54.66184 206 THR A C 1
ATOM 1599 O O . THR A 1 206 ? 13.34779 -67.91949 2.17904 1.000 53.14649 206 THR A O 1
ATOM 1603 N N . LEU A 1 207 ? 14.68500 -66.81101 3.61199 1.000 54.78993 207 LEU A N 1
ATOM 1604 C CA . LEU A 1 207 ? 13.57015 -66.45336 4.48196 1.000 53.16501 207 LEU A CA 1
ATOM 1605 C C . LEU A 1 207 ? 12.60895 -65.49418 3.78839 1.000 53.74474 207 LEU A C 1
ATOM 1606 O O . LEU A 1 207 ? 11.40517 -65.51270 4.06811 1.000 51.30541 207 LEU A O 1
ATOM 1611 N N . ASP A 1 208 ? 13.11457 -64.65472 2.88353 1.000 57.03949 208 ASP A N 1
ATOM 1612 C CA . ASP A 1 208 ? 12.23162 -63.78769 2.10831 1.000 58.73870 208 ASP A CA 1
ATOM 1613 C C . ASP A 1 208 ? 11.36276 -64.60175 1.15668 1.000 53.93395 208 ASP A C 1
ATOM 1614 O O . ASP A 1 208 ? 10.14885 -64.38419 1.07039 1.000 52.68288 208 ASP A O 1
ATOM 1619 N N . GLU A 1 209 ? 11.97254 -65.54512 0.43101 1.000 55.32844 209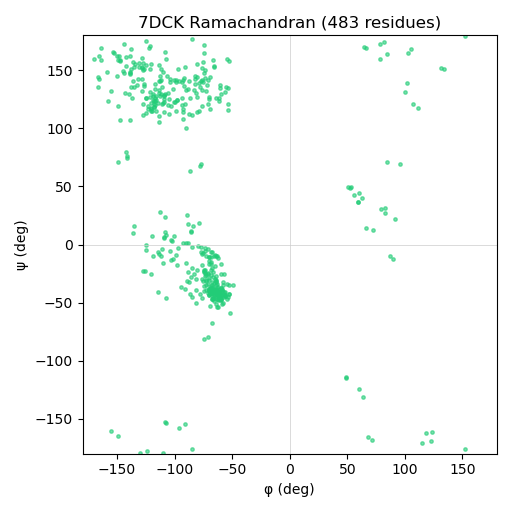 GLU A N 1
ATOM 1620 C CA . GLU A 1 209 ? 11.20976 -66.40957 -0.46543 1.000 55.96218 209 GLU A CA 1
ATOM 1621 C C . GLU A 1 209 ? 10.15823 -67.20648 0.29611 1.000 55.63943 209 GLU A C 1
ATOM 1622 O O . GLU A 1 209 ? 9.04627 -67.41609 -0.20265 1.000 56.73692 209 GLU A O 1
ATOM 1628 N N . LEU A 1 210 ? 10.48681 -67.65376 1.50971 1.000 52.48091 210 LEU A N 1
ATOM 1629 C CA . LEU A 1 210 ? 9.49950 -68.32116 2.34745 1.000 48.82138 210 LEU A CA 1
ATOM 1630 C C . LEU A 1 210 ? 8.43041 -67.36787 2.86634 1.000 49.70440 210 LEU A C 1
ATOM 1631 O O . LEU A 1 210 ? 7.40168 -67.83450 3.36577 1.000 52.48231 210 LEU A O 1
ATOM 1636 N N . GLY A 1 211 ? 8.64458 -66.05843 2.76392 1.000 43.93950 211 GLY A N 1
ATOM 1637 C CA . GLY A 1 211 ? 7.62486 -65.10230 3.14519 1.000 42.87173 211 GLY A CA 1
ATOM 1638 C C . GLY A 1 211 ? 7.54735 -64.77801 4.61894 1.000 48.81085 211 GLY A C 1
ATOM 1639 O O . GLY A 1 211 ? 6.47272 -64.40456 5.10203 1.000 50.03930 211 GLY A O 1
ATOM 1640 N N . ILE A 1 212 ? 8.65663 -64.90787 5.35395 1.000 47.55225 212 ILE A N 1
ATOM 1641 C CA . ILE A 1 212 ? 8.65914 -64.53609 6.76395 1.000 45.41761 212 ILE A CA 1
ATOM 1642 C C . ILE A 1 212 ? 8.30003 -63.06313 6.89384 1.000 50.65994 212 ILE A C 1
ATOM 1643 O O . ILE A 1 212 ? 8.88495 -62.20005 6.22597 1.000 48.32549 212 ILE A O 1
ATOM 1648 N N . GLN A 1 213 ? 7.33328 -62.76535 7.76079 1.000 48.80324 213 GLN A N 1
ATOM 1649 C CA . GLN A 1 213 ? 6.86551 -61.39188 7.89380 1.000 47.77490 213 GLN A CA 1
ATOM 1650 C C . GLN A 1 213 ? 7.61978 -60.61571 8.96745 1.000 48.44387 213 GLN A C 1
ATOM 1651 O O . GLN A 1 213 ? 7.90577 -59.42932 8.78022 1.000 48.12066 213 GLN A O 1
ATOM 1657 N N . ASN A 1 214 ? 7.94859 -61.25318 10.08951 1.000 45.17891 214 ASN A N 1
ATOM 1658 C CA . ASN A 1 214 ? 8.68738 -60.59684 11.15799 1.000 42.80693 214 ASN A CA 1
ATOM 1659 C C . ASN A 1 214 ? 9.72868 -61.54977 11.72538 1.000 47.50308 214 ASN A C 1
ATOM 1660 O O . ASN A 1 214 ? 9.51510 -62.76384 11.78767 1.000 46.73228 214 ASN A O 1
ATOM 1665 N N . VAL A 1 215 ? 10.86085 -60.98607 12.14451 1.000 49.86863 215 VAL A N 1
ATOM 1666 C CA . VAL A 1 215 ? 11.92550 -61.75767 12.77109 1.000 45.77674 215 VAL A CA 1
ATOM 1667 C C . VAL A 1 215 ? 12.31139 -61.10201 14.08624 1.000 50.26308 215 VAL A C 1
ATOM 1668 O O . VAL A 1 215 ? 12.15577 -59.89108 14.27132 1.000 51.20932 215 VAL A O 1
ATOM 1672 N N . CYS A 1 216 ? 12.81013 -61.91939 15.01051 1.000 47.29266 216 CYS A N 1
ATOM 1673 C CA . CYS A 1 216 ? 13.42913 -61.42980 16.24055 1.000 45.90281 216 CYS A CA 1
ATOM 1674 C C . CYS A 1 216 ? 14.61314 -62.33695 16.53388 1.000 42.22780 216 CYS A C 1
ATOM 1675 O O . CYS A 1 216 ? 14.52707 -63.26082 17.35005 1.000 41.19950 216 CYS A O 1
ATOM 1678 N N . PRO A 1 217 ? 15.74233 -62.11985 15.85484 1.000 49.97922 217 PRO A N 1
ATOM 1679 C CA . PRO A 1 217 ? 16.93619 -62.92851 16.14839 1.000 48.79149 217 PRO A CA 1
ATOM 1680 C C . PRO A 1 217 ? 17.59151 -62.45487 17.43833 1.000 47.26970 217 PRO A C 1
ATOM 1681 O O . PRO A 1 217 ? 17.77783 -61.25523 17.65327 1.000 48.14998 217 PRO A O 1
ATOM 1685 N N . THR A 1 218 ? 17.92667 -63.40496 18.30097 1.000 43.48262 218 THR A N 1
ATOM 1686 C CA . THR A 1 218 ? 18.53602 -63.09936 19.58831 1.000 44.34321 218 THR A CA 1
ATOM 1687 C C . THR A 1 218 ? 19.44731 -64.26973 19.96004 1.000 46.44408 218 THR A C 1
ATOM 1688 O O . THR A 1 218 ? 19.79050 -65.09103 19.10192 1.000 41.17420 218 THR A O 1
ATOM 1692 N N . HIS A 1 219 ? 19.86071 -64.33237 21.23366 1.000 47.41274 219 HIS A N 1
ATOM 1693 C CA . HIS A 1 219 ? 20.70792 -65.40641 21.75279 1.000 46.20255 219 HIS A CA 1
ATOM 1694 C C . HIS A 1 219 ? 21.92319 -65.65499 20.85889 1.000 45.96205 219 HIS A C 1
ATOM 1695 O O . HIS A 1 219 ? 22.77674 -64.77018 20.72855 1.000 49.36457 219 HIS A O 1
ATOM 1702 N N . CYS A 1 220 ? 22.01568 -66.82764 20.21635 1.000 48.03789 220 CYS A N 1
ATOM 1703 C CA . CYS A 1 220 ? 23.24971 -67.16429 19.50421 1.000 46.41435 220 CYS A CA 1
ATOM 1704 C C . CYS A 1 220 ? 23.25509 -66.69282 18.05445 1.000 47.01391 220 CYS A C 1
ATOM 1705 O O . CYS A 1 220 ? 23.99110 -67.22695 17.22860 1.000 53.49743 220 CYS A O 1
ATOM 1708 N N . SER A 1 221 ? 22.48795 -65.65357 17.74039 1.000 45.88180 221 SER A N 1
ATOM 1709 C CA . SER A 1 221 ? 22.33093 -65.22253 16.35133 1.000 46.81745 221 SER A CA 1
ATOM 1710 C C . SER A 1 221 ? 23.60098 -64.57940 15.81315 1.000 49.91559 221 SER A C 1
ATOM 1711 O O . SER A 1 221 ? 23.99690 -64.83693 14.66974 1.000 48.16160 221 SER A O 1
ATOM 1714 N N . GLY A 1 222 ? 24.25791 -63.75313 16.62057 1.000 48.10733 222 GLY A N 1
ATOM 1715 C CA . GLY A 1 222 ? 25.45108 -63.07050 16.16664 1.000 46.33158 222 GLY A CA 1
ATOM 1716 C C . GLY A 1 222 ? 25.18831 -61.63460 15.76227 1.000 51.43664 222 GLY A C 1
ATOM 1717 O O . GLY A 1 222 ? 24.25240 -61.35958 15.00507 1.000 50.08924 222 GLY A O 1
ATOM 1718 N N . ASP A 1 223 ? 26.01504 -60.70852 16.25875 1.000 50.46683 223 ASP A N 1
ATOM 1719 C CA . ASP A 1 223 ? 25.77787 -59.28966 16.01328 1.000 47.96472 223 ASP A CA 1
ATOM 1720 C C . ASP A 1 223 ? 25.94503 -58.92914 14.54302 1.000 48.35879 223 ASP A C 1
ATOM 1721 O O . ASP A 1 223 ? 25.31528 -57.97870 14.06446 1.000 48.54924 223 ASP A O 1
ATOM 1726 N N . LEU A 1 224 ? 26.77250 -59.67187 13.80892 1.000 47.20372 224 LEU A N 1
ATOM 1727 C CA . LEU A 1 224 ? 26.87644 -59.43866 12.37358 1.000 48.40418 224 LEU A CA 1
ATOM 1728 C C . LEU A 1 224 ? 25.55414 -59.74869 11.67953 1.000 52.03719 224 LEU A C 1
ATOM 1729 O O . LEU A 1 224 ? 25.01718 -58.91965 10.93386 1.000 53.49072 224 LEU A O 1
ATOM 1734 N N . ALA A 1 225 ? 25.00192 -60.93838 11.93111 1.000 51.50663 225 ALA A N 1
ATOM 1735 C CA . ALA A 1 225 ? 23.72665 -61.30071 11.32257 1.000 47.24466 225 ALA A CA 1
ATOM 1736 C C . ALA A 1 225 ? 22.60167 -60.38469 11.79215 1.000 51.96796 225 ALA A C 1
ATOM 1737 O O . ALA A 1 225 ? 21.76660 -59.95815 10.98555 1.000 48.89671 225 ALA A O 1
ATOM 1739 N N . ILE A 1 226 ? 22.56360 -60.06456 13.08961 1.000 47.52008 226 ILE A N 1
ATOM 1740 C CA . ILE A 1 226 ? 21.47181 -59.24662 13.61336 1.000 47.95327 226 ILE A CA 1
ATOM 1741 C C . ILE A 1 226 ? 21.42837 -57.89603 12.90684 1.000 53.45398 226 ILE A C 1
ATOM 1742 O O . ILE A 1 226 ? 20.35019 -57.37812 12.58562 1.000 54.79906 226 ILE A O 1
ATOM 1747 N N . SER A 1 227 ? 22.59859 -57.31544 12.63239 1.000 51.58472 227 SER A N 1
ATOM 1748 C CA . SER A 1 227 ? 22.64325 -56.01967 11.96053 1.000 57.61001 227 SER A CA 1
ATOM 1749 C C . SER A 1 227 ? 22.17747 -56.13571 10.51310 1.000 53.44734 227 SER A C 1
ATOM 1750 O O . SER A 1 227 ? 21.42074 -55.29144 10.02020 1.000 54.71257 227 SER A O 1
ATOM 1753 N N . MET A 1 228 ? 22.61893 -57.18314 9.81285 1.000 48.48678 228 MET A N 1
ATOM 1754 C CA . MET A 1 228 ? 22.13059 -57.41902 8.45717 1.000 51.85064 228 MET A CA 1
ATOM 1755 C C . MET A 1 228 ? 20.63014 -57.67865 8.45215 1.000 54.42888 228 MET A C 1
ATOM 1756 O O . MET A 1 228 ? 19.92646 -57.25914 7.52686 1.000 51.24322 228 MET A O 1
ATOM 1761 N N . PHE A 1 229 ? 20.12369 -58.37254 9.47874 1.000 54.29582 229 PHE A N 1
ATOM 1762 C CA . PHE A 1 229 ? 18.68914 -58.63205 9.57029 1.000 51.40580 229 PHE A CA 1
ATOM 1763 C C . PHE A 1 229 ? 17.91063 -57.34076 9.78350 1.000 53.96030 229 PHE A C 1
ATOM 1764 O O . PHE A 1 229 ? 16.85262 -57.13738 9.17667 1.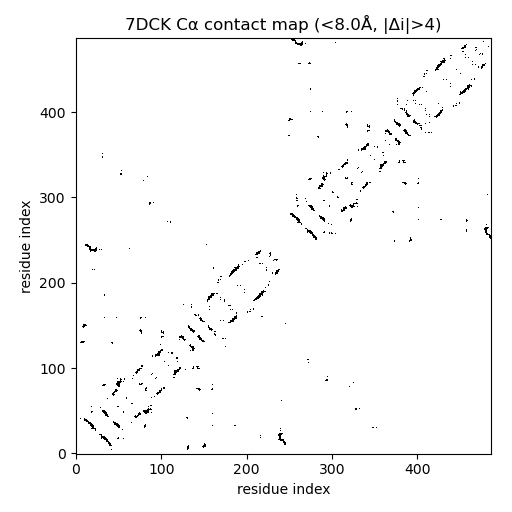000 51.52298 229 PHE A O 1
ATOM 1772 N N . LYS A 1 230 ? 18.42150 -56.45285 10.64257 1.000 51.84179 230 LYS A N 1
ATOM 1773 C CA . LYS A 1 230 ? 17.71366 -55.20891 10.93006 1.000 55.20869 230 LYS A CA 1
ATOM 1774 C C . LYS A 1 230 ? 17.79840 -54.22614 9.76360 1.000 58.70958 230 LYS A C 1
ATOM 1775 O O . LYS A 1 230 ? 16.89487 -53.39860 9.59095 1.000 56.02564 230 LYS A O 1
ATOM 1781 N N . SER A 1 231 ? 18.85238 -54.30872 8.94085 1.000 56.49291 231 SER A N 1
ATOM 1782 C CA . SER A 1 231 ? 18.90821 -53.48664 7.73223 1.000 60.47905 231 SER A CA 1
ATOM 1783 C C . SER A 1 231 ? 17.98389 -54.01196 6.63980 1.000 62.14685 231 SER A C 1
ATOM 1784 O O . SER A 1 231 ? 17.45474 -53.22583 5.84536 1.000 62.87142 231 SER A O 1
ATOM 1787 N N . HIS A 1 232 ? 17.78053 -55.32616 6.58055 1.000 57.16062 232 HIS A N 1
ATOM 1788 C CA . HIS A 1 232 ? 16.93030 -55.89502 5.54194 1.000 58.45649 232 HIS A CA 1
ATOM 1789 C C . HIS A 1 232 ? 15.45038 -55.79498 5.89675 1.000 58.59339 232 HIS A C 1
ATOM 1790 O O . HIS A 1 232 ? 14.62045 -55.51556 5.02530 1.000 58.13885 232 HIS A O 1
ATOM 1797 N N . PHE A 1 233 ? 15.10149 -56.01077 7.16553 1.000 55.02219 233 PHE A N 1
ATOM 1798 C CA . PHE A 1 233 ? 13.70584 -56.07474 7.57796 1.000 54.79037 233 PHE A CA 1
ATOM 1799 C C . PHE A 1 233 ? 13.17607 -54.77644 8.16924 1.000 56.48881 233 PHE A C 1
ATOM 1800 O O . PHE A 1 233 ? 11.95355 -54.60921 8.24618 1.000 55.04817 233 PHE A O 1
ATOM 1808 N N . GLY A 1 234 ? 14.04952 -53.86339 8.58398 1.000 57.21216 234 GLY A N 1
ATOM 1809 C CA . GLY A 1 234 ? 13.57673 -52.60156 9.13103 1.000 52.68607 234 GLY A CA 1
ATOM 1810 C C . GLY A 1 234 ? 12.78474 -52.81717 10.40416 1.000 55.36015 234 GLY A C 1
ATOM 1811 O O . GLY A 1 234 ? 13.21249 -53.53153 11.31715 1.000 58.45846 234 GLY A O 1
ATOM 1812 N N . ASP A 1 235 ? 11.60266 -52.20056 10.47124 1.000 59.11562 235 ASP A N 1
ATOM 1813 C CA . ASP A 1 235 ? 10.75845 -52.35657 11.65024 1.000 60.30140 235 ASP A CA 1
ATOM 1814 C C . ASP A 1 235 ? 10.22723 -53.78007 11.79934 1.000 60.21780 235 ASP A C 1
ATOM 1815 O O . ASP A 1 235 ? 9.83938 -54.16752 12.90713 1.000 60.81654 235 ASP A O 1
ATOM 1820 N N . ARG A 1 236 ? 10.21468 -54.57280 10.72177 1.000 52.98621 236 ARG A N 1
ATOM 1821 C CA . ARG A 1 236 ? 9.82817 -55.97863 10.81889 1.000 53.51056 236 ARG A CA 1
ATOM 1822 C C . ARG A 1 236 ? 10.86981 -56.83750 11.53456 1.000 54.61032 236 ARG A C 1
ATOM 1823 O O . ARG A 1 236 ? 10.62725 -58.03256 11.73827 1.000 53.16588 236 ARG A O 1
ATOM 1831 N N . CYS A 1 237 ? 12.01392 -56.27354 11.91281 1.000 56.21898 237 CYS A N 1
ATOM 1832 C CA . CYS A 1 237 ? 12.98463 -56.94647 12.76663 1.000 52.67345 237 CYS A CA 1
ATOM 1833 C C . CYS A 1 237 ? 12.85797 -56.37307 14.17375 1.000 52.85944 237 CYS A C 1
ATOM 1834 O O . CYS A 1 237 ? 13.04871 -55.16928 14.37665 1.000 54.89459 237 CYS A O 1
ATOM 1837 N N . LEU A 1 238 ? 12.52913 -57.22906 15.13595 1.000 52.85704 238 LEU A N 1
ATOM 1838 C CA . LEU A 1 238 ? 12.23254 -56.80351 16.49633 1.000 52.68155 238 LEU A CA 1
ATOM 1839 C C . LEU A 1 238 ? 13.43891 -57.00066 17.40468 1.000 49.91843 238 LEU A C 1
ATOM 1840 O O . LEU A 1 238 ? 14.16087 -57.99665 17.29626 1.000 52.39918 238 LEU A O 1
ATOM 1845 N N . GLN A 1 239 ? 13.64127 -56.05135 18.31164 1.000 52.50303 239 GLN A N 1
ATOM 1846 C CA . GLN A 1 239 ? 14.71255 -56.16964 19.28805 1.000 54.53725 239 GLN A CA 1
ATOM 1847 C C . GLN A 1 239 ? 14.35928 -57.22981 20.32752 1.000 53.94591 239 GLN A C 1
ATOM 1848 O O . GLN A 1 239 ? 13.24643 -57.24655 20.86237 1.000 52.18180 239 GLN A O 1
ATOM 1854 N N . GLY A 1 240 ? 15.30112 -58.12584 20.60110 1.000 50.81245 240 GLY A N 1
ATOM 1855 C CA . GLY A 1 240 ? 15.12746 -59.15156 21.60726 1.000 46.76919 240 GLY A CA 1
ATOM 1856 C C . GLY A 1 240 ? 15.61923 -58.70072 22.96667 1.000 51.23728 240 GLY A C 1
ATOM 1857 O O . GLY A 1 240 ? 15.65820 -57.50832 23.28306 1.000 51.65563 240 GLY A O 1
ATOM 1858 N N . GLY A 1 241 ? 15.99561 -59.67810 23.78306 1.000 43.77725 241 GLY A N 1
ATOM 1859 C CA . GLY A 1 241 ? 16.58354 -59.40677 25.07575 1.000 45.14179 241 GLY A CA 1
ATOM 1860 C C . GLY A 1 241 ? 15.60063 -59.61606 26.21690 1.000 47.74510 241 GLY A C 1
ATOM 1861 O O . GLY A 1 241 ? 14.38240 -59.69461 26.02945 1.000 43.86855 241 GLY A O 1
ATOM 1862 N N . ILE A 1 242 ? 16.15818 -59.69633 27.43106 1.000 44.62495 242 ILE A N 1
ATOM 1863 C CA . ILE A 1 242 ? 15.35331 -59.94196 28.62261 1.000 45.31257 242 ILE A CA 1
ATOM 1864 C C . ILE A 1 242 ? 14.34179 -58.82329 28.80177 1.000 48.39060 242 ILE A C 1
ATOM 1865 O O . ILE A 1 242 ? 14.66749 -57.63753 28.65628 1.000 48.26463 242 ILE A O 1
ATOM 1870 N N . GLY A 1 243 ? 13.10683 -59.19868 29.14322 1.000 47.27738 243 GLY A N 1
ATOM 1871 C CA . GLY A 1 243 ? 12.04389 -58.24783 29.37171 1.000 45.81947 243 GLY A CA 1
ATOM 1872 C C . GLY A 1 243 ? 11.27567 -57.84900 28.13416 1.000 52.22524 243 GLY A C 1
ATOM 1873 O O . GLY A 1 243 ? 10.24275 -57.17564 28.25551 1.000 52.85435 243 GLY A O 1
ATOM 1874 N N . ARG A 1 244 ? 11.75233 -58.22583 26.95003 1.000 44.78537 244 ARG A N 1
ATOM 1875 C CA . ARG A 1 244 ? 10.99278 -57.99429 25.73085 1.000 48.69225 244 ARG A CA 1
ATOM 1876 C C . ARG A 1 244 ? 9.69011 -58.78586 25.76630 1.000 48.34885 244 ARG A C 1
ATOM 1877 O O . ARG A 1 244 ? 9.69179 -60.00036 25.99369 1.000 42.76800 244 ARG A O 1
ATOM 1885 N N . VAL A 1 245 ? 8.57488 -58.09160 25.55601 1.000 47.28540 245 VAL A N 1
ATOM 1886 C CA . VAL A 1 245 ? 7.25601 -58.70962 25.49443 1.000 43.59352 245 VAL A CA 1
ATOM 1887 C C . VAL A 1 245 ? 6.73819 -58.53223 24.07625 1.000 51.25020 245 VAL A C 1
ATOM 1888 O O . VAL A 1 245 ? 6.62755 -57.39984 23.58913 1.000 51.33394 245 VAL A O 1
ATOM 1892 N N . ILE A 1 246 ? 6.43670 -59.64378 23.41170 1.000 50.55932 246 ILE A N 1
ATOM 1893 C CA . ILE A 1 246 ? 5.89380 -59.63399 22.06022 1.000 48.15979 246 ILE A CA 1
ATOM 1894 C C . ILE A 1 246 ? 4.44741 -60.08996 22.13531 1.000 50.90108 246 ILE A C 1
ATOM 1895 O O . ILE A 1 246 ? 4.16080 -61.19662 22.60597 1.000 53.17416 246 ILE A O 1
ATOM 1900 N N . THR A 1 247 ? 3.53910 -59.23888 21.67365 1.000 55.05557 247 THR A N 1
ATOM 1901 C CA . THR A 1 247 ? 2.11456 -59.53810 21.63791 1.000 53.57500 247 THR A CA 1
ATOM 1902 C C . THR A 1 247 ? 1.69119 -59.81518 20.20031 1.000 53.43699 247 THR A C 1
ATOM 1903 O O . THR A 1 247 ? 2.01289 -59.04249 19.29093 1.000 58.85045 247 THR A O 1
ATOM 1907 N N . ILE A 1 248 ? 0.98464 -60.91888 19.99655 1.000 54.15895 248 ILE A N 1
ATOM 1908 C CA . ILE A 1 248 ? 0.55512 -61.30653 18.65756 1.000 54.34049 248 ILE A CA 1
ATOM 1909 C C . ILE A 1 248 ? -0.90798 -60.92841 18.42296 1.000 58.56203 248 ILE A C 1
ATOM 1910 O O . ILE A 1 248 ? -1.72486 -60.94349 19.35036 1.000 62.46692 248 ILE A O 1
ATOM 1915 N N . HIS B 1 8 ? 58.94343 -89.83409 51.16061 1.000 88.20330 8 HIS B N 1
ATOM 1916 C CA . HIS B 1 8 ? 59.58620 -88.54779 50.91592 1.000 89.98738 8 HIS B CA 1
ATOM 1917 C C . HIS B 1 8 ? 58.75569 -87.68212 49.95414 1.000 87.33299 8 HIS B C 1
ATOM 1918 O O . HIS B 1 8 ? 59.22340 -87.31774 48.87258 1.000 87.21408 8 HIS B O 1
ATOM 1925 N N . HIS B 1 9 ? 57.52706 -87.35467 50.36327 1.000 81.43409 9 HIS B N 1
ATOM 1926 C CA . HIS B 1 9 ? 56.59519 -86.56745 49.56207 1.000 79.00364 9 HIS B CA 1
ATOM 1927 C C . HIS B 1 9 ? 55.91556 -85.52963 50.44875 1.000 79.99175 9 HIS B C 1
ATOM 1928 O O . HIS B 1 9 ? 55.82761 -85.69032 51.66901 1.000 83.68552 9 HIS B O 1
ATOM 1935 N N . MET B 1 10 ? 55.41598 -84.46241 49.81708 1.000 71.65520 10 MET B N 1
ATOM 1936 C CA . MET B 1 10 ? 54.61615 -83.44410 50.50649 1.000 73.75382 10 MET B CA 1
ATOM 1937 C C . MET B 1 10 ? 53.13917 -83.85691 50.53950 1.000 81.13167 10 MET B C 1
ATOM 1938 O O . MET B 1 10 ? 52.25624 -83.19680 49.98858 1.000 73.58051 10 MET B O 1
ATOM 1943 N N . ALA B 1 11 ? 52.87718 -84.97327 51.21741 1.000 82.64378 11 ALA B N 1
ATOM 1944 C CA . ALA B 1 11 ? 51.56719 -85.60467 51.16110 1.000 75.50288 11 ALA B CA 1
ATOM 1945 C C . ALA B 1 11 ? 50.60604 -84.98274 52.17846 1.000 81.21660 11 ALA B C 1
ATOM 1946 O O . ALA B 1 11 ? 50.92235 -84.01398 52.87827 1.000 80.84309 11 ALA B O 1
ATOM 1948 N N . SER B 1 12 ? 49.40682 -85.55537 52.25369 1.000 79.41420 12 SER B N 1
ATOM 1949 C CA . SER B 1 12 ? 48.33631 -85.05644 53.10385 1.000 75.96960 12 SER B CA 1
ATOM 1950 C C . SER B 1 12 ? 48.23874 -85.88626 54.37977 1.000 82.13761 12 SER B C 1
ATOM 1951 O O . SER B 1 12 ? 48.40593 -87.11076 54.35553 1.000 79.83384 12 SER B O 1
ATOM 1954 N N . ASN B 1 13 ? 47.96732 -85.20486 55.49457 1.000 83.74253 13 ASN B N 1
ATOM 1955 C CA . ASN B 1 13 ? 47.84254 -85.83594 56.80424 1.000 83.85516 13 ASN B CA 1
ATOM 1956 C C . ASN B 1 13 ? 46.60882 -86.72863 56.85985 1.000 81.36466 13 ASN B C 1
ATOM 1957 O O . ASN B 1 13 ? 46.71621 -87.95529 56.96175 1.000 83.25013 13 ASN B O 1
ATOM 1962 N N . THR B 1 14 ? 45.43301 -86.11371 56.79811 1.000 78.27606 14 THR B N 1
ATOM 1963 C CA . THR B 1 14 ? 44.16437 -86.82124 56.77526 1.000 70.51480 14 THR B CA 1
ATOM 1964 C C . THR B 1 14 ? 43.36695 -86.34458 55.57218 1.000 63.73270 14 THR B C 1
ATOM 1965 O O . THR B 1 14 ? 43.34238 -85.14772 55.27018 1.000 61.75938 14 THR B O 1
ATOM 1969 N N . VAL B 1 15 ? 42.72775 -87.28190 54.87924 1.000 54.31887 15 VAL B N 1
ATOM 1970 C CA . VAL B 1 15 ? 41.82377 -86.96423 53.78161 1.000 53.37587 15 VAL B CA 1
ATOM 1971 C C . VAL B 1 15 ? 40.48052 -87.61226 54.07334 1.000 48.09125 15 VAL B C 1
ATOM 1972 O O . VAL B 1 15 ? 40.41157 -88.82061 54.31848 1.000 48.82064 15 VAL B O 1
ATOM 1976 N N . LYS B 1 16 ? 39.42000 -86.81082 54.04843 1.000 43.20632 16 LYS B N 1
ATOM 1977 C CA . LYS B 1 16 ? 38.06038 -87.27703 54.28341 1.000 43.29494 16 LYS B CA 1
ATOM 1978 C C . LYS B 1 16 ? 37.23301 -86.96114 53.04372 1.000 45.80576 16 LYS B C 1
ATOM 1979 O O . LYS B 1 16 ? 37.07098 -85.78894 52.68543 1.000 44.59971 16 LYS B O 1
ATOM 1985 N N . ILE B 1 17 ? 36.72659 -87.99901 52.38086 1.000 44.20396 17 ILE B N 1
ATOM 1986 C CA . ILE B 1 17 ? 35.94289 -87.85280 51.15684 1.000 43.05926 17 ILE B CA 1
ATOM 1987 C C . ILE B 1 17 ? 34.50579 -88.25520 51.44809 1.000 38.82445 17 ILE B C 1
ATOM 1988 O O . ILE B 1 17 ? 34.25829 -89.33761 51.99053 1.000 42.16819 17 ILE B O 1
ATOM 1993 N N . THR B 1 18 ? 33.56066 -87.39715 51.07409 1.000 39.07367 18 THR B N 1
ATOM 1994 C CA . THR B 1 18 ? 32.14068 -87.65460 51.28119 1.000 39.09625 18 THR B CA 1
ATOM 1995 C C . THR B 1 18 ? 31.41503 -87.58506 49.94539 1.000 38.52030 18 THR B C 1
ATOM 1996 O O . THR B 1 18 ? 31.38303 -86.52950 49.30472 1.000 39.86995 18 THR B O 1
ATOM 2000 N N . ILE B 1 19 ? 30.83450 -88.70554 49.52567 1.000 39.58124 19 ILE B N 1
ATOM 2001 C CA . ILE B 1 19 ? 29.99398 -88.69990 48.33531 1.000 39.83266 19 ILE B CA 1
ATOM 2002 C C . ILE B 1 19 ? 28.70181 -87.96347 48.66697 1.000 38.71772 19 ILE B C 1
ATOM 2003 O O . ILE B 1 19 ? 27.96770 -88.35270 49.58255 1.000 41.98022 19 ILE B O 1
ATOM 2008 N N . SER B 1 20 ? 28.42183 -86.88699 47.92963 1.000 33.84204 20 SER B N 1
ATOM 2009 C CA . SER B 1 20 ? 27.26914 -86.04213 48.20644 1.000 37.01024 20 SER B CA 1
ATOM 2010 C C . SER B 1 20 ? 26.21540 -86.06951 47.10852 1.000 36.93400 20 SER B C 1
ATOM 2011 O O . SER B 1 20 ? 25.14090 -85.48720 47.29157 1.000 38.93004 20 SER B O 1
ATOM 2014 N N . PHE B 1 21 ? 26.48934 -86.72323 45.98211 1.000 36.93538 21 PHE B N 1
ATOM 2015 C CA . PHE B 1 21 ? 25.51171 -86.87740 44.91150 1.000 35.49524 21 PHE B CA 1
ATOM 2016 C C . PHE B 1 21 ? 25.89714 -88.11893 44.12348 1.000 39.09755 21 PHE B C 1
ATOM 2017 O O . PHE B 1 21 ? 27.06741 -88.28031 43.76281 1.000 38.05507 21 PHE B O 1
ATOM 2025 N N . ASP B 1 22 ? 24.92288 -88.98746 43.86354 1.000 34.78638 22 ASP B N 1
ATOM 2026 C CA . ASP B 1 22 ? 25.19777 -90.28247 43.25483 1.000 38.13459 22 ASP B CA 1
ATOM 2027 C C . ASP B 1 22 ? 23.87136 -90.92259 42.87165 1.000 41.07872 22 ASP B C 1
ATOM 2028 O O . ASP B 1 22 ? 22.81558 -90.55455 43.39493 1.000 37.96886 22 ASP B O 1
ATOM 2033 N N . ASN B 1 23 ? 23.93288 -91.87985 41.94753 1.000 43.27537 23 ASN B N 1
ATOM 2034 C CA . ASN B 1 23 ? 22.75926 -92.68389 41.63280 1.000 42.76913 23 ASN B CA 1
ATOM 2035 C C . ASN B 1 23 ? 22.65895 -93.93366 42.49855 1.000 40.83243 23 ASN B C 1
ATOM 2036 O O . ASN B 1 23 ? 21.71395 -94.70856 42.32898 1.000 46.87682 23 ASN B O 1
ATOM 2041 N N . TYR B 1 24 ? 23.58845 -94.13489 43.42757 1.000 40.87159 24 TYR B N 1
ATOM 2042 C CA . TYR B 1 24 ? 23.43899 -95.10369 44.50325 1.000 39.68401 24 TYR B CA 1
ATOM 2043 C C . TYR B 1 24 ? 23.35310 -94.37393 45.83800 1.000 41.03013 24 TYR B C 1
ATOM 2044 O O . TYR B 1 24 ? 23.85901 -93.25757 45.99290 1.000 43.41944 24 TYR B O 1
ATOM 2053 N N . ALA B 1 25 ? 22.71241 -95.01795 46.80679 1.000 40.70192 25 ALA B N 1
ATOM 2054 C CA . ALA B 1 25 ? 22.52826 -94.45073 48.13503 1.000 41.95974 25 ALA B CA 1
ATOM 2055 C C . ALA B 1 25 ? 23.23051 -95.33520 49.15525 1.000 42.11446 25 ALA B C 1
ATOM 2056 O O . ALA B 1 25 ? 22.89019 -96.51403 49.30012 1.000 45.25917 25 ALA B O 1
ATOM 2058 N N . TYR B 1 26 ? 24.21645 -94.76867 49.85067 1.000 37.06942 26 TYR B N 1
ATOM 2059 C CA . TYR B 1 26 ? 24.84280 -95.46469 50.96568 1.000 43.56802 26 TYR B CA 1
ATOM 2060 C C . TYR B 1 26 ? 24.05285 -95.30378 52.26075 1.000 43.08497 26 TYR B C 1
ATOM 2061 O O . TYR B 1 26 ? 24.13681 -96.17216 53.13770 1.000 42.25889 26 TYR B O 1
ATOM 2070 N N . LEU B 1 27 ? 23.27046 -94.23027 52.38470 1.000 40.79563 27 LEU B N 1
ATOM 2071 C CA . LEU B 1 27 ? 22.51871 -93.92254 53.59181 1.000 38.74071 27 LEU B CA 1
ATOM 2072 C C . LEU B 1 27 ? 21.05037 -93.71299 53.25366 1.000 38.70761 27 LEU B C 1
ATOM 2073 O O . LEU B 1 27 ? 20.70463 -93.28386 52.15106 1.000 44.03432 27 LEU B O 1
ATOM 2078 N N . GLU B 1 28 ? 20.19102 -94.01833 54.22134 1.000 43.97815 28 GLU B N 1
ATOM 2079 C CA . GLU B 1 28 ? 18.77272 -93.71145 54.10242 1.000 44.61759 28 GLU B CA 1
ATOM 2080 C C . GLU B 1 28 ? 18.55294 -92.20337 54.08353 1.000 48.15993 28 GLU B C 1
ATOM 2081 O O . GLU B 1 28 ? 19.32874 -91.43093 54.65738 1.000 48.69174 28 GLU B O 1
ATOM 2087 N N . GLY B 1 29 ? 17.46623 -91.78822 53.44282 1.000 41.89582 29 GLY B N 1
ATOM 2088 C CA . GLY B 1 29 ? 17.03160 -90.40959 53.49181 1.000 38.89950 29 GLY B CA 1
ATOM 2089 C C . GLY B 1 29 ? 17.56181 -89.50750 52.40114 1.000 46.29340 29 GLY B C 1
ATOM 2090 O O . GLY B 1 29 ? 17.57376 -88.28527 52.59198 1.000 45.55265 29 GLY B O 1
ATOM 2091 N N . PHE B 1 30 ? 17.98325 -90.05904 51.26374 1.000 46.21964 30 PHE B N 1
ATOM 2092 C CA . PHE B 1 30 ? 18.57063 -89.26819 50.19321 1.000 41.78338 30 PHE B CA 1
ATOM 2093 C C . PHE B 1 30 ? 17.94942 -89.64869 48.86143 1.000 41.34979 30 PHE B C 1
ATOM 2094 O O . PHE B 1 30 ? 17.75228 -90.83175 48.57514 1.000 41.53913 30 PHE B O 1
ATOM 2102 N N . GLN B 1 31 ? 17.65174 -88.64218 48.04499 1.000 40.50964 31 GLN B N 1
ATOM 2103 C CA . GLN B 1 31 ? 17.10349 -88.88904 46.71809 1.000 42.32962 31 GLN B CA 1
ATOM 2104 C C . GLN B 1 31 ? 18.23870 -89.25341 45.77136 1.000 44.99399 31 GLN B C 1
ATOM 2105 O O . GLN B 1 31 ? 19.11540 -88.43144 45.47762 1.000 43.57140 31 GLN B O 1
ATOM 2111 N N . THR B 1 32 ? 18.22146 -90.49122 45.30305 1.000 44.70905 32 THR B N 1
ATOM 2112 C CA . THR B 1 32 ? 19.17393 -90.92976 44.30140 1.000 42.69841 32 THR B CA 1
ATOM 2113 C C . THR B 1 32 ? 18.84110 -90.28922 42.95457 1.000 42.73566 32 THR B C 1
ATOM 2114 O O . THR B 1 32 ? 17.67266 -90.16763 42.57939 1.000 51.10396 32 THR B O 1
ATOM 2118 N N . LEU B 1 33 ? 19.87268 -89.82965 42.24759 1.000 41.15939 33 LEU B N 1
ATOM 2119 C CA . LEU B 1 33 ? 19.71020 -89.24306 40.92146 1.000 39.25840 33 LEU B CA 1
ATOM 2120 C C . LEU B 1 33 ? 20.97678 -89.50659 40.12304 1.000 41.86390 33 LEU B C 1
ATOM 2121 O O . LEU B 1 33 ? 22.03131 -89.80794 40.68509 1.000 42.04273 33 LEU B O 1
ATOM 2126 N N . TRP B 1 34 ? 20.87347 -89.37759 38.80248 1.000 41.52557 34 TRP B N 1
ATOM 2127 C CA . TRP B 1 34 ? 22.00708 -89.68143 37.93643 1.000 42.72133 34 TRP B CA 1
ATOM 2128 C C . TRP B 1 34 ? 23.02925 -88.55152 37.99388 1.000 43.54977 34 TRP B C 1
ATOM 2129 O O . TRP B 1 34 ? 22.72467 -87.40901 37.62878 1.000 41.18041 34 TRP B O 1
ATOM 2140 N N . GLY B 1 35 ? 24.23451 -88.87128 38.43254 1.000 39.28342 35 GLY B N 1
ATOM 2141 C CA . GLY B 1 35 ? 25.28787 -87.88122 38.53470 1.000 41.62146 35 GLY B CA 1
ATOM 2142 C C . GLY B 1 35 ? 26.27571 -88.25579 39.62086 1.000 43.50252 35 GLY B C 1
ATOM 2143 O O . GLY B 1 35 ? 26.14252 -89.27260 40.30324 1.000 39.78190 35 GLY B O 1
ATOM 2144 N N . PHE B 1 36 ? 27.28538 -87.40121 39.76393 1.000 39.22603 36 PHE B N 1
ATOM 2145 C CA . PHE B 1 36 ? 28.31905 -87.59553 40.76723 1.000 35.19955 36 PHE B CA 1
ATOM 2146 C C . PHE B 1 36 ? 28.74980 -86.25094 41.32706 1.000 37.03478 36 PHE B C 1
ATOM 2147 O O . PHE B 1 36 ? 28.73001 -85.22951 40.63443 1.000 35.82665 36 PHE B O 1
ATOM 2155 N N . SER B 1 37 ? 29.12465 -86.27017 42.60045 1.000 39.44386 37 SER B N 1
ATOM 2156 C CA . SER B 1 37 ? 29.74892 -85.13894 43.26317 1.000 37.95166 37 SER B CA 1
ATOM 2157 C C . SER B 1 37 ? 30.31163 -85.65925 44.57337 1.000 42.11415 37 SER B C 1
ATOM 2158 O O . SER B 1 37 ? 29.71705 -86.54846 45.19278 1.000 40.18164 37 SER B O 1
ATOM 2161 N N . CYS B 1 38 ? 31.46582 -85.13357 44.97938 1.000 38.67060 38 CYS B N 1
ATOM 2162 C CA . CYS B 1 38 ? 31.96701 -85.48186 46.29987 1.000 42.36208 38 CYS B CA 1
ATOM 2163 C C . CYS B 1 38 ? 32.68528 -84.29538 46.93124 1.000 37.74713 38 CYS B C 1
ATOM 2164 O O . CYS B 1 38 ? 33.24716 -83.43532 46.24861 1.000 42.07398 38 CYS B O 1
ATOM 2167 N N . PHE B 1 39 ? 32.61428 -84.25284 48.25436 1.000 39.74581 39 PHE B N 1
ATOM 2168 C CA . PHE B 1 39 ? 33.15185 -83.18379 49.08025 1.000 39.25716 39 PHE B CA 1
ATOM 2169 C C . PHE B 1 39 ? 34.42444 -83.69890 49.73051 1.000 42.66043 39 PHE B C 1
ATOM 2170 O O . PHE B 1 39 ? 34.40868 -84.76212 50.36254 1.000 41.20086 39 PHE B O 1
ATOM 2178 N N . VAL B 1 40 ? 35.52596 -82.97416 49.55111 1.000 41.28111 40 VAL B N 1
ATOM 2179 C CA . VAL B 1 40 ? 36.83605 -83.42862 50.00540 1.000 40.09734 40 VAL B CA 1
ATOM 2180 C C . VAL B 1 40 ? 37.37161 -82.45729 51.04781 1.000 43.92014 40 VAL B C 1
ATOM 2181 O O . VAL B 1 40 ? 37.50360 -81.25216 50.78600 1.000 38.04534 40 VAL B O 1
ATOM 2185 N N . GLU B 1 41 ? 37.69326 -82.99072 52.22194 1.000 43.21613 41 GLU B N 1
ATOM 2186 C CA . GLU B 1 41 ? 38.30487 -82.23861 53.30611 1.000 42.64346 41 GLU B CA 1
ATOM 2187 C C . GLU B 1 41 ? 39.67770 -82.82902 53.58769 1.000 42.89905 41 GLU B C 1
ATOM 2188 O O . GLU B 1 41 ? 39.80636 -84.04076 53.79161 1.000 48.06123 41 GLU B O 1
ATOM 2194 N N . THR B 1 42 ? 40.70059 -81.98798 53.56200 1.000 47.14318 42 THR B N 1
ATOM 2195 C CA . THR B 1 42 ? 42.03700 -82.37299 53.99340 1.000 53.90627 42 THR B CA 1
ATOM 2196 C C . THR B 1 42 ? 42.50352 -81.40461 55.07564 1.000 57.49609 42 THR B C 1
ATOM 2197 O O . THR B 1 42 ? 41.83118 -80.41923 55.39684 1.000 47.99219 42 THR B O 1
ATOM 2201 N N . ASP B 1 43 ? 43.67545 -81.69505 55.64000 1.000 59.49674 43 ASP B N 1
ATOM 2202 C CA . ASP B 1 43 ? 44.26634 -80.80104 56.62367 1.000 58.74599 43 ASP B CA 1
ATOM 2203 C C . ASP B 1 43 ? 44.82376 -79.53050 55.99978 1.000 57.20064 43 ASP B C 1
ATOM 2204 O O . ASP B 1 43 ? 45.26578 -78.64498 56.73654 1.000 67.94658 43 ASP B O 1
ATOM 2209 N N . GLU B 1 44 ? 44.81786 -79.41737 54.67530 1.000 60.69036 44 GLU B N 1
ATOM 2210 C CA . GLU B 1 44 ? 45.31662 -78.23119 53.99383 1.000 59.83175 44 GLU B CA 1
ATOM 2211 C C . GLU B 1 44 ? 44.28183 -77.53077 53.12606 1.000 56.71566 44 GLU B C 1
ATOM 2212 O O . GLU B 1 44 ? 44.41171 -76.32628 52.89987 1.000 59.43263 44 GLU B O 1
ATOM 2218 N N . THR B 1 45 ? 43.25943 -78.23340 52.64153 1.000 55.35946 45 THR B N 1
ATOM 2219 C CA . THR B 1 45 ? 42.28277 -77.60912 51.76097 1.000 54.70261 45 THR B CA 1
ATOM 2220 C C . THR B 1 45 ? 40.94656 -78.33620 51.86118 1.000 51.45196 45 THR B C 1
ATOM 2221 O O . THR B 1 45 ? 40.84884 -79.44460 52.39309 1.000 48.17886 45 THR B O 1
ATOM 2225 N N . THR B 1 46 ? 39.91029 -77.67813 51.34415 1.000 50.41625 46 THR B N 1
ATOM 2226 C CA . THR B 1 46 ? 38.56134 -78.22020 51.25846 1.000 48.62549 46 THR B CA 1
ATOM 2227 C C . THR B 1 46 ? 38.00456 -77.86116 49.89073 1.000 46.28460 46 THR B C 1
ATOM 2228 O O . THR B 1 46 ? 37.99915 -76.68391 49.51852 1.000 45.30946 46 THR B O 1
ATOM 2232 N N . PHE B 1 47 ? 37.53008 -78.85615 49.14432 1.000 41.87726 47 PHE B N 1
ATOM 2233 C CA . PHE B 1 47 ? 37.00491 -78.55389 47.82130 1.000 45.28732 47 PHE B CA 1
ATOM 2234 C C . PHE B 1 47 ? 35.86347 -79.49031 47.45547 1.000 43.49832 47 PHE B C 1
ATOM 2235 O O . PHE B 1 47 ? 35.71737 -80.58651 48.00372 1.000 41.08918 47 PHE B O 1
ATOM 2243 N N . LEU B 1 48 ? 35.05864 -79.02624 46.50539 1.000 42.91608 48 LEU B N 1
ATOM 2244 C CA . LEU B 1 48 ? 33.97242 -79.79313 45.91675 1.000 39.15291 48 LEU B CA 1
ATOM 2245 C C . LEU B 1 48 ? 34.42585 -80.31562 44.55871 1.000 39.39182 48 LEU B C 1
ATOM 2246 O O . LEU B 1 48 ? 35.01219 -79.56854 43.76762 1.000 42.33541 48 LEU B O 1
ATOM 2251 N N . PHE B 1 49 ? 34.17610 -81.59552 44.29662 1.000 37.07150 49 PHE B N 1
ATOM 2252 C CA . PHE B 1 49 ? 34.49528 -82.21352 43.01135 1.000 40.61378 49 PHE B CA 1
ATOM 2253 C C . PHE B 1 49 ? 33.18941 -82.59060 42.31828 1.000 37.32300 49 PHE B C 1
ATOM 2254 O O . PHE B 1 49 ? 32.48339 -83.49784 42.76996 1.000 40.22730 49 PHE B O 1
ATOM 2262 N N . ASP B 1 50 ? 32.87416 -81.88870 41.22632 1.000 37.85389 50 ASP B N 1
ATOM 2263 C CA . ASP B 1 50 ? 31.63153 -82.05412 40.47283 1.000 38.43286 50 ASP B CA 1
ATOM 2264 C C . ASP B 1 50 ? 30.40106 -81.66962 41.29483 1.000 38.80159 50 ASP B C 1
ATOM 2265 O O . ASP B 1 50 ? 30.49199 -81.43013 42.50384 1.000 38.03458 50 ASP B O 1
ATOM 2270 N N . THR B 1 51 ? 29.24020 -81.58523 40.63606 1.000 35.66509 51 THR B N 1
ATOM 2271 C CA . THR B 1 51 ? 28.05881 -80.99893 41.25754 1.000 36.09500 51 THR B CA 1
ATOM 2272 C C . THR B 1 51 ? 26.78203 -81.79715 41.00597 1.000 40.31360 51 THR B C 1
ATOM 2273 O O . THR B 1 51 ? 25.68931 -81.29852 41.31624 1.000 38.63617 51 THR B O 1
ATOM 2277 N N . GLY B 1 52 ? 26.87224 -83.00592 40.45344 1.000 36.48631 52 GLY B N 1
ATOM 2278 C CA . GLY B 1 52 ? 25.67571 -83.76066 40.14540 1.000 33.74501 52 GLY B CA 1
ATOM 2279 C C . GLY B 1 52 ? 24.89727 -83.18257 38.96500 1.000 40.57434 52 GLY B C 1
ATOM 2280 O O . GLY B 1 52 ? 25.35977 -82.30739 38.21963 1.000 35.40741 52 GLY B O 1
ATOM 2281 N N . SER B 1 53 ? 23.67769 -83.70049 38.80540 1.000 36.73218 53 SER B N 1
ATOM 2282 C CA . SER B 1 53 ? 22.77813 -83.23743 37.75735 1.000 38.50676 53 SER B CA 1
ATOM 2283 C C . SER B 1 53 ? 21.74675 -82.23806 38.24995 1.000 36.71897 53 SER B C 1
ATOM 2284 O O . SER B 1 53 ? 21.03515 -81.65807 37.42627 1.000 37.74149 53 SER B O 1
ATOM 2287 N N . ASN B 1 54 ? 21.64364 -82.03228 39.56146 1.000 40.64104 54 ASN B N 1
ATOM 2288 C CA . ASN B 1 54 ? 20.54794 -81.25923 40.14550 1.000 41.30153 54 ASN B CA 1
ATOM 2289 C C . ASN B 1 54 ? 21.08729 -80.54226 41.37735 1.000 40.40428 54 ASN B C 1
ATOM 2290 O O . ASN B 1 54 ? 21.32979 -81.17455 42.41135 1.000 37.91936 54 ASN B O 1
ATOM 2295 N N . GLY B 1 55 ? 21.26702 -79.22453 41.26975 1.000 37.01159 55 GLY B N 1
ATOM 2296 C CA . GLY B 1 55 ? 21.83279 -78.46400 42.37000 1.000 37.94427 55 GLY B CA 1
ATOM 2297 C C . GLY B 1 55 ? 20.91516 -78.31415 43.56465 1.000 41.42224 55 GLY B C 1
ATOM 2298 O O . GLY B 1 55 ? 21.40049 -78.10096 44.68235 1.000 37.69311 55 GLY B O 1
ATOM 2299 N N . ARG B 1 56 ? 19.59946 -78.40413 43.35788 1.000 38.29990 56 ARG B N 1
ATOM 2300 C CA . ARG B 1 56 ? 18.68119 -78.31332 44.48846 1.000 37.01446 56 ARG B CA 1
ATOM 2301 C C . ARG B 1 56 ? 18.77928 -79.55831 45.36183 1.000 37.62937 56 ARG B C 1
ATOM 2302 O O . ARG B 1 56 ? 18.82239 -79.46710 46.59451 1.000 41.05855 56 ARG B O 1
ATOM 2310 N N . VAL B 1 57 ? 18.83121 -80.73417 44.73772 1.000 35.68915 57 VAL B N 1
ATOM 2311 C CA . VAL B 1 57 ? 19.05548 -81.96230 45.49290 1.000 38.85486 57 VAL B CA 1
ATOM 2312 C C . VAL B 1 57 ? 20.45797 -81.96931 46.09361 1.000 40.83506 57 VAL B C 1
ATOM 2313 O O . VAL B 1 57 ? 20.66570 -82.44790 47.21748 1.000 41.47869 57 VAL B O 1
ATOM 2317 N N . LEU B 1 58 ? 21.44032 -81.42562 45.36404 1.000 38.96373 58 LEU B N 1
ATOM 2318 C CA . LEU B 1 58 ? 22.80655 -81.39382 45.87911 1.000 38.31989 58 LEU B CA 1
ATOM 2319 C C . LEU B 1 58 ? 22.90038 -80.57778 47.16343 1.000 39.49508 58 LEU B C 1
ATOM 2320 O O . LEU B 1 58 ? 23.54884 -81.00337 48.12604 1.000 39.50199 58 LEU B O 1
ATOM 2325 N N . LEU B 1 59 ? 22.27907 -79.39236 47.19290 1.000 37.65964 59 LEU B N 1
ATOM 2326 C CA . LEU B 1 59 ? 22.27054 -78.60801 48.42524 1.000 39.88420 59 LEU B CA 1
ATOM 2327 C C . LEU B 1 59 ? 21.52415 -79.34526 49.52409 1.000 43.30319 59 LEU B C 1
ATOM 2328 O O . LEU B 1 59 ? 21.96797 -79.37381 50.67869 1.000 40.60867 59 LEU B O 1
ATOM 2333 N N . GLN B 1 60 ? 20.39673 -79.96275 49.16953 1.000 44.02226 60 GLN B N 1
ATOM 2334 C CA . GLN B 1 60 ? 19.62489 -80.73269 50.13391 1.000 43.45752 60 GLN B CA 1
ATOM 2335 C C . GLN B 1 60 ? 20.46228 -81.86452 50.71341 1.000 45.17472 60 GLN B C 1
ATOM 2336 O O . GLN B 1 60 ? 20.49962 -82.06397 51.93364 1.000 42.24335 60 GLN B O 1
ATOM 2342 N N . ASN B 1 61 ? 21.15446 -82.60841 49.84452 1.000 42.41995 61 ASN B N 1
ATOM 2343 C CA . ASN B 1 61 ? 22.02714 -83.68302 50.30437 1.000 41.56916 61 ASN B CA 1
ATOM 2344 C C . ASN B 1 61 ? 23.05751 -83.16861 51.29840 1.000 43.75836 61 ASN B C 1
ATOM 2345 O O . ASN B 1 61 ? 23.31063 -83.80401 52.32990 1.000 40.66142 61 ASN B O 1
ATOM 2350 N N . MET B 1 62 ? 23.65898 -82.01408 51.00578 1.000 38.81704 62 MET B N 1
ATOM 2351 C CA . MET B 1 62 ? 24.74505 -81.51739 51.84242 1.000 43.46171 62 MET B CA 1
ATOM 2352 C C . MET B 1 62 ? 24.23751 -81.07066 53.20832 1.000 40.25892 62 MET B C 1
ATOM 2353 O O . MET B 1 62 ? 24.91135 -81.28735 54.22234 1.000 39.45965 62 MET B O 1
ATOM 2358 N N . GLN B 1 63 ? 23.05937 -80.44094 53.25698 1.000 39.25314 63 GLN B N 1
ATOM 2359 C CA . GLN B 1 63 ? 22.46272 -80.10380 54.54569 1.000 44.36847 63 GLN B CA 1
ATOM 2360 C C . GLN B 1 63 ? 22.22391 -81.35670 55.37823 1.000 45.57186 63 GLN B C 1
ATOM 2361 O O . GLN B 1 63 ? 22.51621 -81.37886 56.57950 1.000 46.29730 63 GLN B O 1
ATOM 2367 N N . GLN B 1 64 ? 21.71122 -82.41764 54.74847 1.000 44.85010 64 GLN B N 1
ATOM 2368 C CA . GLN B 1 64 ? 21.45049 -83.66824 55.45086 1.000 44.50044 64 GLN B CA 1
ATOM 2369 C C . GLN B 1 64 ? 22.72719 -84.40083 55.84581 1.000 43.62600 64 GLN B C 1
ATOM 2370 O O . GLN B 1 64 ? 22.67128 -85.30033 56.69047 1.000 42.08036 64 GLN B O 1
ATOM 2376 N N . LEU B 1 65 ? 23.86505 -84.05029 55.25004 1.000 37.29068 65 LEU B N 1
ATOM 2377 C CA . LEU B 1 65 ? 25.14687 -84.66031 55.57334 1.000 37.77323 65 LEU B CA 1
ATOM 2378 C C . LEU B 1 65 ? 26.01256 -83.78412 56.47003 1.000 44.28309 65 LEU B C 1
ATOM 2379 O O . LEU B 1 65 ? 27.14942 -84.16351 56.77024 1.000 39.83688 65 LEU B O 1
ATOM 2384 N N . ASP B 1 66 ? 25.50008 -82.62905 56.90437 1.000 40.81036 66 ASP B N 1
ATOM 2385 C CA . ASP B 1 66 ? 26.25728 -81.68084 57.72299 1.000 47.56613 66 ASP B CA 1
ATOM 2386 C C . ASP B 1 66 ? 27.52127 -81.21688 57.00030 1.000 48.47404 66 ASP B C 1
ATOM 2387 O O . ASP B 1 66 ? 28.57150 -81.01740 57.61062 1.000 47.28070 66 ASP B O 1
ATOM 2392 N N . ILE B 1 67 ? 27.42257 -81.05116 55.68582 1.000 48.43997 67 ILE B N 1
ATOM 2393 C CA . ILE B 1 67 ? 28.52953 -80.55007 54.88112 1.000 47.22503 67 ILE B CA 1
ATOM 2394 C C . ILE B 1 67 ? 28.40023 -79.03517 54.80184 1.000 49.99038 67 ILE B C 1
ATOM 2395 O O . ILE B 1 67 ? 27.37784 -78.51465 54.33846 1.000 49.80143 67 ILE B O 1
ATOM 2400 N N . ASP B 1 68 ? 29.42711 -78.32415 55.26205 1.000 46.17574 68 ASP B N 1
ATOM 2401 C CA . ASP B 1 68 ? 29.43114 -76.86257 55.21253 1.000 52.49009 68 ASP B CA 1
ATOM 2402 C C . ASP B 1 68 ? 30.05749 -76.42275 53.89282 1.000 52.09266 68 ASP B C 1
ATOM 2403 O O . ASP B 1 68 ? 31.28413 -76.39511 53.74605 1.000 48.70707 68 ASP B O 1
ATOM 2408 N N . LEU B 1 69 ? 29.20309 -76.06281 52.93309 1.000 49.21947 69 LEU B N 1
ATOM 2409 C CA . LEU B 1 69 ? 29.67816 -75.67233 51.61143 1.000 49.73404 69 LEU B CA 1
ATOM 2410 C C . LEU B 1 69 ? 30.52700 -74.40506 51.66411 1.000 53.09323 69 LEU B C 1
ATOM 2411 O O . LEU B 1 69 ? 31.46487 -74.25408 50.87229 1.000 47.50557 69 LEU B O 1
ATOM 2416 N N . LYS B 1 70 ? 30.23207 -73.49421 52.59696 1.000 53.26445 70 LYS B N 1
ATOM 2417 C CA . LYS B 1 70 ? 30.97899 -72.24180 52.67297 1.000 52.70663 70 LYS B CA 1
ATOM 2418 C C . LYS B 1 70 ? 32.42556 -72.45024 53.11539 1.000 53.87721 70 LYS B C 1
ATOM 2419 O O . LYS B 1 70 ? 33.26066 -71.55971 52.91341 1.000 52.29600 70 LYS B O 1
ATOM 2425 N N . LYS B 1 71 ? 32.74733 -73.61041 53.69017 1.000 48.94781 71 LYS B N 1
ATOM 2426 C CA . LYS B 1 71 ? 34.12589 -73.93934 54.03081 1.000 48.94890 71 LYS B CA 1
ATOM 2427 C C . LYS B 1 71 ? 34.95042 -74.35578 52.81680 1.000 50.92118 71 LYS B C 1
ATOM 2428 O O . LYS B 1 71 ? 36.16639 -74.54082 52.94374 1.000 47.77437 71 LYS B O 1
ATOM 2434 N N . ALA B 1 72 ? 34.32979 -74.49483 51.64748 1.000 49.54830 72 ALA B N 1
ATOM 2435 C CA . ALA B 1 72 ? 35.02951 -74.99177 50.47132 1.000 49.52221 72 ALA B CA 1
ATOM 2436 C C . ALA B 1 72 ? 35.78245 -73.86327 49.77491 1.000 44.46132 72 ALA B C 1
ATOM 2437 O O . ALA B 1 72 ? 35.22659 -72.78677 49.53376 1.000 44.09265 72 ALA B O 1
ATOM 2439 N N . GLU B 1 73 ? 37.04741 -74.11855 49.44012 1.000 42.67856 73 GLU B N 1
ATOM 2440 C CA . GLU B 1 73 ? 37.87527 -73.12092 48.77318 1.000 46.21816 73 GLU B CA 1
ATOM 2441 C C . GLU B 1 73 ? 37.78240 -73.18449 47.25525 1.000 48.88497 73 GLU B C 1
ATOM 2442 O O . GLU B 1 73 ? 37.92027 -72.15060 46.59216 1.000 48.09642 73 GLU B O 1
ATOM 2448 N N . ALA B 1 74 ? 37.55751 -74.36298 46.68118 1.000 44.12633 74 ALA B N 1
ATOM 2449 C CA . ALA B 1 74 ? 37.59493 -74.50367 45.23591 1.000 40.76794 74 ALA B CA 1
ATOM 2450 C C . ALA B 1 74 ? 36.51882 -75.47188 44.76232 1.000 46.34014 74 ALA B C 1
ATOM 2451 O O . ALA B 1 74 ? 36.08229 -76.36045 45.50124 1.000 42.14919 74 ALA B O 1
ATOM 2453 N N . LEU B 1 75 ? 36.09583 -75.27756 43.51398 1.000 41.77155 75 LEU B N 1
ATOM 2454 C CA . LEU B 1 75 ? 35.20040 -76.18455 42.80780 1.000 37.97504 75 LEU B CA 1
ATOM 2455 C C . LEU B 1 75 ? 35.93504 -76.72429 41.58805 1.000 42.07347 75 LEU B C 1
ATOM 2456 O O . LEU B 1 75 ? 36.36977 -75.95034 40.72809 1.000 39.53392 75 LEU B O 1
ATOM 2461 N N . ILE B 1 76 ? 36.08014 -78.04382 41.51880 1.000 41.10553 76 ILE B N 1
ATOM 2462 C CA . ILE B 1 76 ? 36.74181 -78.71447 40.40626 1.000 39.58559 76 ILE B CA 1
ATOM 2463 C C . ILE B 1 76 ? 35.68312 -79.45105 39.59812 1.000 38.30475 76 ILE B C 1
ATOM 2464 O O . ILE B 1 76 ? 34.88094 -80.20398 40.16092 1.000 42.62189 76 ILE B O 1
ATOM 2469 N N . LEU B 1 77 ? 35.67242 -79.22346 38.28645 1.000 38.22726 77 LEU B N 1
ATOM 2470 C CA . LEU B 1 77 ? 34.75596 -79.87982 37.36310 1.000 37.99322 77 LEU B CA 1
ATOM 2471 C C . LEU B 1 77 ? 35.52945 -80.84449 36.47038 1.000 41.43636 77 LEU B C 1
ATOM 2472 O O . LEU B 1 77 ? 36.60067 -80.50423 35.95767 1.000 41.46856 77 LEU B O 1
ATOM 2477 N N . SER B 1 78 ? 34.98633 -82.04884 36.28111 1.000 37.54047 78 SER B N 1
ATOM 2478 C CA . SER B 1 78 ? 35.72006 -83.07838 35.54996 1.000 40.72664 78 SER B CA 1
ATOM 2479 C C . SER B 1 78 ? 35.50203 -83.00510 34.04034 1.000 41.65721 78 SER B C 1
ATOM 2480 O O . SER B 1 78 ? 36.46649 -83.14806 33.27725 1.000 41.15028 78 SER B O 1
ATOM 2483 N N . HIS B 1 79 ? 34.27009 -82.79065 33.58753 1.000 38.26232 79 HIS B N 1
ATOM 2484 C CA . HIS B 1 79 ? 33.97461 -82.70310 32.16184 1.000 42.21688 79 HIS B CA 1
ATOM 2485 C C . HIS B 1 79 ? 32.57344 -82.10436 31.99651 1.000 40.22139 79 HIS B C 1
ATOM 2486 O O . HIS B 1 79 ? 31.79951 -82.07757 32.95466 1.000 44.32989 79 HIS B O 1
ATOM 2493 N N . PRO B 1 80 ? 32.22979 -81.60199 30.78554 1.000 47.53837 80 PRO B N 1
ATOM 2494 C CA . PRO B 1 80 ? 31.04134 -80.73739 30.66098 1.000 43.79107 80 PRO B CA 1
ATOM 2495 C C . PRO B 1 80 ? 29.68586 -81.43824 30.63389 1.000 43.52251 80 PRO B C 1
ATOM 2496 O O . PRO B 1 80 ? 28.70237 -80.82287 30.21219 1.000 47.15054 80 PRO B O 1
ATOM 2500 N N . HIS B 1 81 ? 29.59295 -82.68723 31.08238 1.000 40.99504 81 HIS B N 1
ATOM 2501 C CA . HIS B 1 81 ? 28.33509 -83.41647 30.97186 1.000 40.56794 81 HIS B CA 1
ATOM 2502 C C . HIS B 1 81 ? 27.30840 -82.92087 31.98691 1.000 41.59769 81 HIS B C 1
ATOM 2503 O O . HIS B 1 81 ? 27.65457 -82.51702 33.10286 1.000 36.11404 81 HIS B O 1
ATOM 2510 N N . TRP B 1 82 ? 26.03073 -82.98542 31.58512 1.000 38.11017 82 TRP B N 1
ATOM 2511 C CA . TRP B 1 82 ? 24.92543 -82.46423 32.38958 1.000 33.85233 82 TRP B CA 1
ATOM 2512 C C . TRP B 1 82 ? 24.93159 -83.01528 33.81284 1.000 32.68885 82 TRP B C 1
ATOM 2513 O O . TRP B 1 82 ? 24.55001 -82.31654 34.75706 1.000 30.95422 82 TRP B O 1
ATOM 2524 N N . ASP B 1 83 ? 25.34536 -84.26662 33.99211 1.000 34.99661 83 ASP B N 1
ATOM 2525 C CA . ASP B 1 83 ? 25.24703 -84.89740 35.30162 1.000 38.83973 83 ASP B CA 1
ATOM 2526 C C . ASP B 1 83 ? 26.44946 -84.60225 36.19265 1.000 37.20846 83 ASP B C 1
ATOM 2527 O O . ASP B 1 83 ? 26.57809 -85.20348 37.26298 1.000 35.87578 83 ASP B O 1
ATOM 2532 N N . HIS B 1 84 ? 27.31519 -83.67195 35.79334 1.000 39.10454 84 HIS B N 1
ATOM 2533 C CA . HIS B 1 84 ? 28.41281 -83.24460 36.64485 1.000 38.00766 84 HIS B CA 1
ATOM 2534 C C . HIS B 1 84 ? 28.48895 -81.74098 36.84026 1.000 35.73295 84 HIS B C 1
ATOM 2535 O O . HIS B 1 84 ? 29.05002 -81.30137 37.84916 1.000 39.31343 84 HIS B O 1
ATOM 2542 N N . ILE B 1 85 ? 27.92267 -80.94761 35.93282 1.000 33.38435 85 ILE B N 1
ATOM 2543 C CA . ILE B 1 85 ? 27.84224 -79.50115 36.07698 1.000 35.14952 85 ILE B CA 1
ATOM 2544 C C . ILE B 1 85 ? 26.41562 -79.04289 36.35548 1.000 37.98485 85 ILE B C 1
ATOM 2545 O O . ILE B 1 85 ? 26.15333 -77.83591 36.41249 1.000 39.64084 85 ILE B O 1
ATOM 2550 N N . GLY B 1 86 ? 25.48712 -79.97882 36.55394 1.000 37.22928 86 GLY B N 1
ATOM 2551 C CA . GLY B 1 86 ? 24.08744 -79.63447 36.74552 1.000 35.44451 86 GLY B CA 1
ATOM 2552 C C . GLY B 1 86 ? 23.77070 -78.90553 38.03821 1.000 41.80100 86 GLY B C 1
ATOM 2553 O O . GLY B 1 86 ? 22.62407 -78.47615 38.21643 1.000 45.29378 86 GLY B O 1
ATOM 2554 N N . GLY B 1 87 ? 24.74272 -78.75425 38.93516 1.000 40.38864 87 GLY B N 1
ATOM 2555 C CA . GLY B 1 87 ? 24.49145 -78.07330 40.18792 1.000 37.21821 87 GLY B CA 1
ATOM 2556 C C . GLY B 1 87 ? 25.33310 -76.83429 40.41080 1.000 41.40836 87 GLY B C 1
ATOM 2557 O O . GLY B 1 87 ? 25.29657 -76.24322 41.49438 1.000 41.62400 87 GLY B O 1
ATOM 2558 N N . VAL B 1 88 ? 26.08195 -76.42487 39.38395 1.000 42.55561 88 VAL B N 1
ATOM 2559 C CA . VAL B 1 88 ? 27.03693 -75.32916 39.53240 1.000 32.82187 88 VAL B CA 1
ATOM 2560 C C . VAL B 1 88 ? 26.32574 -74.03799 39.92679 1.000 36.46127 88 VAL B C 1
ATOM 2561 O O . VAL B 1 88 ? 26.77312 -73.31191 40.82150 1.000 40.58220 88 VAL B O 1
ATOM 2565 N N . ASP B 1 89 ? 25.20874 -73.72891 39.26801 1.000 36.21985 89 ASP B N 1
ATOM 2566 C CA . ASP B 1 89 ? 24.53928 -72.45736 39.53147 1.000 36.50610 89 ASP B CA 1
ATOM 2567 C C . ASP B 1 89 ? 24.03716 -72.37595 40.97000 1.000 42.20866 89 ASP B C 1
ATOM 2568 O O . ASP B 1 89 ? 24.18142 -71.33513 41.62284 1.000 40.88709 89 ASP B O 1
ATOM 2573 N N . SER B 1 90 ? 23.44813 -73.46455 41.48358 1.000 37.18339 90 SER B N 1
ATOM 2574 C CA . SER B 1 90 ? 22.98260 -73.47030 42.86992 1.000 39.14123 90 SER B CA 1
ATOM 2575 C C . SER B 1 90 ? 24.14147 -73.33778 43.85052 1.000 37.99863 90 SER B C 1
ATOM 2576 O O . SER B 1 90 ? 24.02036 -72.66970 44.88224 1.000 40.42889 90 SER B O 1
ATOM 2579 N N . VAL B 1 91 ? 25.26471 -73.98864 43.55729 1.000 36.82527 91 VAL B N 1
ATOM 2580 C CA . VAL B 1 91 ? 26.41767 -73.93675 44.44777 1.000 37.04802 91 VAL B CA 1
ATOM 2581 C C . VAL B 1 91 ? 26.99624 -72.52610 44.49082 1.000 42.76909 91 VAL B C 1
ATOM 2582 O O . VAL B 1 91 ? 27.29285 -71.99226 45.56525 1.000 43.33677 91 VAL B O 1
ATOM 2586 N N . LEU B 1 92 ? 27.16037 -71.89837 43.32308 1.000 38.91736 92 LEU B N 1
ATOM 2587 C CA . LEU B 1 92 ? 27.80086 -70.58965 43.26890 1.000 41.31574 92 LEU B CA 1
ATOM 2588 C C . LEU B 1 92 ? 26.89245 -69.47473 43.76451 1.000 46.37189 92 LEU B C 1
ATOM 2589 O O . LEU B 1 92 ? 27.39545 -68.41973 44.16940 1.000 44.77187 92 LEU B O 1
ATOM 2594 N N . GLU B 1 93 ? 25.57213 -69.66969 43.73556 1.000 41.79195 93 GLU B N 1
ATOM 2595 C CA . GLU B 1 93 ? 24.69316 -68.67031 44.33017 1.000 45.03874 93 GLU B CA 1
ATOM 2596 C C . GLU B 1 93 ? 24.93977 -68.55654 45.82864 1.000 44.82924 93 GLU B C 1
ATOM 2597 O O . GLU B 1 93 ? 25.02451 -67.44825 46.36954 1.000 48.06231 93 GLU B O 1
ATOM 2603 N N . VAL B 1 94 ? 25.07475 -69.69238 46.51518 1.000 44.95324 94 VAL B N 1
ATOM 2604 C CA . VAL B 1 94 ? 25.23970 -69.65624 47.96414 1.000 47.88875 94 VAL B CA 1
ATOM 2605 C C . VAL B 1 94 ? 26.69134 -69.45464 48.38512 1.000 46.34213 94 VAL B C 1
ATOM 2606 O O . VAL B 1 94 ? 26.94061 -69.01539 49.51440 1.000 49.91114 94 VAL B O 1
ATOM 2610 N N . HIS B 1 95 ? 27.65945 -69.74596 47.51221 1.000 45.74928 95 HIS B N 1
ATOM 2611 C CA . HIS B 1 95 ? 29.07983 -69.67047 47.86602 1.000 45.49600 95 HIS B CA 1
ATOM 2612 C C . HIS B 1 95 ? 29.88676 -69.29137 46.62875 1.000 45.11620 95 HIS B C 1
ATOM 2613 O O . HIS B 1 95 ? 30.62218 -70.11010 46.06725 1.000 45.16828 95 HIS B O 1
ATOM 2620 N N . PRO B 1 96 ? 29.77442 -68.03713 46.17645 1.000 47.47482 96 PRO B N 1
ATOM 2621 C CA . PRO B 1 96 ? 30.51570 -67.62811 44.96995 1.000 45.55949 96 PRO B CA 1
ATOM 2622 C C . PRO B 1 96 ? 32.00273 -67.44829 45.20061 1.000 46.15688 96 PRO B C 1
ATOM 2623 O O . PRO B 1 96 ? 32.77602 -67.51600 44.23747 1.000 48.10251 96 PRO B O 1
ATOM 2627 N N . GLN B 1 97 ? 32.43004 -67.23000 46.44296 1.000 48.11662 97 GLN B N 1
ATOM 2628 C CA . GLN B 1 97 ? 33.83182 -66.95395 46.75699 1.000 47.84130 97 GLN B CA 1
ATOM 2629 C C . GLN B 1 97 ? 34.63106 -68.25803 46.71198 1.000 45.31456 97 GLN B C 1
ATOM 2630 O O . GLN B 1 97 ? 35.10090 -68.78568 47.72178 1.000 44.64969 97 GLN B O 1
ATOM 2636 N N . MET B 1 98 ? 34.78216 -68.77657 45.49497 1.000 48.56168 98 MET B N 1
ATOM 2637 C CA . MET B 1 98 ? 35.55201 -69.98443 45.24306 1.000 44.99838 98 MET B CA 1
ATOM 2638 C C . MET B 1 98 ? 36.36939 -69.78714 43.97727 1.000 49.05524 98 MET B C 1
ATOM 2639 O O . MET B 1 98 ? 35.94355 -69.08757 43.05275 1.000 50.67141 98 MET B O 1
ATOM 2644 N N . HIS B 1 99 ? 37.55059 -70.40338 43.94570 1.000 43.41072 99 HIS B N 1
ATOM 2645 C CA . HIS B 1 99 ? 38.30652 -70.55494 42.70975 1.000 48.02880 99 HIS B CA 1
ATOM 2646 C C . HIS B 1 99 ? 37.85226 -71.82724 42.00452 1.000 49.13876 99 HIS B C 1
ATOM 2647 O O . HIS B 1 99 ? 37.59454 -72.84651 42.64883 1.000 47.43359 99 HIS B O 1
ATOM 2654 N N . LEU B 1 100 ? 37.74370 -71.76641 40.68159 1.000 44.01589 100 LEU B N 1
ATOM 2655 C CA . LEU B 1 100 ? 37.25810 -72.89812 39.90732 1.000 42.38979 100 LEU B CA 1
ATOM 2656 C C . LEU B 1 100 ? 38.36902 -73.47549 39.03946 1.000 43.24906 100 LEU B C 1
ATOM 2657 O O . LEU B 1 100 ? 39.23718 -72.75121 38.54386 1.000 43.12989 100 LEU B O 1
ATOM 2662 N N . PHE B 1 101 ? 38.33381 -74.79623 38.87078 1.000 37.18290 101 PHE B N 1
ATOM 2663 C CA . PHE B 1 101 ? 39.28546 -75.52205 38.03667 1.000 38.58472 101 PHE B CA 1
ATOM 2664 C C . PHE B 1 101 ? 38.48495 -76.37628 37.06236 1.000 41.71341 101 PHE B C 1
ATOM 2665 O O . PHE B 1 101 ? 37.82856 -77.33746 37.47485 1.000 39.88831 101 PHE B O 1
ATOM 2673 N N . VAL B 1 102 ? 38.53372 -76.02957 35.77814 1.000 38.87190 102 VAL B N 1
ATOM 2674 C CA . VAL B 1 102 ? 37.67773 -76.66307 34.77648 1.000 40.55307 102 VAL B CA 1
ATOM 2675 C C . VAL B 1 102 ? 38.53364 -77.08978 33.58845 1.000 45.21473 102 VAL B C 1
ATOM 2676 O O . VAL B 1 102 ? 39.62717 -76.55031 33.36166 1.000 41.97882 102 VAL B O 1
ATOM 2680 N N . PRO B 1 103 ? 38.06482 -78.07181 32.82020 1.000 46.89476 103 PRO B N 1
ATOM 2681 C CA . PRO B 1 103 ? 38.78687 -78.47254 31.60683 1.000 44.72811 103 PRO B CA 1
ATOM 2682 C C . PRO B 1 103 ? 38.49489 -77.54285 30.44016 1.000 44.20665 103 PRO B C 1
ATOM 2683 O O . PRO B 1 103 ? 37.45230 -76.88484 30.37883 1.000 42.02983 103 PRO B O 1
ATOM 2687 N N . ASN B 1 104 ? 39.44167 -77.49738 29.49546 1.000 42.58326 104 ASN B N 1
ATOM 2688 C CA . ASN B 1 104 ? 39.25058 -76.65287 28.31849 1.000 47.39369 104 ASN B CA 1
ATOM 2689 C C . ASN B 1 104 ? 38.14292 -77.16338 27.40583 1.000 45.79957 104 ASN B C 1
ATOM 2690 O O . ASN B 1 104 ? 37.72606 -76.43583 26.49746 1.000 46.13676 104 ASN B O 1
ATOM 2695 N N . SER B 1 105 ? 37.64874 -78.38096 27.63866 1.000 42.37367 105 SER B N 1
ATOM 2696 C CA . SER B 1 105 ? 36.46293 -78.88021 26.95611 1.000 37.16174 105 SER B CA 1
ATOM 2697 C C . SER B 1 105 ? 35.21192 -78.07973 27.28963 1.000 41.72835 105 SER B C 1
ATOM 2698 O O . SER B 1 105 ? 34.18165 -78.27647 26.63864 1.000 44.44581 105 SER B O 1
ATOM 2701 N N . LEU B 1 106 ? 35.27325 -77.19435 28.27869 1.000 43.14083 106 LEU B N 1
ATOM 2702 C CA . LEU B 1 106 ? 34.10811 -76.43233 28.69754 1.000 38.73140 106 LEU B CA 1
ATOM 2703 C C . LEU B 1 106 ? 33.87438 -75.25593 27.76014 1.000 39.69376 106 LEU B C 1
ATOM 2704 O O . LEU B 1 106 ? 34.82314 -74.64131 27.26466 1.000 47.01863 106 LEU B O 1
ATOM 2709 N N . SER B 1 107 ? 32.60117 -74.94923 27.51794 1.000 36.69787 107 SER B N 1
ATOM 2710 C CA . SER B 1 107 ? 32.23956 -73.82244 26.66681 1.000 38.83991 107 SER B CA 1
ATOM 2711 C C . SER B 1 107 ? 32.87617 -72.52849 27.15624 1.000 44.05289 107 SER B C 1
ATOM 2712 O O . SER B 1 107 ? 32.86625 -72.22257 28.35295 1.000 41.94507 107 SER B O 1
ATOM 2715 N N . LYS B 1 108 ? 33.41394 -71.75647 26.20860 1.000 44.86818 108 LYS B N 1
ATOM 2716 C CA . LYS B 1 108 ? 33.99205 -70.45840 26.54667 1.000 42.92589 108 LYS B CA 1
ATOM 2717 C C . LYS B 1 108 ? 32.93083 -69.50934 27.08294 1.000 41.75235 108 LYS B C 1
ATOM 2718 O O . LYS B 1 108 ? 33.21235 -68.68433 27.96008 1.000 41.13097 108 LYS B O 1
ATOM 2724 N N . HIS B 1 109 ? 31.70383 -69.60773 26.55987 1.000 42.78680 109 HIS B N 1
ATOM 2725 C CA . HIS B 1 109 ? 30.59897 -68.82141 27.09922 1.000 43.78188 109 HIS B CA 1
ATOM 2726 C C . HIS B 1 109 ? 30.38294 -69.12031 28.57719 1.000 47.64120 109 HIS B C 1
ATOM 2727 O O . HIS B 1 109 ? 30.16653 -68.20423 29.38185 1.000 48.54288 109 HIS B O 1
ATOM 2734 N N . LEU B 1 110 ? 30.43103 -70.40175 28.95097 1.000 41.80145 110 LEU B N 1
ATOM 2735 C CA . LEU B 1 110 ? 30.25171 -70.76932 30.35057 1.000 44.24645 110 LEU B CA 1
ATOM 2736 C C . LEU B 1 110 ? 31.45059 -70.33641 31.18627 1.000 42.21043 110 LEU B C 1
ATOM 2737 O O . LEU B 1 110 ? 31.28399 -69.79138 32.28470 1.000 42.77604 110 LEU B O 1
ATOM 2742 N N . ILE B 1 111 ? 32.66570 -70.55705 30.67426 1.000 42.51079 111 ILE B N 1
ATOM 2743 C CA . ILE B 1 111 ? 33.86855 -70.14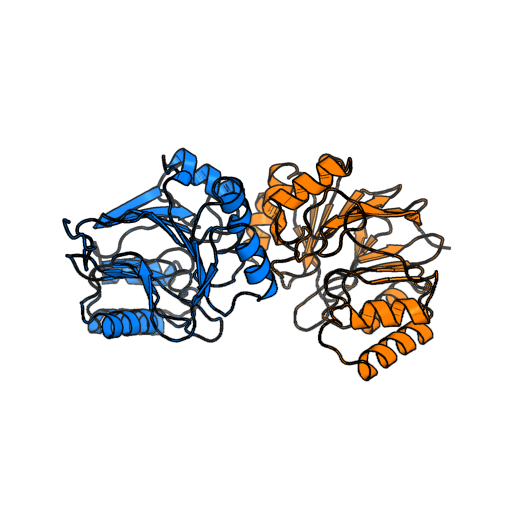281 31.39242 1.000 41.93816 111 ILE B CA 1
ATOM 2744 C C . ILE B 1 111 ? 33.85561 -68.63793 31.62938 1.000 41.62246 111 ILE B C 1
ATOM 2745 O O . ILE B 1 111 ? 34.27328 -68.15736 32.68968 1.000 44.00041 111 ILE B O 1
ATOM 2750 N N . ARG B 1 112 ? 33.35454 -67.87179 30.65954 1.000 42.67559 112 ARG B N 1
ATOM 2751 C CA . ARG B 1 112 ? 33.25578 -66.42827 30.84457 1.000 48.88412 112 ARG B CA 1
ATOM 2752 C C . ARG B 1 112 ? 32.26245 -66.08176 31.94724 1.000 51.22730 112 ARG B C 1
ATOM 2753 O O . ARG B 1 112 ? 32.56583 -65.27649 32.83544 1.000 50.57680 112 ARG B O 1
ATOM 2761 N N . ASP B 1 113 ? 31.06771 -66.68212 31.90528 1.000 46.52995 113 ASP B N 1
ATOM 2762 C CA . ASP B 1 113 ? 30.07080 -66.42995 32.94230 1.000 45.49789 113 ASP B CA 1
ATOM 2763 C C . ASP B 1 113 ? 30.59507 -66.81142 34.32241 1.000 47.00006 113 ASP B C 1
ATOM 2764 O O . ASP B 1 113 ? 30.32170 -66.12040 35.31037 1.000 47.98545 113 ASP B O 1
ATOM 2769 N N . LEU B 1 114 ? 31.35569 -67.90702 34.41016 1.000 47.25887 114 LEU B N 1
ATOM 2770 C CA . LEU B 1 114 ? 31.87321 -68.34567 35.70276 1.000 43.64788 114 LEU B CA 1
ATOM 2771 C C . LEU B 1 114 ? 32.93574 -67.38948 36.22888 1.000 50.59501 114 LEU B C 1
ATOM 2772 O O . LEU B 1 114 ? 33.00750 -67.14001 37.43863 1.000 51.83357 114 LEU B O 1
ATOM 2777 N N . ASN B 1 115 ? 33.77726 -66.85538 35.33666 1.000 49.18150 115 ASN B N 1
ATOM 2778 C CA . ASN B 1 115 ? 34.80792 -65.91153 35.75816 1.000 49.66125 115 ASN B CA 1
ATOM 2779 C C . ASN B 1 115 ? 34.18799 -64.66887 36.37819 1.000 48.42844 115 ASN B C 1
ATOM 2780 O O . ASN B 1 115 ? 34.67927 -64.15952 37.39199 1.000 52.05699 115 ASN B O 1
ATOM 2785 N N . ALA B 1 116 ? 33.09841 -64.17577 35.78859 1.000 45.24838 116 ALA B N 1
ATOM 2786 C CA . ALA B 1 116 ? 32.41847 -62.99264 36.29364 1.000 47.80962 116 ALA B CA 1
ATOM 2787 C C . ALA B 1 116 ? 31.70508 -63.23802 37.61360 1.000 49.09779 116 ALA B C 1
ATOM 2788 O O . ALA B 1 116 ? 31.26643 -62.27295 38.24551 1.000 54.90465 116 ALA B O 1
ATOM 2790 N N . GLN B 1 117 ? 31.57731 -64.49031 38.04682 1.000 50.79080 117 GLN B N 1
ATOM 2791 C CA . GLN B 1 117 ? 30.81726 -64.80763 39.24367 1.000 50.92194 117 GLN B CA 1
ATOM 2792 C C . GLN B 1 117 ? 31.67701 -65.26453 40.41505 1.000 49.06843 117 GLN B C 1
ATOM 2793 O O . GLN B 1 117 ? 31.18864 -65.27102 41.54955 1.000 49.64451 117 GLN B O 1
ATOM 2799 N N . THR B 1 118 ? 32.93483 -65.63733 40.18586 1.000 46.99733 118 THR B N 1
ATOM 2800 C CA . THR B 1 118 ? 33.74061 -66.28710 41.21206 1.000 50.36343 118 THR B CA 1
ATOM 2801 C C . THR B 1 118 ? 35.09368 -65.59415 41.34502 1.000 47.49557 118 THR B C 1
ATOM 2802 O O . THR B 1 118 ? 35.39727 -64.62047 40.64978 1.000 53.51768 118 THR B O 1
ATOM 2806 N N . LEU B 1 119 ? 35.91613 -66.11929 42.25638 1.000 44.87180 119 LEU B N 1
ATOM 2807 C CA . LEU B 1 119 ? 37.28605 -65.64790 42.41462 1.000 49.28303 119 LEU B CA 1
ATOM 2808 C C . LEU B 1 119 ? 38.14930 -65.91536 41.18906 1.000 48.71701 119 LEU B C 1
ATOM 2809 O O . LEU B 1 119 ? 39.28428 -65.43177 41.14075 1.000 56.19867 119 LEU B O 1
ATOM 2814 N N . GLY B 1 120 ? 37.66132 -66.67336 40.21430 1.000 48.77613 120 GLY B N 1
ATOM 2815 C CA . GLY B 1 120 ? 38.39789 -66.88275 38.97916 1.000 49.29477 120 GLY B CA 1
ATOM 2816 C C . GLY B 1 120 ? 38.43242 -68.33163 38.53424 1.000 50.42468 120 GLY B C 1
ATOM 2817 O O . GLY B 1 120 ? 38.38126 -69.26062 39.34450 1.000 45.80902 120 GLY B O 1
ATOM 2818 N N . VAL B 1 121 ? 38.53106 -68.52731 37.22260 1.000 49.02884 121 VAL B N 1
ATOM 2819 C CA . VAL B 1 121 ? 38.49539 -69.84799 36.60980 1.000 46.56025 121 VAL B CA 1
ATOM 2820 C C . VAL B 1 121 ? 39.87852 -70.14843 36.05509 1.000 44.83819 121 VAL B C 1
ATOM 2821 O O . VAL B 1 121 ? 40.39000 -69.40708 35.20892 1.000 53.67875 121 VAL B O 1
ATOM 2825 N N . THR B 1 122 ? 40.48254 -71.22971 36.53092 1.000 44.54071 122 THR B N 1
ATOM 2826 C CA . THR B 1 122 ? 41.67309 -71.79178 35.91143 1.000 46.20611 122 THR B CA 1
ATOM 2827 C C . THR B 1 122 ? 41.24612 -72.87873 34.93378 1.000 48.55552 122 THR B C 1
ATOM 2828 O O . THR B 1 122 ? 40.51528 -73.80215 35.30878 1.000 44.17055 122 THR B O 1
ATOM 2832 N N . VAL B 1 123 ? 41.69972 -72.76979 33.68795 1.000 49.87221 123 VAL B N 1
ATOM 2833 C CA . VAL B 1 123 ? 41.38805 -73.74595 32.64935 1.000 42.11647 123 VAL B CA 1
ATOM 2834 C C . VAL B 1 123 ? 42.55775 -74.71358 32.53343 1.000 44.26473 123 VAL B C 1
ATOM 2835 O O . VAL B 1 123 ? 43.70053 -74.29456 32.31556 1.000 56.44876 123 VAL B O 1
ATOM 2839 N N . ILE B 1 124 ? 42.27901 -76.00239 32.66995 1.000 42.67453 124 ILE B N 1
ATOM 2840 C CA . ILE B 1 124 ? 43.29624 -77.04064 32.54975 1.000 42.32114 124 ILE B CA 1
ATOM 2841 C C . ILE B 1 124 ? 43.33695 -77.53566 31.11038 1.000 49.46661 124 ILE B C 1
ATOM 2842 O O . ILE B 1 124 ? 42.29736 -77.66075 30.45002 1.000 49.30054 124 ILE B O 1
ATOM 2847 N N . ASN B 1 125 ? 44.54277 -77.81164 30.61616 1.000 45.04228 125 ASN B N 1
ATOM 2848 C CA . ASN B 1 125 ? 44.78074 -78.32962 29.28125 1.000 47.63796 125 ASN B CA 1
ATOM 2849 C C . ASN B 1 125 ? 45.18260 -79.80016 29.38948 1.000 49.97169 125 ASN B C 1
ATOM 2850 O O . ASN B 1 125 ? 44.82022 -80.46991 30.37184 1.000 51.90790 125 ASN B O 1
ATOM 2855 N N . GLU B 1 126 ? 45.94548 -80.28726 28.41009 1.000 49.78816 126 GLU B N 1
ATOM 2856 C CA . GLU B 1 126 ? 46.40637 -81.66841 28.40446 1.000 50.55456 126 GLU B CA 1
ATOM 2857 C C . GLU B 1 126 ? 47.54877 -81.91268 29.38056 1.000 52.58132 126 GLU B C 1
ATOM 2858 O O . GLU B 1 126 ? 47.81758 -83.07159 29.72006 1.000 48.92450 126 GLU B O 1
ATOM 2864 N N . SER B 1 127 ? 48.22433 -80.85912 29.83227 1.000 52.46787 127 SER B N 1
ATOM 2865 C CA . SER B 1 127 ? 49.33969 -81.02121 30.75994 1.000 51.84665 127 SER B CA 1
ATOM 2866 C C . SER B 1 127 ? 48.81506 -81.20567 32.17995 1.000 46.04302 127 SER B C 1
ATOM 2867 O O . SER B 1 127 ? 48.02693 -80.37885 32.65346 1.000 46.23819 127 SER B O 1
ATOM 2870 N N . PRO B 1 128 ? 49.22493 -82.26868 32.88673 1.000 42.28232 128 PRO B N 1
ATOM 2871 C CA . PRO B 1 128 ? 48.93099 -82.35717 34.32524 1.000 42.92297 128 PRO B CA 1
ATOM 2872 C C . PRO B 1 128 ? 49.39011 -81.11493 35.07048 1.000 47.18033 128 PRO B C 1
ATOM 2873 O O . PRO B 1 128 ? 50.27419 -80.39903 34.59223 1.000 48.90518 128 PRO B O 1
ATOM 2877 N N . GLN B 1 129 ? 48.80640 -80.84816 36.23689 1.000 42.90469 129 GLN B N 1
ATOM 2878 C CA . GLN B 1 129 ? 49.12378 -79.63731 36.97977 1.000 42.84013 129 GLN B CA 1
ATOM 2879 C C . GLN B 1 129 ? 48.59409 -79.77574 38.39955 1.000 51.59212 129 GLN B C 1
ATOM 2880 O O . GLN B 1 129 ? 47.51775 -80.34286 38.61072 1.000 46.37002 129 GLN B O 1
ATOM 2886 N N . GLN B 1 130 ? 49.35289 -79.26449 39.36625 1.000 51.64759 130 GLN B N 1
ATOM 2887 C CA . GLN B 1 130 ? 48.85056 -79.17669 40.72638 1.000 49.03812 130 GLN B CA 1
ATOM 2888 C C . GLN B 1 130 ? 47.84728 -78.03649 40.82095 1.000 49.43855 130 GLN B C 1
ATOM 2889 O O . GLN B 1 130 ? 48.03306 -76.96956 40.22473 1.000 49.73342 130 GLN B O 1
ATOM 2895 N N . LEU B 1 131 ? 46.77000 -78.27748 41.56171 1.000 45.27565 131 LEU B N 1
ATOM 2896 C CA . LEU B 1 131 ? 45.70576 -77.30466 41.75495 1.000 42.92964 131 LEU B CA 1
ATOM 2897 C C . LEU B 1 131 ? 45.71004 -76.71314 43.15548 1.000 42.73840 131 LEU B C 1
ATOM 2898 O O . LEU B 1 131 ? 45.58284 -75.49724 43.31743 1.000 42.31203 131 LEU B O 1
ATOM 2903 N N . LEU B 1 132 ? 45.84232 -77.55893 44.17562 1.000 41.26291 132 LEU B N 1
ATOM 2904 C CA . LEU B 1 132 ? 45.80426 -77.19587 45.58521 1.000 44.03482 132 LEU B CA 1
ATOM 2905 C C . LEU B 1 132 ? 46.90590 -77.98235 46.28649 1.000 45.76158 132 LEU B C 1
ATOM 2906 O O . LEU B 1 132 ? 47.49398 -78.87922 45.66957 1.000 47.21127 132 LEU B O 1
ATOM 2911 N N . PRO B 1 133 ? 47.24770 -77.66950 47.54755 1.000 41.58979 133 PRO B N 1
ATOM 2912 C CA . PRO B 1 133 ? 48.23368 -78.49622 48.25916 1.000 46.84067 133 PRO B CA 1
ATOM 2913 C C . PRO B 1 133 ? 47.87128 -79.97418 48.25330 1.000 49.36804 133 PRO B C 1
ATOM 2914 O O . PRO B 1 133 ? 46.84191 -80.37184 48.80568 1.000 51.83946 133 PRO B O 1
ATOM 2918 N N . SER B 1 134 ? 48.71186 -80.78315 47.60362 1.000 47.57231 134 SER B N 1
ATOM 2919 C CA . SER B 1 134 ? 48.61248 -82.24189 47.46854 1.000 52.03592 134 SER B CA 1
ATOM 2920 C C . SER B 1 134 ? 47.49372 -82.68241 46.53295 1.000 46.25846 134 SER B C 1
ATOM 2921 O O . SER B 1 134 ? 47.17169 -83.87307 46.50876 1.000 47.43793 134 SER B O 1
ATOM 2924 N N . VAL B 1 135 ? 46.90544 -81.78079 45.75000 1.000 43.86394 135 VAL B N 1
ATOM 2925 C CA . VAL B 1 135 ? 45.77954 -82.10699 44.88018 1.000 44.07389 135 VAL B CA 1
ATOM 2926 C C . VAL B 1 135 ? 46.14864 -81.73018 43.45250 1.000 41.69093 135 VAL B C 1
ATOM 2927 O O . VAL B 1 135 ? 46.38800 -80.55152 43.16001 1.000 43.60983 135 VAL B O 1
ATOM 2931 N N . TYR B 1 136 ? 46.17188 -82.72172 42.56444 1.000 40.37400 136 TYR B N 1
ATOM 2932 C CA . TYR B 1 136 ? 46.62677 -82.54797 41.19361 1.000 44.08549 136 TYR B CA 1
ATOM 2933 C C . TYR B 1 136 ? 45.52507 -82.91282 40.21054 1.000 40.17205 136 TYR B C 1
ATOM 2934 O O . TYR B 1 136 ? 44.67320 -83.75883 40.48957 1.000 47.89496 136 TYR B O 1
ATOM 2943 N N . SER B 1 137 ? 45.55791 -82.26987 39.05212 1.000 43.24529 137 SER B N 1
ATOM 2944 C CA . SER B 1 137 ? 44.75853 -82.69244 37.91568 1.000 45.45263 137 SER B CA 1
ATOM 2945 C C . SER B 1 137 ? 45.59631 -83.56074 36.99134 1.000 47.71988 137 SER B C 1
ATOM 2946 O O . SER B 1 137 ? 46.77944 -83.28645 36.76549 1.000 46.09086 137 SER B O 1
ATOM 2949 N N . THR B 1 138 ? 44.97105 -84.61111 36.45590 1.000 45.46025 138 THR B N 1
ATOM 2950 C CA . THR B 1 138 ? 45.60500 -85.43778 35.43742 1.000 43.38077 138 THR B CA 1
ATOM 2951 C C . THR B 1 138 ? 45.84173 -84.68737 34.13676 1.000 43.26232 138 THR B C 1
ATOM 2952 O O . THR B 1 138 ? 46.53065 -85.21108 33.25480 1.000 41.79776 138 THR B O 1
ATOM 2956 N N . GLY B 1 139 ? 45.29421 -83.49017 33.99617 1.000 42.59163 139 GLY B N 1
ATOM 2957 C CA . GLY B 1 139 ? 45.17228 -82.87266 32.69962 1.000 41.80758 139 GLY B CA 1
ATOM 2958 C C . GLY B 1 139 ? 44.00949 -83.45502 31.91526 1.000 43.28967 139 GLY B C 1
ATOM 2959 O O . GLY B 1 139 ? 43.51870 -84.55362 32.17826 1.000 41.49751 139 GLY B O 1
ATOM 2960 N N . VAL B 1 140 ? 43.56474 -82.68843 30.92586 1.000 39.82557 140 VAL B N 1
ATOM 2961 C CA . VAL B 1 140 ? 42.41957 -83.08707 30.12136 1.000 43.77131 140 VAL B CA 1
ATOM 2962 C C . VAL B 1 140 ? 42.80236 -84.26468 29.23450 1.000 48.07234 140 VAL B C 1
ATOM 2963 O O . VAL B 1 140 ? 43.80250 -84.21370 28.50639 1.000 51.38439 140 VAL B O 1
ATOM 2967 N N . MET B 1 141 ? 42.01135 -85.33832 29.29707 1.000 42.20200 141 MET B N 1
ATOM 2968 C CA . MET B 1 141 ? 42.27607 -86.54847 28.53041 1.000 45.49386 141 MET B CA 1
ATOM 2969 C C . MET B 1 141 ? 41.03488 -86.97238 27.75301 1.000 48.49181 141 MET B C 1
ATOM 2970 O O . MET B 1 141 ? 39.90769 -86.58171 28.07016 1.000 48.60830 141 MET B O 1
ATOM 2975 N N . GLY B 1 142 ? 41.26128 -87.79024 26.72531 1.000 53.08048 142 GLY B N 1
ATOM 2976 C CA . GLY B 1 142 ? 40.18846 -88.32546 25.91362 1.000 45.75358 142 GLY B CA 1
ATOM 2977 C C . GLY B 1 142 ? 39.65261 -87.32537 24.90290 1.000 49.96742 142 GLY B C 1
ATOM 2978 O O . GLY B 1 142 ? 39.99567 -86.14287 24.89410 1.000 48.97201 142 GLY B O 1
ATOM 2979 N N . ASP B 1 143 ? 38.77747 -87.82539 24.02633 1.000 53.79640 143 ASP B N 1
ATOM 2980 C CA . ASP B 1 143 ? 38.14858 -86.95407 23.03856 1.000 50.67406 143 ASP B CA 1
ATOM 2981 C C . ASP B 1 143 ? 37.11053 -86.04320 23.68048 1.000 52.00285 143 ASP B C 1
ATOM 2982 O O . ASP B 1 143 ? 36.93236 -84.89805 23.24963 1.000 53.47113 143 ASP B O 1
ATOM 2987 N N . ILE B 1 144 ? 36.39763 -86.53768 24.69539 1.000 51.19940 144 ILE B N 1
ATOM 2988 C CA . ILE B 1 144 ? 35.41220 -85.70052 25.37487 1.000 52.45378 144 ILE B CA 1
ATOM 2989 C C . ILE B 1 144 ? 36.10716 -84.56859 26.12131 1.000 47.17222 144 ILE B C 1
ATOM 2990 O O . ILE B 1 144 ? 35.62251 -83.43130 26.15009 1.000 48.53759 144 ILE B O 1
ATOM 2995 N N . GLY B 1 145 ? 37.25928 -84.85107 26.71436 1.000 46.79324 145 GLY B N 1
ATOM 2996 C CA . GLY B 1 145 ? 37.99608 -83.82336 27.41465 1.000 48.56549 145 GLY B CA 1
ATOM 2997 C C . GLY B 1 145 ? 37.72420 -83.81551 28.90302 1.000 47.07831 145 GLY B C 1
ATOM 2998 O O . GLY B 1 145 ? 37.09465 -82.88949 29.42230 1.000 45.12293 145 GLY B O 1
ATOM 2999 N N . GLU B 1 146 ? 38.19908 -84.84197 29.60052 1.000 41.55044 146 GLU B N 1
ATOM 3000 C CA . GLU B 1 146 ? 37.90725 -85.03985 31.01111 1.000 41.94023 146 GLU B CA 1
ATOM 3001 C C . GLU B 1 146 ? 39.19079 -84.97649 31.82946 1.000 41.76688 146 GLU B C 1
ATOM 3002 O O . GLU B 1 146 ? 40.22149 -85.51852 31.42496 1.000 44.50285 146 GLU B O 1
ATOM 3008 N N . GLN B 1 147 ? 39.13013 -84.30599 32.97436 1.000 39.85198 147 GLN B N 1
ATOM 3009 C CA . GLN B 1 147 ? 40.22011 -84.30866 33.93713 1.000 38.19405 147 GLN B CA 1
ATOM 3010 C C . GLN B 1 147 ? 39.77860 -85.06584 35.18074 1.000 39.09717 147 GLN B C 1
ATOM 3011 O O . GLN B 1 147 ? 38.61453 -84.98349 35.58433 1.000 39.92671 147 GLN B O 1
ATOM 3017 N N . SER B 1 148 ? 40.70037 -85.83082 35.75917 1.000 38.41321 148 SER B N 1
ATOM 3018 C CA . SER B 1 148 ? 40.53311 -86.43879 37.07029 1.000 41.58885 148 SER B CA 1
ATOM 3019 C C . SER B 1 148 ? 41.43310 -85.72244 38.06676 1.000 43.39167 148 SER B C 1
ATOM 3020 O O . SER B 1 148 ? 42.33179 -84.96638 37.68799 1.000 44.83469 148 SER B O 1
ATOM 3023 N N . ILE B 1 149 ? 41.19156 -85.95247 39.35182 1.000 40.25961 149 ILE B N 1
ATOM 3024 C CA . ILE B 1 149 ? 42.01362 -85.35086 40.39231 1.000 46.27916 149 ILE B CA 1
ATOM 3025 C C . ILE B 1 149 ? 42.77495 -86.44605 41.12194 1.000 42.65136 149 ILE B C 1
ATOM 3026 O O . ILE B 1 149 ? 42.25384 -87.54372 41.35194 1.000 41.24797 149 ILE B O 1
ATOM 3031 N N . VAL B 1 150 ? 44.02494 -86.14671 41.45503 1.000 41.26009 150 VAL B N 1
ATOM 3032 C CA . VAL B 1 150 ? 44.91252 -87.04925 42.17591 1.000 40.80049 150 VAL B CA 1
ATOM 3033 C C . VAL B 1 150 ? 45.22533 -86.39402 43.50986 1.000 40.03125 150 VAL B C 1
ATOM 3034 O O . VAL B 1 150 ? 45.68662 -85.24681 43.54697 1.000 41.35990 150 VAL B O 1
ATOM 3038 N N . ILE B 1 151 ? 44.96445 -87.10487 44.60046 1.000 41.62125 151 ILE B N 1
ATOM 3039 C CA . ILE B 1 151 ? 45.28340 -86.62705 45.94061 1.000 45.91678 151 ILE B CA 1
ATOM 3040 C C . ILE B 1 151 ? 46.44309 -87.45178 46.47466 1.000 47.40773 151 ILE B C 1
ATOM 3041 O O . ILE B 1 151 ? 46.37380 -88.68749 46.50993 1.000 47.78819 151 ILE B O 1
ATOM 3046 N N . ASP B 1 152 ? 47.50638 -86.76703 46.88795 1.000 55.27813 152 ASP B N 1
ATOM 3047 C CA . ASP B 1 152 ? 48.72490 -87.41279 47.36511 1.000 56.82994 152 ASP B CA 1
ATOM 3048 C C . ASP B 1 152 ? 48.63932 -87.56106 48.88020 1.000 54.10583 152 ASP B C 1
ATOM 3049 O O . ASP B 1 152 ? 48.63026 -86.56458 49.60772 1.000 56.15518 152 ASP B O 1
ATOM 3054 N N . THR B 1 153 ? 48.56740 -88.79848 49.35818 1.000 54.89907 153 THR B N 1
ATOM 3055 C CA . THR B 1 153 ? 48.49805 -89.06462 50.78713 1.000 58.87246 153 THR B CA 1
ATOM 3056 C C . THR B 1 153 ? 49.66357 -89.94542 51.21041 1.000 59.89083 153 THR B C 1
ATOM 3057 O O . THR B 1 153 ? 50.41030 -90.47604 50.38336 1.000 57.13759 153 THR B O 1
ATOM 3061 N N . GLU B 1 154 ? 49.79745 -90.09193 52.53165 1.000 66.10674 154 GLU B N 1
ATOM 3062 C CA . GLU B 1 154 ? 50.84390 -90.93577 53.09800 1.000 64.85727 154 GLU B CA 1
ATOM 3063 C C . GLU B 1 154 ? 50.69883 -92.38099 52.63983 1.000 62.38412 154 GLU B C 1
ATOM 3064 O O . GLU B 1 154 ? 51.69397 -93.04675 52.32960 1.000 63.26829 154 GLU B O 1
ATOM 3070 N N . LYS B 1 155 ? 49.46717 -92.88250 52.58879 1.000 58.22466 155 LYS B N 1
ATOM 3071 C CA . LYS B 1 155 ? 49.21179 -94.25744 52.18416 1.000 56.08411 155 LYS B CA 1
ATOM 3072 C C . LYS B 1 155 ? 49.30860 -94.46578 50.67904 1.000 54.23310 155 LYS B C 1
ATOM 3073 O O . LYS B 1 155 ? 49.15130 -95.60226 50.22069 1.000 52.93392 155 LYS B O 1
ATOM 3079 N N . GLY B 1 156 ? 49.56204 -93.41637 49.90655 1.000 53.00558 156 GLY B N 1
ATOM 3080 C CA . GLY B 1 156 ? 49.60417 -93.49455 48.45994 1.000 46.43701 156 GLY B CA 1
ATOM 3081 C C . GLY B 1 156 ? 48.62025 -92.52988 47.82762 1.000 55.40806 156 GLY B C 1
ATOM 3082 O O . GLY B 1 156 ? 48.03631 -91.66404 48.48928 1.000 48.05460 156 GLY B O 1
ATOM 3083 N N . LEU B 1 157 ? 48.43030 -92.69540 46.51840 1.000 49.27234 157 LEU B N 1
ATOM 3084 C CA . LEU B 1 157 ? 47.58662 -91.79069 45.74820 1.000 46.67715 157 LEU B CA 1
ATOM 3085 C C . LEU B 1 157 ? 46.11382 -92.15867 45.88039 1.000 45.23239 157 LEU B C 1
ATOM 3086 O O . LEU B 1 157 ? 45.75538 -93.33449 45.98013 1.000 45.84708 157 LEU B O 1
ATOM 3091 N N . VAL B 1 158 ? 45.25999 -91.14061 45.87974 1.000 42.79706 158 VAL B N 1
ATOM 3092 C CA . VAL B 1 158 ? 43.81213 -91.31282 45.83899 1.000 42.69704 158 VAL B CA 1
ATOM 3093 C C . VAL B 1 158 ? 43.31886 -90.62125 44.57576 1.000 43.17428 158 VAL B C 1
ATOM 3094 O O . VAL B 1 158 ? 43.42780 -89.39404 44.44758 1.000 43.18611 158 VAL B O 1
ATOM 3098 N N . VAL B 1 159 ? 42.78289 -91.40129 43.64202 1.000 38.99296 159 VAL B N 1
ATOM 3099 C CA . VAL B 1 159 ? 42.36766 -90.90903 42.33367 1.000 42.33384 159 VAL B CA 1
ATOM 3100 C C . VAL B 1 159 ? 40.84609 -90.91915 42.26927 1.000 38.85672 159 VAL B C 1
ATOM 3101 O O . VAL B 1 159 ? 40.21673 -91.94732 42.54081 1.000 40.39805 159 VAL B O 1
ATOM 3105 N N . ILE B 1 160 ? 40.25807 -89.78069 41.90286 1.000 38.75298 160 ILE B N 1
ATOM 3106 C CA . ILE B 1 160 ? 38.81148 -89.62693 41.78735 1.000 42.67256 160 ILE B CA 1
ATOM 3107 C C . ILE B 1 160 ? 38.47394 -89.21181 40.36141 1.000 42.19260 160 ILE B C 1
ATOM 3108 O O . ILE B 1 160 ? 39.06214 -88.26006 39.83390 1.000 40.39568 160 ILE B O 1
ATOM 3113 N N . THR B 1 161 ? 37.50069 -89.90083 39.75486 1.000 43.81505 161 THR B N 1
ATOM 3114 C CA . THR B 1 161 ? 37.07744 -89.63639 38.38565 1.000 43.73425 161 THR B CA 1
ATOM 3115 C C . THR B 1 161 ? 35.56914 -89.42925 38.31904 1.000 42.41968 161 THR B C 1
ATOM 3116 O O . THR B 1 161 ? 34.80894 -89.99492 39.11054 1.000 44.54315 161 THR B O 1
ATOM 3120 N N . GLY B 1 162 ? 35.14636 -88.61492 37.34969 1.000 46.50804 162 GLY B N 1
ATOM 3121 C CA . GLY B 1 162 ? 33.73821 -88.33959 37.10779 1.000 46.25594 162 GLY B CA 1
ATOM 3122 C C . GLY B 1 162 ? 32.99828 -89.48632 36.44083 1.000 49.26296 162 GLY B C 1
ATOM 3123 O O . GLY B 1 162 ? 32.30104 -90.25006 37.11330 1.000 46.10146 162 GLY B O 1
ATOM 3124 N N . CYS B 1 163 ? 33.11361 -89.61755 35.11816 1.000 45.57781 163 CYS B N 1
ATOM 3125 C CA . CYS B 1 163 ? 32.64570 -90.81878 34.44168 1.000 53.03666 163 CYS B CA 1
ATOM 3126 C C . CYS B 1 163 ? 33.80708 -91.59998 33.84365 1.000 49.62603 163 CYS B C 1
ATOM 3127 O O . CYS B 1 163 ? 33.61133 -92.75142 33.46171 1.000 53.41374 163 CYS B O 1
ATOM 3130 N N . ALA B 1 164 ? 35.02539 -91.03885 33.84887 1.000 49.66900 164 ALA B N 1
ATOM 3131 C CA . ALA B 1 164 ? 36.23491 -91.73179 33.38742 1.000 49.29766 164 ALA B CA 1
ATOM 3132 C C . ALA B 1 164 ? 36.11252 -92.13906 31.92115 1.000 52.91252 164 ALA B C 1
ATOM 3133 O O . ALA B 1 164 ? 36.46238 -93.25706 31.53514 1.000 49.68878 164 ALA B O 1
ATOM 3135 N N . HIS B 1 165 ? 35.62211 -91.21587 31.09561 1.000 46.80700 165 HIS B N 1
ATOM 3136 C CA . HIS B 1 165 ? 35.52386 -91.45961 29.65749 1.000 49.19593 165 HIS B CA 1
ATOM 3137 C C . HIS B 1 165 ? 36.83557 -91.90074 29.01368 1.000 49.47936 165 HIS B C 1
ATOM 3138 O O . HIS B 1 165 ? 36.80880 -92.85786 28.22426 1.000 50.27045 165 HIS B O 1
ATOM 3145 N N . PRO B 1 166 ? 37.99378 -91.28385 29.29001 1.000 54.20721 166 PRO B N 1
ATOM 3146 C CA . PRO B 1 166 ? 39.23484 -91.72807 28.62506 1.000 51.21516 166 PRO B CA 1
ATOM 3147 C C . PRO B 1 166 ? 39.63539 -93.16616 28.92970 1.000 51.18765 166 PRO B C 1
ATOM 3148 O O . PRO B 1 166 ? 40.53206 -93.68710 28.25589 1.000 54.58884 166 PRO B O 1
ATOM 3152 N N . GLY B 1 167 ? 39.01609 -93.81750 29.91052 1.000 46.15296 167 GLY B N 1
ATOM 3153 C CA . GLY B 1 167 ? 39.40124 -95.16522 30.27762 1.000 49.25575 167 GLY B CA 1
ATOM 3154 C C . GLY B 1 167 ? 40.04664 -95.21029 31.64524 1.000 53.07676 167 GLY B C 1
ATOM 3155 O O . GLY B 1 167 ? 41.10891 -94.61561 31.85747 1.000 54.36488 167 GLY B O 1
ATOM 3156 N N . ILE B 1 168 ? 39.41304 -95.92355 32.57930 1.000 48.13016 168 ILE B N 1
ATOM 3157 C CA . ILE B 1 168 ? 39.85058 -95.90375 33.97300 1.000 49.68775 168 ILE B CA 1
ATOM 3158 C C . ILE B 1 168 ? 41.30515 -96.34760 34.11001 1.000 55.61103 168 ILE B C 1
ATOM 3159 O O . ILE B 1 168 ? 42.03131 -95.86165 34.98900 1.000 55.19386 168 ILE B O 1
ATOM 3164 N N . GLU B 1 169 ? 41.76396 -97.25289 33.24287 1.000 50.72476 169 GLU B N 1
ATOM 3165 C CA . GLU B 1 169 ? 43.13657 -97.73649 33.34436 1.000 55.46935 169 GLU B CA 1
ATOM 3166 C C . GLU B 1 169 ? 44.14109 -96.71846 32.81564 1.000 53.41740 169 GLU B C 1
ATOM 3167 O O . GLU B 1 169 ? 45.27858 -96.66990 33.29882 1.000 50.72285 169 GLU B O 1
ATOM 3173 N N . HIS B 1 170 ? 43.74195 -95.89159 31.84556 1.000 49.50077 170 HIS B N 1
ATOM 3174 C CA . HIS B 1 170 ? 44.62439 -94.82694 31.37893 1.000 52.97962 170 HIS B CA 1
ATOM 3175 C C . HIS B 1 170 ? 44.74104 -93.70784 32.40345 1.000 53.25929 170 HIS B C 1
ATOM 3176 O O . HIS B 1 170 ? 45.78297 -93.04994 32.48366 1.000 47.36562 170 HIS B O 1
ATOM 3183 N N . ILE B 1 171 ? 43.68334 -93.47207 33.18125 1.000 53.27750 171 ILE B N 1
ATOM 3184 C CA . ILE B 1 171 ? 43.73736 -92.47094 34.23906 1.000 47.31890 171 ILE B CA 1
ATOM 3185 C C . ILE B 1 171 ? 44.59368 -92.96968 35.39521 1.000 52.24804 171 ILE B C 1
ATOM 3186 O O . ILE B 1 171 ? 45.35947 -92.20450 35.99681 1.000 46.15733 171 ILE B O 1
ATOM 3191 N N . ALA B 1 172 ? 44.48577 -94.26078 35.71959 1.000 50.78833 172 ALA B N 1
ATOM 3192 C CA . ALA B 1 172 ? 45.34528 -94.83709 36.74740 1.000 46.96760 172 ALA B CA 1
ATOM 3193 C C . ALA B 1 172 ? 46.81334 -94.69157 36.36923 1.000 51.61510 172 ALA B C 1
ATOM 3194 O O . ALA B 1 172 ? 47.63310 -94.23921 37.17637 1.000 51.62242 172 ALA B O 1
ATOM 3196 N N . ALA B 1 173 ? 47.15680 -95.04625 35.12783 1.000 53.19908 173 ALA B N 1
ATOM 3197 C CA . ALA B 1 173 ? 48.55142 -95.00768 34.70032 1.000 51.37410 173 ALA B CA 1
ATOM 3198 C C . ALA B 1 173 ? 49.07288 -93.57770 34.61382 1.000 52.05930 173 ALA B C 1
ATOM 3199 O O . ALA B 1 173 ? 50.24649 -93.32535 34.90679 1.000 50.72665 173 ALA B O 1
ATOM 3201 N N . ARG B 1 174 ? 48.22423 -92.63165 34.19955 1.000 49.82241 174 ARG B N 1
ATOM 3202 C CA . ARG B 1 174 ? 48.64350 -91.23255 34.14815 1.000 49.04493 174 ARG B CA 1
ATOM 3203 C C . ARG B 1 174 ? 48.99314 -90.71534 35.53714 1.000 50.87595 174 ARG B C 1
ATOM 3204 O O . ARG B 1 174 ? 49.99254 -90.01019 35.71107 1.000 50.35035 174 ARG B O 1
ATOM 3212 N N . SER B 1 175 ? 48.19747 -91.08544 36.54385 1.000 51.13958 175 SER B N 1
ATOM 3213 C CA . SER B 1 175 ? 48.44651 -90.62121 37.90609 1.000 51.18854 175 SER B CA 1
ATOM 3214 C C . SER B 1 175 ? 49.73817 -91.20015 38.46834 1.000 51.66595 175 SER B C 1
ATOM 3215 O O . SER B 1 175 ? 50.50064 -90.49413 39.13769 1.000 51.71804 175 SER B O 1
ATOM 3218 N N . ILE B 1 176 ? 49.99742 -92.48391 38.21300 1.000 48.34286 176 ILE B N 1
ATOM 3219 C CA . ILE B 1 176 ? 51.21546 -93.11277 38.71042 1.000 51.15023 176 ILE B CA 1
ATOM 3220 C C . ILE B 1 176 ? 52.44621 -92.50279 38.04799 1.000 52.79190 176 ILE B C 1
ATOM 3221 O O . ILE B 1 176 ? 53.49832 -92.37199 38.68504 1.000 52.77041 176 ILE B O 1
ATOM 3226 N N . GLU B 1 177 ? 52.33270 -92.09202 36.77945 1.000 47.71241 177 GLU B N 1
ATOM 3227 C CA . GLU B 1 177 ? 53.44216 -91.41415 36.11373 1.000 52.93512 177 GLU B CA 1
ATOM 3228 C C . GLU B 1 177 ? 53.71495 -90.05060 36.73742 1.000 56.97362 177 GLU B C 1
ATOM 3229 O O . GLU B 1 177 ? 54.87548 -89.65077 36.88812 1.000 62.94673 177 GLU B O 1
ATOM 3235 N N . MET B 1 178 ? 52.65534 -89.31889 37.09279 1.000 54.13638 178 MET B N 1
ATOM 3236 C CA . MET B 1 178 ? 52.81622 -87.94605 37.55986 1.000 50.97242 178 MET B CA 1
ATOM 3237 C C . MET B 1 178 ? 53.62387 -87.87909 38.84808 1.000 50.60367 178 MET B C 1
ATOM 3238 O O . MET B 1 178 ? 54.45037 -86.97821 39.02105 1.000 56.08272 178 MET B O 1
ATOM 3243 N N . LEU B 1 179 ? 53.39209 -88.81311 39.77086 1.000 49.42256 179 LEU B N 1
ATOM 3244 C CA . LEU B 1 179 ? 53.92091 -88.69143 41.12019 1.000 53.45653 179 LEU B CA 1
ATOM 3245 C C . LEU B 1 179 ? 54.75791 -89.88050 41.56359 1.000 55.87357 179 LEU B C 1
ATOM 3246 O O . LEU B 1 179 ? 55.31998 -89.83921 42.66421 1.000 59.63364 179 LEU B O 1
ATOM 3251 N N . GLN B 1 180 ? 54.85383 -90.93063 40.74766 1.000 58.11401 180 GLN B N 1
ATOM 3252 C CA . GLN B 1 180 ? 55.76253 -92.04834 41.00123 1.000 60.09152 180 GLN B C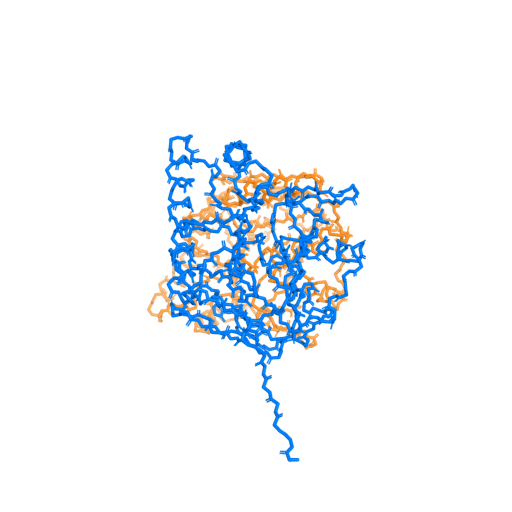A 1
ATOM 3253 C C . GLN B 1 180 ? 55.52047 -92.66246 42.37992 1.000 60.69540 180 GLN B C 1
ATOM 3254 O O . GLN B 1 180 ? 56.45342 -92.96727 43.12591 1.000 63.39629 180 GLN B O 1
ATOM 3260 N N . LYS B 1 181 ? 54.24883 -92.82481 42.71863 1.000 53.80260 181 LYS B N 1
ATOM 3261 C CA . LYS B 1 181 ? 53.75850 -93.51112 43.90260 1.000 55.94616 181 LYS B CA 1
ATOM 3262 C C . LYS B 1 181 ? 52.63061 -94.42781 43.46337 1.000 51.53575 181 LYS B C 1
ATOM 3263 O O . LYS B 1 181 ? 51.99373 -94.18199 42.43391 1.000 54.98432 181 LYS B O 1
ATOM 3269 N N . PRO B 1 182 ? 52.35280 -95.49178 44.21335 1.000 47.97443 182 PRO B N 1
ATOM 3270 C CA . PRO B 1 182 ? 51.22980 -96.36527 43.85628 1.000 48.84861 182 PRO B CA 1
ATOM 3271 C C . PRO B 1 182 ? 49.90042 -95.70498 44.20064 1.000 51.90247 182 PRO B C 1
ATOM 3272 O O . PRO B 1 182 ? 49.83815 -94.65326 44.84471 1.000 47.57878 182 PRO B O 1
ATOM 3276 N N . ILE B 1 183 ? 48.81821 -96.34155 43.75598 1.000 53.58174 183 ILE B N 1
ATOM 3277 C CA . ILE B 1 183 ? 47.46546 -95.84270 43.98521 1.000 49.89532 183 ILE B CA 1
ATOM 3278 C C . ILE B 1 183 ? 46.85659 -96.61055 45.14975 1.000 50.80614 183 ILE B C 1
ATOM 3279 O O . ILE B 1 183 ? 46.75476 -97.84312 45.11103 1.000 52.00711 183 ILE B O 1
ATOM 3284 N N . TYR B 1 184 ? 46.44703 -95.87688 46.18463 1.000 49.69911 184 TYR B N 1
ATOM 3285 C CA . TYR B 1 184 ? 45.82045 -96.49100 47.34731 1.000 48.49992 184 TYR B CA 1
ATOM 3286 C C . TYR B 1 184 ? 44.31486 -96.63740 47.17369 1.000 50.41112 184 TYR B C 1
ATOM 3287 O O . TYR B 1 184 ? 43.72985 -97.59496 47.69093 1.000 52.20878 184 TYR B O 1
ATOM 3296 N N . LEU B 1 185 ? 43.67594 -95.71169 46.45804 1.000 48.35616 185 LEU B N 1
ATOM 3297 C CA . LEU B 1 185 ? 42.22953 -95.75015 46.26083 1.000 47.88511 185 LEU B CA 1
ATOM 3298 C C . LEU B 1 185 ? 41.88982 -95.13051 44.91382 1.000 46.71549 185 LEU B C 1
ATOM 3299 O O . LEU B 1 185 ? 42.17841 -93.95350 44.67864 1.000 44.34954 185 LEU B O 1
ATOM 3304 N N . LEU B 1 186 ? 41.27321 -95.92008 44.04020 1.000 46.43102 186 LEU B N 1
ATOM 3305 C CA . LEU B 1 186 ? 40.74824 -95.45500 42.76230 1.000 41.95165 186 LEU B CA 1
ATOM 3306 C C . LEU B 1 186 ? 39.22744 -95.46609 42.85721 1.000 44.58024 186 LEU B C 1
ATOM 3307 O O . LEU B 1 186 ? 38.62236 -96.53548 42.98731 1.000 47.34783 186 LEU B O 1
ATOM 3312 N N . MET B 1 187 ? 38.60891 -94.28715 42.80120 1.000 39.65713 187 MET B N 1
ATOM 3313 C CA . MET B 1 187 ? 37.18045 -94.18774 43.06401 1.000 41.67109 187 MET B CA 1
ATOM 3314 C C . MET B 1 187 ? 36.51332 -93.23815 42.07862 1.000 44.18248 187 MET B C 1
ATOM 3315 O O . MET B 1 187 ? 37.16446 -92.41578 41.42871 1.000 42.52329 187 MET B O 1
ATOM 3320 N N . GLY B 1 188 ? 35.18950 -93.35869 41.99108 1.000 39.31364 188 GLY B N 1
ATOM 3321 C CA . GLY B 1 188 ? 34.39543 -92.53653 41.09967 1.000 41.06502 188 GLY B CA 1
ATOM 3322 C C . GLY B 1 188 ? 33.56845 -93.35413 40.12812 1.000 44.43387 188 GLY B C 1
ATOM 3323 O O . GLY B 1 188 ? 33.31847 -94.54303 40.35655 1.000 42.82261 188 GLY B O 1
ATOM 3324 N N . GLY B 1 189 ? 33.12485 -92.72148 39.04069 1.000 43.29950 189 GLY B N 1
ATOM 3325 C CA . GLY B 1 189 ? 32.44454 -93.43035 37.97289 1.000 43.66653 189 GLY B CA 1
ATOM 3326 C C . GLY B 1 189 ? 33.44588 -93.91958 36.94520 1.000 44.65960 189 GLY B C 1
ATOM 3327 O O . GLY B 1 189 ? 34.32260 -93.16783 36.51302 1.000 44.75925 189 GLY B O 1
ATOM 3328 N N . PHE B 1 190 ? 33.31618 -95.18590 36.55894 1.000 45.39862 190 PHE B N 1
ATOM 3329 C CA . PHE B 1 190 ? 34.26096 -95.80816 35.64037 1.000 47.44114 190 PHE B CA 1
ATOM 3330 C C . PHE B 1 190 ? 33.71633 -95.94866 34.22320 1.000 50.75013 190 PHE B C 1
ATOM 3331 O O . PHE B 1 190 ? 34.46622 -96.35407 33.32967 1.000 56.55386 190 PHE B O 1
ATOM 3339 N N . HIS B 1 191 ? 32.44201 -95.61775 33.99925 1.000 50.56174 191 HIS B N 1
ATOM 3340 C CA . HIS B 1 191 ? 31.79409 -95.72239 32.68637 1.000 56.06223 191 HIS B CA 1
ATOM 3341 C C . HIS B 1 191 ? 32.00475 -97.09798 32.05977 1.000 56.56220 191 HIS B C 1
ATOM 3342 O O . HIS B 1 191 ? 32.40925 -97.22649 30.90271 1.000 58.85023 191 HIS B O 1
ATOM 3349 N N . LEU B 1 192 ? 31.72736 -98.13869 32.84176 1.000 59.35380 192 LEU B N 1
ATOM 3350 C CA . LEU B 1 192 ? 31.76782 -99.51147 32.35632 1.000 55.38743 192 LEU B CA 1
ATOM 3351 C C . LEU B 1 192 ? 30.37712 -100.11743 32.22395 1.000 56.95860 192 LEU B C 1
ATOM 3352 O O . LEU B 1 192 ? 30.25584 -101.32564 32.00105 1.000 62.19873 192 LEU B O 1
ATOM 3357 N N . MET B 1 193 ? 29.32668 -99.30133 32.33749 1.000 55.08847 193 MET B N 1
ATOM 3358 C CA . MET B 1 193 ? 27.96515 -99.81778 32.40961 1.000 60.08115 193 MET B CA 1
ATOM 3359 C C . MET B 1 193 ? 27.49621 -100.44537 31.10390 1.000 60.44687 193 MET B C 1
ATOM 3360 O O . MET B 1 193 ? 26.56639 -101.25759 31.12537 1.000 61.84154 193 MET B O 1
ATOM 3365 N N . TYR B 1 194 ? 28.10656 -100.09341 29.97542 1.000 60.98971 194 TYR B N 1
ATOM 3366 C CA . TYR B 1 194 ? 27.72304 -100.64516 28.68362 1.000 68.29387 194 TYR B CA 1
ATOM 3367 C C . TYR B 1 194 ? 28.66154 -101.74947 28.21139 1.000 66.95584 194 TYR B C 1
ATOM 3368 O O . TYR B 1 194 ? 28.53127 -102.21097 27.07371 1.000 70.07920 194 TYR B O 1
ATOM 3377 N N . GLU B 1 195 ? 29.59248 -102.18722 29.05473 1.000 62.10578 195 GLU B N 1
ATOM 3378 C CA . GLU B 1 195 ? 30.59363 -103.17415 28.67878 1.000 62.75376 195 GLU B CA 1
ATOM 3379 C C . GLU B 1 195 ? 30.16749 -104.57077 29.11372 1.000 65.07475 195 GLU B C 1
ATOM 3380 O O . GLU B 1 195 ? 29.45358 -104.74394 30.10562 1.000 64.10714 195 GLU B O 1
ATOM 3386 N N . ASN B 1 196 ? 30.62242 -105.56962 28.35836 1.000 67.45511 196 ASN B N 1
ATOM 3387 C CA . ASN B 1 196 ? 30.33080 -106.96369 28.64956 1.000 67.99234 196 ASN B CA 1
ATOM 3388 C C . ASN B 1 196 ? 31.32861 -107.50757 29.67275 1.000 66.64252 196 ASN B C 1
ATOM 3389 O O . ASN B 1 196 ? 32.27000 -106.82441 30.08522 1.000 65.69327 196 ASN B O 1
ATOM 3394 N N . THR B 1 197 ? 31.12081 -108.76494 30.08065 1.000 66.60869 197 THR B N 1
ATOM 3395 C CA . THR B 1 197 ? 31.96503 -109.36842 31.10916 1.000 63.91655 197 THR B CA 1
ATOM 3396 C C . THR B 1 197 ? 33.42332 -109.41908 30.67977 1.000 71.00808 197 THR B C 1
ATOM 3397 O O . THR B 1 197 ? 34.31698 -109.05855 31.45618 1.000 72.25189 197 THR B O 1
ATOM 3401 N N . ALA B 1 198 ? 33.68212 -109.87978 29.45330 1.000 73.36901 198 ALA B N 1
ATOM 3402 C CA . ALA B 1 198 ? 35.05355 -110.02242 28.97603 1.000 70.76406 198 ALA B CA 1
ATOM 3403 C C . ALA B 1 198 ? 35.83350 -108.73096 29.17183 1.000 71.80373 198 ALA B C 1
ATOM 3404 O O . ALA B 1 198 ? 36.83814 -108.70087 29.89084 1.000 76.02331 198 ALA B O 1
ATOM 3406 N N . ARG B 1 199 ? 35.34835 -107.64103 28.57050 1.000 72.86433 199 ARG B N 1
ATOM 3407 C CA . ARG B 1 199 ? 36.03677 -106.35429 28.63682 1.000 70.02438 199 ARG B CA 1
ATOM 3408 C C . ARG B 1 199 ? 36.34291 -105.93608 30.07251 1.000 71.42148 199 ARG B C 1
ATOM 3409 O O . ARG B 1 199 ? 37.44368 -105.45160 30.36601 1.000 66.83409 199 ARG B O 1
ATOM 3417 N N . ILE B 1 200 ? 35.38424 -106.11892 30.98366 1.000 63.99782 200 ILE B N 1
ATOM 3418 C CA . ILE B 1 200 ? 35.58146 -105.66669 32.35903 1.000 69.56937 200 ILE B CA 1
ATOM 3419 C C . ILE B 1 200 ? 36.70039 -106.45424 33.03149 1.000 71.16596 200 ILE B C 1
ATOM 3420 O O . ILE B 1 200 ? 37.51169 -105.89269 33.77983 1.000 71.16756 200 ILE B O 1
ATOM 3425 N N . SER B 1 201 ? 36.77156 -107.76367 32.76786 1.000 72.03585 201 SER B N 1
ATOM 3426 C CA . SER B 1 201 ? 37.84505 -108.57502 33.33690 1.000 68.40016 201 SER B CA 1
ATOM 3427 C C . SER B 1 201 ? 39.21038 -108.13904 32.82332 1.000 68.53702 201 SER B C 1
ATOM 3428 O O . SER B 1 201 ? 40.20775 -108.25182 33.54458 1.000 72.84802 201 SER B O 1
ATOM 3431 N N . GLU B 1 202 ? 39.27884 -107.63229 31.59086 1.000 64.39597 202 GLU B N 1
ATOM 3432 C CA . GLU B 1 202 ? 40.53335 -107.07067 31.10088 1.000 65.41316 202 GLU B CA 1
ATOM 3433 C C . GLU B 1 202 ? 40.91106 -105.82222 31.88393 1.000 69.22639 202 GLU B C 1
ATOM 3434 O O . GLU B 1 202 ? 42.06459 -105.66039 32.29767 1.000 70.32235 202 GLU B O 1
ATOM 3440 N N . VAL B 1 203 ? 39.94784 -104.92098 32.08944 1.000 67.87953 203 VAL B N 1
ATOM 3441 C CA . VAL B 1 203 ? 40.20570 -103.71653 32.87363 1.000 63.14194 203 VAL B CA 1
ATOM 3442 C C . VAL B 1 203 ? 40.67286 -104.08975 34.27366 1.000 65.59695 203 VAL B C 1
ATOM 3443 O O . VAL B 1 203 ? 41.70397 -103.60169 34.75363 1.000 57.52881 203 VAL B O 1
ATOM 3447 N N . ILE B 1 204 ? 39.92301 -104.97362 34.94257 1.000 64.53762 204 ILE B N 1
ATOM 3448 C CA . ILE B 1 204 ? 40.26517 -105.37446 36.30665 1.000 65.46095 204 ILE B CA 1
ATOM 3449 C C . ILE B 1 204 ? 41.69845 -105.88300 36.36750 1.000 70.08810 204 ILE B C 1
ATOM 3450 O O . ILE B 1 204 ? 42.48188 -105.48999 37.24086 1.000 68.80396 204 ILE B O 1
ATOM 3455 N N . GLU B 1 205 ? 42.07187 -106.74900 35.42311 1.000 69.75246 205 GLU B N 1
ATOM 3456 C CA . GLU B 1 205 ? 43.40386 -107.33741 35.48378 1.000 70.84038 205 GLU B CA 1
ATOM 3457 C C . GLU B 1 205 ? 44.49237 -106.33383 35.12285 1.000 68.40560 205 GLU B C 1
ATOM 3458 O O . GLU B 1 205 ? 45.62635 -106.47603 35.58611 1.000 70.17863 205 GLU B O 1
ATOM 3464 N N . THR B 1 206 ? 44.18133 -105.31298 34.31864 1.000 63.22241 206 THR B N 1
ATOM 3465 C CA . THR B 1 206 ? 45.14421 -104.22842 34.12694 1.000 61.29701 206 THR B CA 1
ATOM 3466 C C . THR B 1 206 ? 45.27642 -103.38226 35.38984 1.000 66.03252 206 THR B C 1
ATOM 3467 O O . THR B 1 206 ? 46.37883 -102.93804 35.73869 1.000 63.87420 206 THR B O 1
ATOM 3471 N N . LEU B 1 207 ? 44.16160 -103.14462 36.08709 1.000 61.70962 207 LEU B N 1
ATOM 3472 C CA . LEU B 1 207 ? 44.23476 -102.45999 37.37053 1.000 60.05666 207 LEU B CA 1
ATOM 3473 C C . LEU B 1 207 ? 44.99331 -103.29183 38.39413 1.000 67.69386 207 LEU B C 1
ATOM 3474 O O . LEU B 1 207 ? 45.62768 -102.73207 39.29447 1.000 66.04701 207 LEU B O 1
ATOM 3479 N N . ASP B 1 208 ? 44.94209 -104.62378 38.27356 1.000 71.49566 208 ASP B N 1
ATOM 3480 C CA . ASP B 1 208 ? 45.74466 -105.47737 39.14348 1.000 65.60886 208 ASP B CA 1
ATOM 3481 C C . ASP B 1 208 ? 47.22542 -105.39008 38.80036 1.000 66.08627 208 ASP B C 1
ATOM 3482 O O . ASP B 1 208 ? 48.07332 -105.47624 39.69602 1.000 63.54722 208 ASP B O 1
ATOM 3487 N N . GLU B 1 209 ? 47.55688 -105.22313 37.51752 1.000 66.45344 209 GLU B N 1
ATOM 3488 C CA . GLU B 1 209 ? 48.95694 -105.07150 37.13771 1.000 64.34296 209 GLU B CA 1
ATOM 3489 C C . GLU B 1 209 ? 49.52880 -103.76150 37.65899 1.000 66.24148 209 GLU B C 1
ATOM 3490 O O . GLU B 1 209 ? 50.67072 -103.72160 38.13073 1.000 70.31770 209 GLU B O 1
ATOM 3496 N N . LEU B 1 210 ? 48.74819 -102.68121 37.59069 1.000 68.35120 210 LEU B N 1
ATOM 3497 C CA . LEU B 1 210 ? 49.19835 -101.39091 38.09498 1.000 60.30884 210 LEU B CA 1
ATOM 3498 C C . LEU B 1 210 ? 49.29883 -101.35665 39.61384 1.000 57.53108 210 LEU B C 1
ATOM 3499 O O . LEU B 1 210 ? 49.85987 -100.39989 40.15840 1.000 59.20428 210 LEU B O 1
ATOM 3504 N N . GLY B 1 211 ? 48.77982 -102.36733 40.30505 1.000 54.84817 211 GLY B N 1
ATOM 3505 C CA . GLY B 1 211 ? 48.86722 -102.40193 41.75031 1.000 58.54444 211 GLY B CA 1
ATOM 3506 C C . GLY B 1 211 ? 47.86347 -101.53656 42.47587 1.000 58.58513 211 GLY B C 1
ATOM 3507 O O . GLY B 1 211 ? 48.16366 -101.04143 43.56732 1.000 60.26234 211 GLY B O 1
ATOM 3508 N N . ILE B 1 212 ? 46.67573 -101.33454 41.89973 1.000 56.33326 212 ILE B N 1
ATOM 3509 C CA . ILE B 1 212 ? 45.62864 -100.58109 42.58385 1.000 56.14180 212 ILE B CA 1
ATOM 3510 C C . ILE B 1 212 ? 45.26665 -101.31107 43.86810 1.000 51.46170 212 ILE B C 1
ATOM 3511 O O . ILE B 1 212 ? 44.89477 -102.48986 43.84428 1.000 59.58410 212 ILE B O 1
ATOM 3516 N N . GLN B 1 213 ? 45.36694 -100.61449 44.99951 1.000 53.91793 213 GLN B N 1
ATOM 3517 C CA . GLN B 1 213 ? 45.17067 -101.28200 46.28327 1.000 54.97962 213 GLN B CA 1
ATOM 3518 C C . GLN B 1 213 ? 43.69395 -101.36581 46.66138 1.000 59.43694 213 GLN B C 1
ATOM 3519 O O . GLN B 1 213 ? 43.21846 -102.42252 47.09136 1.000 59.07820 213 GLN B O 1
ATOM 3525 N N . ASN B 1 214 ? 42.94954 -100.27130 46.50850 1.000 52.02749 214 ASN B N 1
ATOM 3526 C CA . ASN B 1 214 ? 41.52139 -100.28254 46.79047 1.000 50.83018 214 ASN B CA 1
ATOM 3527 C C . ASN B 1 214 ? 40.77548 -99.56692 45.67428 1.000 54.03185 214 ASN B C 1
ATOM 3528 O O . ASN B 1 214 ? 41.32205 -98.68704 45.00171 1.000 51.53726 214 ASN B O 1
ATOM 3533 N N . VAL B 1 215 ? 39.51531 -99.95397 45.48578 1.000 49.66609 215 VAL B N 1
ATOM 3534 C CA . VAL B 1 215 ? 38.64401 -99.32103 44.50685 1.000 47.60706 215 VAL B CA 1
ATOM 3535 C C . VAL B 1 215 ? 37.31842 -98.98654 45.17199 1.000 48.93263 215 VAL B C 1
ATOM 3536 O O . VAL B 1 215 ? 36.90430 -99.62908 46.14138 1.000 52.34875 215 VAL B O 1
ATOM 3540 N N . CYS B 1 216 ? 36.65436 -97.96470 44.64465 1.000 46.02091 216 CYS B N 1
ATOM 3541 C CA . CYS B 1 216 ? 35.28741 -97.62265 45.03658 1.000 48.89604 216 CYS B CA 1
ATOM 3542 C C . CYS B 1 216 ? 34.53725 -97.20198 43.78553 1.000 49.10115 216 CYS B C 1
ATOM 3543 O O . CYS B 1 216 ? 34.31201 -96.00921 43.54412 1.000 44.31954 216 CYS B O 1
ATOM 3546 N N . PRO B 1 217 ? 34.14342 -98.16428 42.94798 1.000 49.10833 217 PRO B N 1
ATOM 3547 C CA . PRO B 1 217 ? 33.42172 -97.81662 41.71658 1.000 45.55355 217 PRO B CA 1
ATOM 3548 C C . PRO B 1 217 ? 31.96606 -97.49899 42.02937 1.000 41.25508 217 PRO B C 1
ATOM 3549 O O . PRO B 1 217 ? 31.31233 -98.20995 42.79598 1.000 46.83313 217 PRO B O 1
ATOM 3553 N N . THR B 1 218 ? 31.46363 -96.42529 41.43421 1.000 40.06139 218 THR B N 1
ATOM 3554 C CA . THR B 1 218 ? 30.09180 -95.99079 41.66854 1.000 42.22810 218 THR B CA 1
ATOM 3555 C C . THR B 1 218 ? 29.64399 -95.18708 40.44564 1.000 44.97304 218 THR B C 1
ATOM 3556 O O . THR B 1 218 ? 30.23129 -95.31340 39.36606 1.000 44.08067 218 THR B O 1
ATOM 3560 N N . HIS B 1 219 ? 28.59096 -94.37619 40.60378 1.000 43.89147 219 HIS B N 1
ATOM 3561 C CA . HIS B 1 219 ? 28.00768 -93.58272 39.51799 1.000 47.49271 219 HIS B CA 1
ATOM 3562 C C . HIS B 1 219 ? 27.76633 -94.42620 38.26659 1.000 47.28293 219 HIS B C 1
ATOM 3563 O O . HIS B 1 219 ? 26.94551 -95.34815 38.29103 1.000 42.30672 219 HIS B O 1
ATOM 3570 N N . CYS B 1 220 ? 28.47168 -94.12745 37.17340 1.000 47.90441 220 CYS B N 1
ATOM 3571 C CA . CYS B 1 220 ? 28.20032 -94.73537 35.87864 1.000 49.55129 220 CYS B CA 1
ATOM 3572 C C . CYS B 1 220 ? 28.96690 -96.02588 35.66908 1.000 49.31912 220 CYS B C 1
ATOM 3573 O O . CYS B 1 220 ? 29.07608 -96.49708 34.53061 1.000 47.95087 220 CYS B O 1
ATOM 3576 N N . SER B 1 221 ? 29.47355 -96.61814 36.75001 1.000 44.64577 221 SER B N 1
ATOM 3577 C CA . SER B 1 221 ? 30.33845 -97.78717 36.63496 1.000 47.67029 221 SER B CA 1
ATOM 3578 C C . SER B 1 221 ? 29.59771 -99.01093 36.10634 1.000 49.52990 221 SER B C 1
ATOM 3579 O O . SER B 1 221 ? 30.18697 -99.82546 35.38604 1.000 49.44180 221 SER B O 1
ATOM 3582 N N . GLY B 1 222 ? 28.32655 -99.17177 36.46217 1.000 52.21854 222 GLY B N 1
ATOM 3583 C CA . GLY B 1 222 ? 27.55952 -100.31789 36.00968 1.000 51.63222 222 GLY B CA 1
ATOM 3584 C C . GLY B 1 222 ? 27.39807 -101.40728 37.05051 1.000 52.27260 222 GLY B C 1
ATOM 3585 O O . GLY B 1 222 ? 28.34787 -101.72585 37.77068 1.000 52.66129 222 GLY B O 1
ATOM 3586 N N . ASP B 1 223 ? 26.19837 -101.99267 37.13408 1.000 56.20518 223 ASP B N 1
ATOM 3587 C CA . ASP B 1 223 ? 25.94735 -103.03353 38.12802 1.000 54.56318 223 ASP B CA 1
ATOM 3588 C C . ASP B 1 223 ? 26.82428 -104.25594 37.89167 1.000 51.81493 223 ASP B C 1
ATOM 3589 O O . ASP B 1 223 ? 27.31712 -104.86827 38.84658 1.000 50.85426 223 ASP B O 1
ATOM 3594 N N . LEU B 1 224 ? 27.02678 -104.63040 36.62858 1.000 49.93789 224 LEU B N 1
ATOM 3595 C CA . LEU B 1 224 ? 27.86816 -105.78296 36.32621 1.000 53.99264 224 LEU B CA 1
ATOM 3596 C C . LEU B 1 224 ? 29.30321 -105.54306 36.78009 1.000 56.64356 224 LEU B C 1
ATOM 3597 O O . LEU B 1 224 ? 29.87841 -106.34660 37.52517 1.000 55.23790 224 LEU B O 1
ATOM 3602 N N . ALA B 1 225 ? 29.89696 -104.42992 36.33421 1.000 59.28720 225 ALA B N 1
ATOM 3603 C CA . ALA B 1 225 ? 31.27618 -104.11608 36.69348 1.000 52.28906 225 ALA B CA 1
ATOM 3604 C C . ALA B 1 225 ? 31.45768 -104.04518 38.20486 1.000 53.56321 225 ALA B C 1
ATOM 3605 O O . ALA B 1 225 ? 32.44005 -104.56695 38.74308 1.000 58.01870 225 ALA B O 1
ATOM 3607 N N . ILE B 1 226 ? 30.51014 -103.42150 38.91018 1.000 52.69141 226 ILE B N 1
ATOM 3608 C CA . ILE B 1 226 ? 30.63273 -103.28437 40.36093 1.000 51.69049 226 ILE B CA 1
ATOM 3609 C C . ILE B 1 226 ? 30.65233 -104.65578 41.02944 1.000 54.76114 226 ILE B C 1
ATOM 3610 O O . ILE B 1 226 ? 31.45050 -104.90869 41.94065 1.000 52.50850 226 ILE B O 1
ATOM 3615 N N . SER B 1 227 ? 29.78108 -105.56555 40.58179 1.000 54.81062 227 SER B N 1
ATOM 3616 C CA . SER B 1 227 ? 29.76687 -106.91312 41.14715 1.000 55.72423 227 SER B CA 1
ATOM 3617 C C . SER B 1 227 ? 31.09229 -107.62931 40.89700 1.000 56.30777 227 SER B C 1
ATOM 3618 O O . SER B 1 227 ? 31.67070 -108.22556 41.81359 1.000 55.90031 227 SER B O 1
ATOM 3621 N N . MET B 1 228 ? 31.59651 -107.56889 39.65993 1.000 54.70754 228 MET B N 1
ATOM 3622 C CA . MET B 1 228 ? 32.86955 -108.21550 39.34681 1.000 58.26691 228 MET B CA 1
ATOM 3623 C C . MET B 1 228 ? 34.01786 -107.59828 40.13847 1.000 60.21383 228 MET B C 1
ATOM 3624 O O . MET B 1 228 ? 34.90759 -108.31330 40.61529 1.000 60.70523 228 MET B O 1
ATOM 3629 N N . PHE B 1 229 ? 34.02505 -106.26874 40.27356 1.000 59.75108 229 PHE B N 1
ATOM 3630 C CA . PHE B 1 229 ? 35.01623 -105.61650 41.12295 1.000 56.18130 229 PHE B CA 1
ATOM 3631 C C . PHE B 1 229 ? 34.92062 -106.11850 42.55892 1.000 56.84025 229 PHE B C 1
ATOM 3632 O O . PHE B 1 229 ? 35.94313 -106.32523 43.22189 1.000 58.58430 229 PHE B O 1
ATOM 3640 N N . LYS B 1 230 ? 33.69654 -106.32236 43.05482 1.000 56.46958 230 LYS B N 1
ATOM 3641 C CA . LYS B 1 230 ? 33.51520 -106.77324 44.43090 1.000 55.75328 230 LYS B CA 1
ATOM 3642 C C . LYS B 1 230 ? 34.05144 -108.18444 44.63226 1.000 59.39500 230 LYS B C 1
ATOM 3643 O O . LYS B 1 230 ? 34.75569 -108.45390 45.61209 1.000 63.50345 230 LYS B O 1
ATOM 3649 N N . SER B 1 231 ? 33.72097 -109.10568 43.72417 1.000 58.71736 231 SER B N 1
ATOM 3650 C CA . SER B 1 231 ? 34.18816 -110.47771 43.89133 1.000 61.02310 231 SER B CA 1
ATOM 3651 C C . SER B 1 231 ? 35.69800 -110.58014 43.71448 1.000 59.19827 231 SER B C 1
ATOM 3652 O O . SER B 1 231 ? 36.32636 -111.47761 44.28478 1.000 66.81228 231 SER B O 1
ATOM 3655 N N . HIS B 1 232 ? 36.29969 -109.66930 42.94904 1.000 59.97992 232 HIS B N 1
ATOM 3656 C CA . HIS B 1 232 ? 37.74172 -109.72117 42.73203 1.000 60.60630 232 HIS B CA 1
ATOM 3657 C C . HIS B 1 232 ? 38.51176 -109.10576 43.89694 1.000 64.89968 232 HIS B C 1
ATOM 3658 O O . HIS B 1 232 ? 39.44836 -109.71798 44.42103 1.000 65.23619 232 HIS B O 1
ATOM 3665 N N . PHE B 1 233 ? 38.13815 -107.89370 44.31208 1.000 62.17365 233 PHE B N 1
ATOM 3666 C CA . PHE B 1 233 ? 38.85783 -107.17731 45.35737 1.000 58.22793 233 PHE B CA 1
ATOM 3667 C C . PHE B 1 233 ? 38.33068 -107.45866 46.75713 1.000 58.68879 233 PHE B C 1
ATOM 3668 O O . PHE B 1 233 ? 39.02303 -107.14488 47.73107 1.000 60.25749 233 PHE B O 1
ATOM 3676 N N . GLY B 1 234 ? 37.13214 -108.01964 46.88149 1.000 57.86489 234 GLY B N 1
ATOM 3677 C CA . GLY B 1 234 ? 36.59710 -108.35141 48.19345 1.000 51.82464 234 GLY B CA 1
ATOM 3678 C C . GLY B 1 234 ? 36.45954 -107.12227 49.07276 1.000 58.64056 234 GLY B C 1
ATOM 3679 O O . GLY B 1 234 ? 35.81265 -106.13428 48.70503 1.000 58.17740 234 GLY B O 1
ATOM 3680 N N . ASP B 1 235 ? 37.08224 -107.17688 50.25428 1.000 55.32534 235 ASP B N 1
ATOM 3681 C CA . ASP B 1 235 ? 37.04528 -106.07456 51.20822 1.000 54.76687 235 ASP B CA 1
ATOM 3682 C C . ASP B 1 235 ? 37.81119 -104.84844 50.73104 1.000 58.55494 235 ASP B C 1
ATOM 3683 O O . ASP B 1 235 ? 37.64363 -103.77051 51.31245 1.000 57.00723 235 ASP B O 1
ATOM 3688 N N . ARG B 1 236 ? 38.65014 -104.98115 49.70675 1.000 57.89359 236 ARG B N 1
ATOM 3689 C CA . ARG B 1 236 ? 39.31524 -103.82251 49.12715 1.000 57.27709 236 ARG B CA 1
ATOM 3690 C C . ARG B 1 236 ? 38.41391 -103.04829 48.16832 1.000 58.08244 236 ARG B C 1
ATOM 3691 O O . ARG B 1 236 ? 38.84216 -102.02123 47.62889 1.000 56.72912 236 ARG B O 1
ATOM 3699 N N . CYS B 1 237 ? 37.18011 -103.50662 47.95823 1.000 52.26545 237 CYS B N 1
ATOM 3700 C CA . CYS B 1 237 ? 36.19795 -102.82057 47.12578 1.000 53.89770 237 CYS B CA 1
ATOM 3701 C C . CYS B 1 237 ? 35.17385 -102.16213 48.04623 1.000 56.99151 237 CYS B C 1
ATOM 3702 O O . CYS B 1 237 ? 34.39935 -102.85184 48.71770 1.000 57.64479 237 CYS B O 1
ATOM 3705 N N . LEU B 1 238 ? 35.16489 -100.83036 48.07099 1.000 52.76822 238 LEU B N 1
ATOM 3706 C CA . LEU B 1 238 ? 34.37797 -100.08012 49.04163 1.000 51.21477 238 LEU B CA 1
ATOM 3707 C C . LEU B 1 238 ? 32.99804 -99.74978 48.48856 1.000 49.51833 238 LEU B C 1
ATOM 3708 O O . LEU B 1 238 ? 32.86355 -99.33442 47.33214 1.000 47.76476 238 LEU B O 1
ATOM 3713 N N . GLN B 1 239 ? 31.98144 -99.92675 49.32883 1.000 45.52626 239 GLN B N 1
ATOM 3714 C CA . GLN B 1 239 ? 30.62875 -99.49761 49.00577 1.000 45.62944 239 GLN B CA 1
ATOM 3715 C C . GLN B 1 239 ? 30.58759 -97.98402 48.81006 1.000 47.44706 239 GLN B C 1
ATOM 3716 O O . GLN B 1 239 ? 31.02801 -97.22534 49.67910 1.000 48.32526 239 GLN B O 1
ATOM 3722 N N . GLY B 1 240 ? 30.06461 -97.54653 47.66746 1.000 44.48892 240 GLY B N 1
ATOM 3723 C CA . GLY B 1 240 ? 29.88073 -96.13817 47.37791 1.000 39.55592 240 GLY B CA 1
ATOM 3724 C C . GLY B 1 240 ? 28.47721 -95.66258 47.69831 1.000 38.85833 240 GLY B C 1
ATOM 3725 O O . GLY B 1 240 ? 27.75400 -96.26182 48.49730 1.000 42.54268 240 GLY B O 1
ATOM 3726 N N . GLY B 1 241 ? 28.09076 -94.56247 47.06286 1.000 38.60892 241 GLY B N 1
ATOM 3727 C CA . GLY B 1 241 ? 26.75346 -94.02342 47.19858 1.000 36.95969 241 GLY B CA 1
ATOM 3728 C C . GLY B 1 241 ? 26.70600 -92.77651 48.06957 1.000 37.64375 241 GLY B C 1
ATOM 3729 O O . GLY B 1 241 ? 27.65580 -92.42056 48.77166 1.000 39.04343 241 GLY B O 1
ATOM 3730 N N . ILE B 1 242 ? 25.55144 -92.10647 48.01486 1.000 38.26529 242 ILE B N 1
ATOM 3731 C CA . ILE B 1 242 ? 25.35413 -90.87071 48.76536 1.000 40.20794 242 ILE B CA 1
ATOM 3732 C C . ILE B 1 242 ? 25.60742 -91.11046 50.24348 1.000 41.91327 242 ILE B C 1
ATOM 3733 O O . ILE B 1 242 ? 25.08536 -92.06145 50.83457 1.000 40.49336 242 ILE B O 1
ATOM 3738 N N . GLY B 1 243 ? 26.40270 -90.23412 50.85101 1.000 42.59660 243 GLY B N 1
ATOM 3739 C CA . GLY B 1 243 ? 26.66170 -90.29947 52.26798 1.000 37.72737 243 GLY B CA 1
ATOM 3740 C C . GLY B 1 243 ? 27.84996 -91.14133 52.66680 1.000 38.62324 243 GLY B C 1
ATOM 3741 O O . GLY B 1 243 ? 28.26667 -91.07725 53.82964 1.000 43.06189 243 GLY B O 1
ATOM 3742 N N . ARG B 1 244 ? 28.40383 -91.93458 51.75435 1.000 38.27853 244 ARG B N 1
ATOM 3743 C CA . ARG B 1 244 ? 29.60654 -92.68482 52.07891 1.000 41.59879 244 ARG B CA 1
ATOM 3744 C C . ARG B 1 244 ? 30.72739 -91.72365 52.43965 1.000 40.58955 244 ARG B C 1
ATOM 3745 O O . ARG B 1 244 ? 30.94451 -90.71389 51.76571 1.000 40.37021 244 ARG B O 1
ATOM 3753 N N . VAL B 1 245 ? 31.43009 -92.03496 53.52108 1.000 46.56506 245 VAL B N 1
ATOM 3754 C CA . VAL B 1 245 ? 32.57420 -91.25787 53.97398 1.000 43.82828 245 VAL B CA 1
ATOM 3755 C C . VAL B 1 245 ? 33.79539 -92.16362 53.94263 1.000 43.71142 245 VAL B C 1
ATOM 3756 O O . VAL B 1 245 ? 33.76799 -93.27069 54.49252 1.000 46.49311 245 VAL B O 1
ATOM 3760 N N . ILE B 1 246 ? 34.85419 -91.70370 53.28485 1.000 47.54899 246 ILE B N 1
ATOM 3761 C CA . ILE B 1 246 ? 36.10894 -92.43846 53.18586 1.000 48.27960 246 ILE B CA 1
ATOM 3762 C C . ILE B 1 246 ? 37.21040 -91.56925 53.76930 1.000 48.65127 246 ILE B C 1
ATOM 3763 O O . ILE B 1 246 ? 37.36387 -90.40639 53.37675 1.000 49.04680 246 ILE B O 1
ATOM 3768 N N . THR B 1 247 ? 37.96730 -92.12788 54.70769 1.000 46.97236 247 THR B N 1
ATOM 3769 C CA . THR B 1 247 ? 39.06670 -91.42422 55.35017 1.000 51.85126 247 THR B CA 1
ATOM 3770 C C . THR B 1 247 ? 40.35947 -92.17238 55.06115 1.000 53.91271 247 THR B C 1
ATOM 3771 O O . THR B 1 247 ? 40.43294 -93.38937 55.25838 1.000 56.36712 247 THR B O 1
ATOM 3775 N N . ILE B 1 248 ? 41.36788 -91.44747 54.58820 1.000 49.00072 248 ILE B N 1
ATOM 3776 C CA . ILE B 1 248 ? 42.63731 -92.05523 54.20841 1.000 56.94165 248 ILE B CA 1
ATOM 3777 C C . ILE B 1 248 ? 43.65017 -91.92808 55.34020 1.000 63.69228 248 ILE B C 1
ATOM 3778 O O . ILE B 1 248 ? 44.15719 -90.83833 55.61095 1.000 66.83526 248 ILE B O 1
#

InterPro domains:
  IPR001279 Metallo-beta-lactamase [PF00753] (29-87)
  IPR001279 Metallo-beta-lactamase [SM00849] (25-210)
  IPR036866 Ribonuclease Z/Hydroxyacylglutathione hydrolase-like [G3DSA:3.60.15.10] (1-239)
  IPR036866 Ribonuclease Z/Hydroxyacylglutathione hydrolase-like [SSF56281] (12-213)
  IPR041712 Methanocaldococcus jannaschii dihydropteroate synthase-like, MBL-fold metallo hydrolase domain [cd07713] (7-238)
  IPR052926 Metallo-beta-lactamase domain-containing protein [PTHR13754] (137-239)

Secondary structure (DSSP, 8-state):
-------SSBS--EEEEEE-SSBSSSS----S--EEEEE-SS-EEEE---S-HHHHHHHHHHTT--GGG--EEE-----HHHHTTHHHHHHH----EEEEETTS-HHHHHHHHHHSS-EEEE-SS-EEEETTEEE---BTTTTB--EEEEEBTEEEEEESS-TT-HHHHHHHHHHHH---EEEEEEE---TT--HHHHHHHHHHHHHTT--EEEEEGGG-HHHHHHHHHHHGGGBPP-SBT-EEE-/----BS-EEEEEEE-SSBSSSS----S--EEEEEESS-EEEE---S-HHHHHHHHHHTT--GGG--EEE---S-HHHHTTHHHHHHH----EEEEETTS-HHHHHHHHTTSSEEEEE-SS-EEEETTEEE---BTTTTB--EEEEETTEEEEEESS-TT-HHHHHHHHHHHHSS-EEEEEEE---TT--HHHHHHHHHHHHHTT---EEEEGGG-HHHHHHHHHHHGGGB---SBT-EEE-